Protein 6PZD (pdb70)

Foldseek 3Di:
DWFFFAFAFAADQFQDWDFDAWALQVAVLLPAQFFFWDLKEKADALVAIKIKTKTQQGGCLDPVLFPAVDQWDQRIFIWIFHTRHGHGPPGTHGLGTARAKEKYQRRPWIKIKHWHDPQQWIKIFIDTNSHTDDMGIADQRGHWHFASYYWDYHRQWTKTKIWRDDLAAATWIKIFIDGSRHTPDMDTADEQDRAFDRWFWDDHNVAIKTWTKNQHFAQFIKIWGAHRVVGDIYIWTQQALPGAWALDDDRDQFGGTRHGDGDDGRGTAAAGWDADAQSTKGKHAPHNHAQFWIKIFRWGRRNPDRRTDGDDMATAAHRVFGWGHKHWYWNSNDDDRHIWTKMKIWRWDEPDVNPVDSHIHTIMIMITGDPDNDDHDYDHSPDDVVSSD

Radius of gyration: 19.1 Å; Cα contacts (8 Å, |Δi|>4): 1378; chains: 1; bounding box: 48×53×42 Å

InterPro domains:
  IPR001860 Glycoside hydrolase, family 34 [MF_04071] (1-465)
  IPR001860 Glycoside hydrolase, family 34 [PF00064] (68-460)
  IPR033654 Sialidase, Influenza viruses A/B [cd15483] (80-463)
  IPR036278 Sialidase superfamily [SSF50939] (79-464)

CATH classification: 2.120.10.10

Secondary structure (DSSP, 8-state):
----------BPP-SEEEEEEE--HHHHHTSS-BEEEEEEEEEEETTEEEEEEEEEEEESSSGGGTTTT----TT-EEEEEETTS--BTTTPEEEEESSEEEEEE-SS-EEEEEEES-TTS-EEEEEETTEEEEEEE-SSSS--B--SS----BTTBEEEEEEEE-SSS-EEEEEEEEETTEEEEEEE--SS----EEEEEEEETTEEEEEEE--SS-SSPEEEEEETTTTEEEEEE--SSS--SSS-PPP-SS--SSSPPPS--S------EE--GGG-EEEE-S-SSSSEEEEEEE-TTTTT-TT---SEEEEEEEEEEE---EEEE--TTS-SSSB--EEEEEEEEETTT-TTSS-EEEEEEEEEEESS------------GGGG-

Structure (mm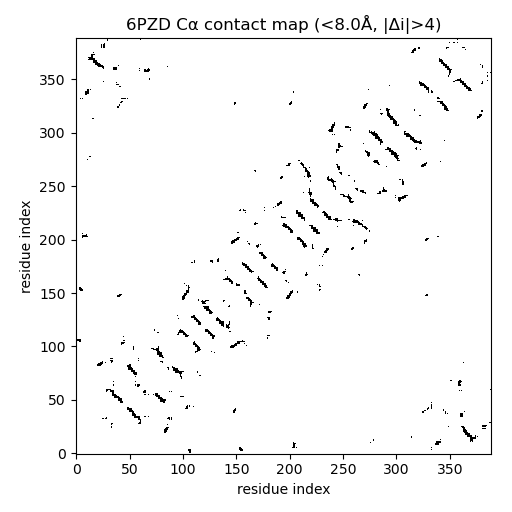CIF, N/CA/C/O backbone):
data_6PZD
#
_entry.id   6PZD
#
_cell.length_a   182.219
_cell.length_b   182.219
_cell.length_c   182.219
_cell.angle_alpha   90.00
_cell.angle_beta   90.00
_cell.angle_gamma   90.00
#
_symmetry.space_group_name_H-M   'I 4 3 2'
#
loop_
_entity.id
_entity.type
_entity.pdbx_description
1 polymer Neuraminidase
2 branched alpha-D-mannopyranose-(1-2)-alpha-D-mannopyranose-(1-2)-alpha-D-mannopyranose-(1-3)-[alpha-D-mannopyranose-(1-2)-alpha-D-mannopyranose-(1-3)-[alpha-D-mannopyranose-(1-6)]alpha-D-mannopyranose-(1-6)]beta-D-mannopyranose-(1-4)-2-acetamido-2-deoxy-beta-D-glucopyranose-(1-4)-2-acetamido-2-deoxy-beta-D-glucopyranose
3 non-polymer 1,2-ETHANEDIOL
4 non-polymer '2-(N-MORPHOLINO)-ETHANESULFONIC ACID'
5 non-polymer 2-acetamido-2-deoxy-beta-D-glucopyranose
6 non-polymer 'CALCIUM ION'
7 water water
#
loop_
_atom_site.group_PDB
_atom_site.id
_atom_site.type_symbol
_atom_site.label_atom_id
_atom_site.label_alt_id
_atom_site.label_comp_id
_atom_site.label_asym_id
_atom_site.label_entity_id
_atom_site.label_seq_id
_atom_site.pdbx_PDB_ins_code
_atom_site.Cartn_x
_atom_site.Cartn_y
_atom_site.Cartn_z
_atom_site.occupancy
_atom_site.B_iso_or_equiv
_atom_site.auth_seq_id
_atom_site.auth_comp_id
_atom_site.auth_asym_id
_atom_site.auth_atom_id
_atom_site.pdbx_PDB_model_num
ATOM 1 N N . ARG A 1 5 ? 5.561 -29.302 -10.725 1.00 45.98 81 ARG A N 1
ATOM 2 C CA . ARG A 1 5 ? 6.543 -28.737 -9.805 1.00 45.47 81 ARG A CA 1
ATOM 3 C C . ARG A 1 5 ? 7.934 -29.296 -10.096 1.00 39.48 81 ARG A C 1
ATOM 4 O O . ARG A 1 5 ? 8.935 -28.590 -9.970 1.00 40.51 81 ARG A O 1
ATOM 24 N N . ARG A 1 6 ? 7.9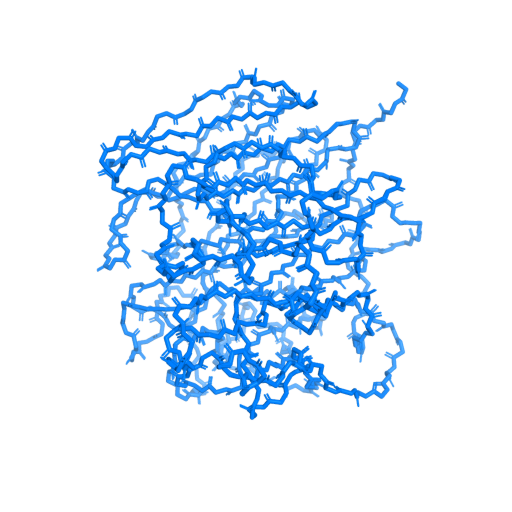98 -30.566 -10.483 1.00 32.31 82 ARG A N 1
ATOM 25 C CA A ARG A 1 6 ? 9.273 -31.214 -10.765 0.50 28.03 82 ARG A CA 1
ATOM 26 C CA B ARG A 1 6 ? 9.288 -31.178 -10.742 0.50 27.90 82 ARG A CA 1
ATOM 27 C C . ARG A 1 6 ? 9.873 -30.687 -12.063 1.00 24.16 82 ARG A C 1
ATOM 28 O O . ARG A 1 6 ? 9.160 -30.275 -12.982 1.00 23.57 82 ARG A O 1
ATOM 69 N N . ASN A 1 7 ? 11.196 -30.724 -12.141 1.00 20.07 83 ASN A N 1
ATOM 70 C CA . ASN A 1 7 ? 11.910 -30.373 -13.356 1.00 17.11 83 ASN A CA 1
ATOM 71 C C . ASN A 1 7 ? 12.563 -31.613 -13.938 1.00 13.21 83 ASN A C 1
ATOM 72 O O . ASN A 1 7 ? 12.864 -32.580 -13.225 1.00 13.56 83 ASN A O 1
ATOM 83 N N . PHE A 1 8 ? 12.791 -31.573 -15.250 1.00 11.16 84 PHE A N 1
ATOM 84 C CA . PHE A 1 8 ? 13.551 -32.635 -15.889 1.00 9.98 84 PHE A CA 1
ATOM 85 C C . PHE A 1 8 ? 14.953 -32.685 -15.291 1.00 10.06 84 PHE A C 1
ATOM 86 O O . PHE A 1 8 ? 15.579 -31.653 -15.022 1.00 12.08 84 PHE A O 1
ATOM 103 N N . ASN A 1 9 ? 15.471 -33.888 -15.128 1.00 9.30 85 ASN A N 1
ATOM 104 C CA . ASN A 1 9 ? 16.837 -34.042 -14.661 1.00 9.45 85 ASN A CA 1
ATOM 105 C C . ASN A 1 9 ? 17.823 -33.734 -15.778 1.00 8.73 85 ASN A C 1
ATOM 106 O O . ASN A 1 9 ? 17.644 -34.146 -16.932 1.00 9.01 85 ASN A O 1
ATOM 117 N N . ASN A 1 10 ? 18.886 -33.030 -15.418 1.00 9.01 86 ASN A N 1
ATOM 118 C CA . ASN A 1 10 ? 20.008 -32.767 -16.304 1.00 9.10 86 ASN A CA 1
ATOM 119 C C . ASN A 1 10 ? 21.234 -33.502 -15.799 1.00 8.89 86 ASN A C 1
ATOM 120 O O . ASN A 1 10 ? 21.464 -33.577 -14.590 1.00 10.62 86 ASN A O 1
ATOM 131 N N . LEU A 1 11 ? 22.014 -34.030 -16.731 1.00 8.79 87 LEU A N 1
ATOM 132 C CA . LEU A 1 11 ? 23.238 -34.768 -16.426 1.00 8.61 87 LEU A CA 1
ATOM 133 C C . LEU A 1 11 ? 24.363 -33.752 -16.256 1.00 9.22 87 LEU A C 1
ATOM 134 O O . LEU A 1 11 ? 24.955 -33.289 -17.229 1.00 11.28 87 LEU A O 1
ATOM 150 N N . THR A 1 12 ? 24.659 -33.387 -15.013 1.00 9.44 88 THR A N 1
ATOM 151 C CA . THR A 1 12 ? 25.554 -32.280 -14.720 1.00 9.84 88 THR A CA 1
ATOM 152 C C . THR A 1 12 ? 26.771 -32.688 -13.910 1.00 9.83 88 THR A C 1
ATOM 153 O O . THR A 1 12 ? 27.579 -31.820 -13.570 1.00 11.47 88 THR A O 1
ATOM 164 N N . LYS A 1 13 ? 26.926 -33.961 -13.581 1.00 9.57 89 LYS A N 1
ATOM 165 C CA . LYS A 1 13 ? 27.999 -34.445 -12.729 1.00 9.24 89 LYS A CA 1
ATOM 166 C C . LYS A 1 13 ? 28.820 -35.477 -13.484 1.00 9.07 89 LYS A C 1
ATOM 167 O O . LYS A 1 13 ? 28.340 -36.113 -14.426 1.00 9.22 89 LYS A O 1
ATOM 186 N N . GLY A 1 14 ? 30.070 -35.661 -13.050 1.00 9.21 90 GLY A N 1
ATOM 187 C CA . GLY A 1 14 ? 30.860 -36.794 -13.480 1.00 9.28 90 GLY A CA 1
ATOM 188 C C . GLY A 1 14 ? 30.629 -37.988 -12.572 1.00 8.77 90 GLY A C 1
ATOM 189 O O . GLY A 1 14 ? 29.945 -37.900 -11.553 1.00 9.60 90 GLY A O 1
ATOM 193 N N . LEU A 1 15 ? 31.249 -39.107 -12.932 1.00 9.17 91 LEU A N 1
ATOM 194 C CA . LEU A 1 15 ? 31.199 -40.287 -12.085 1.00 9.11 91 LEU A CA 1
ATOM 195 C C . LEU A 1 15 ? 32.048 -40.090 -10.838 1.00 8.66 91 LEU A C 1
ATOM 196 O O . LEU A 1 15 ? 33.122 -39.487 -10.877 1.00 9.61 91 LEU A O 1
ATOM 212 N N . CYS A 1 16 ? 31.600 -40.662 -9.732 1.00 8.89 92 CYS A N 1
ATOM 213 C CA A CYS A 1 16 ? 32.448 -40.725 -8.556 0.72 8.90 92 CYS A CA 1
ATOM 214 C CA B CYS A 1 16 ? 32.445 -40.731 -8.555 0.28 10.69 92 CYS A CA 1
ATOM 215 C C . CYS A 1 16 ? 33.642 -41.637 -8.838 1.00 8.82 92 CYS A C 1
ATOM 216 O O . CYS A 1 16 ? 33.584 -42.541 -9.682 1.00 8.60 92 CYS A O 1
ATOM 230 N N . THR A 1 17 ? 34.741 -41.400 -8.117 1.00 9.27 93 THR A N 1
ATOM 231 C CA . THR A 1 17 ? 35.891 -42.283 -8.232 1.00 8.89 93 THR A CA 1
ATOM 232 C C . THR A 1 17 ? 35.544 -43.651 -7.663 1.00 8.82 93 THR A C 1
ATOM 233 O O . THR A 1 17 ? 35.062 -43.760 -6.534 1.00 10.04 93 THR A O 1
ATOM 244 N N . ILE A 1 18 ? 35.775 -44.687 -8.457 1.00 8.05 94 ILE A N 1
ATOM 245 C CA . ILE A 1 18 ? 35.415 -46.057 -8.117 1.00 8.11 94 ILE A CA 1
ATOM 246 C C . ILE A 1 18 ? 36.655 -46.750 -7.562 1.00 8.30 94 ILE A C 1
ATOM 247 O O . ILE A 1 18 ? 37.562 -47.122 -8.321 1.00 8.41 94 ILE A O 1
ATOM 263 N N . ASN A 1 19 ? 36.706 -46.943 -6.245 1.00 8.37 95 ASN A N 1
ATOM 264 C CA . ASN A 1 19 ? 37.800 -47.679 -5.627 1.00 8.37 95 ASN A CA 1
ATOM 265 C C . ASN A 1 19 ? 37.404 -49.072 -5.172 1.00 8.33 95 ASN A C 1
ATOM 266 O O . ASN A 1 19 ? 38.290 -49.873 -4.883 1.00 9.63 95 ASN A O 1
ATOM 277 N N . SER A 1 20 ? 36.115 -49.378 -5.125 1.00 8.35 96 SER A N 1
ATOM 278 C CA . SER A 1 20 ? 35.597 -50.707 -4.834 1.00 7.83 96 SER A CA 1
ATOM 279 C C . SER A 1 20 ? 34.092 -50.638 -5.045 1.00 7.36 96 SER A C 1
ATOM 280 O O . SER A 1 20 ? 33.554 -49.589 -5.408 1.00 7.81 96 SER A O 1
ATOM 288 N N . TRP A 1 21 ? 33.416 -51.747 -4.784 1.00 7.28 97 TRP A N 1
ATOM 289 C CA . TRP A 1 21 ? 31.975 -51.859 -4.956 1.00 7.16 97 TRP A CA 1
ATOM 290 C C . TRP A 1 21 ? 31.377 -52.373 -3.656 1.00 7.17 97 TRP A C 1
ATOM 291 O O . TRP A 1 21 ? 31.932 -53.285 -3.032 1.00 8.02 97 TRP A O 1
ATOM 312 N N . HIS A 1 22 ? 30.252 -51.783 -3.254 1.00 7.27 98 HIS A N 1
ATOM 313 C CA . HIS A 1 22 ? 29.533 -52.188 -2.055 1.00 7.16 98 HIS A CA 1
ATOM 314 C C . HIS A 1 22 ? 28.169 -52.762 -2.433 1.00 6.70 98 HIS A C 1
ATOM 315 O O . HIS A 1 22 ? 27.573 -52.391 -3.455 1.00 7.12 98 HIS A O 1
ATOM 329 N N . ILE A 1 23 ? 27.644 -53.639 -1.573 1.00 6.89 99 ILE A N 1
ATOM 330 C CA . ILE A 1 23 ? 26.331 -54.212 -1.814 1.00 6.81 99 ILE A CA 1
ATOM 331 C C . ILE A 1 23 ? 25.272 -53.119 -1.773 1.00 6.91 99 ILE A C 1
ATOM 332 O O . ILE A 1 23 ? 25.270 -52.242 -0.900 1.00 7.44 99 ILE A O 1
ATOM 348 N N . TYR A 1 24 ? 24.354 -53.181 -2.728 1.00 6.81 100 TYR A N 1
ATOM 349 C CA . TYR A 1 24 ? 23.248 -52.237 -2.861 1.00 6.87 100 TYR A CA 1
ATOM 350 C C . TYR A 1 24 ? 21.908 -52.918 -2.636 1.00 6.68 100 TYR A C 1
ATOM 351 O O . TYR A 1 24 ? 21.141 -52.497 -1.775 1.00 8.36 100 TYR A O 1
ATOM 369 N N . GLY A 1 25 ? 21.641 -53.995 -3.353 1.00 7.39 101 GLY A N 1
ATOM 370 C CA . GLY A 1 25 ? 20.401 -54.725 -3.184 1.00 8.18 101 GLY A CA 1
ATOM 371 C C . GLY A 1 25 ? 20.558 -56.172 -3.602 1.00 7.84 101 GLY A C 1
ATOM 372 O O . GLY A 1 25 ? 21.433 -56.527 -4.389 1.00 11.20 101 GLY A O 1
ATOM 376 N N . LYS A 1 26 ? 19.691 -57.011 -3.062 1.00 6.99 102 LYS A N 1
ATOM 377 C CA . LYS A 1 26 ? 19.699 -58.436 -3.368 1.00 7.28 102 LYS A CA 1
ATOM 378 C C . LYS A 1 26 ? 18.320 -58.953 -2.998 1.00 7.45 102 LYS A C 1
ATOM 379 O O . LYS A 1 26 ? 17.847 -58.663 -1.902 1.00 8.69 102 LYS A O 1
ATOM 398 N N . ASP A 1 27 ? 17.668 -59.712 -3.877 1.00 7.60 103 ASP A N 1
ATOM 399 C CA . ASP A 1 27 ? 16.303 -60.120 -3.551 1.00 8.61 103 ASP A CA 1
ATOM 400 C C . ASP A 1 27 ? 16.121 -61.566 -3.133 1.00 7.37 103 ASP A C 1
ATOM 401 O O . ASP A 1 27 ? 15.055 -61.896 -2.595 1.00 8.09 103 ASP A O 1
ATOM 410 N N . ASN A 1 28 ? 17.105 -62.441 -3.329 1.00 7.18 104 ASN A N 1
ATOM 411 C CA . ASN A 1 28 ? 16.952 -63.827 -2.870 1.00 6.90 104 ASN A CA 1
ATOM 412 C C . ASN A 1 28 ? 15.672 -64.467 -3.404 1.00 7.21 104 ASN A C 1
ATOM 413 O O . ASN A 1 28 ? 15.033 -65.273 -2.736 1.00 7.82 104 ASN A O 1
ATOM 424 N N . ALA A 1 29 ? 15.319 -64.139 -4.651 1.00 7.16 105 ALA A N 1
ATOM 425 C CA . ALA A 1 29 ? 13.987 -64.455 -5.156 1.00 7.30 105 ALA A CA 1
ATOM 426 C C . ALA A 1 29 ? 13.745 -65.949 -5.297 1.00 7.37 105 ALA A C 1
ATOM 427 O O . ALA A 1 29 ? 12.622 -66.412 -5.074 1.00 7.78 105 ALA A O 1
ATOM 434 N N . VAL A 1 30 ? 14.761 -66.709 -5.716 1.00 7.19 106 VAL A N 1
ATOM 435 C CA . VAL A 1 30 ? 14.570 -68.145 -5.924 1.00 7.60 106 VAL A CA 1
ATOM 436 C C . VAL A 1 30 ? 14.469 -68.870 -4.586 1.00 7.29 106 VAL A C 1
ATOM 437 O O . VAL A 1 30 ? 13.621 -69.753 -4.414 1.00 8.48 106 VAL A O 1
ATOM 450 N N . ARG A 1 31 ? 15.286 -68.476 -3.606 1.00 7.10 107 ARG A N 1
ATOM 451 C CA . ARG A 1 31 ? 15.144 -69.009 -2.247 1.00 7.61 107 ARG A CA 1
ATOM 452 C C . ARG A 1 31 ? 13.738 -68.786 -1.718 1.00 7.66 107 ARG A C 1
ATOM 453 O O . ARG A 1 31 ? 13.100 -69.696 -1.174 1.00 8.59 107 ARG A O 1
ATOM 474 N N . ILE A 1 32 ? 13.257 -67.552 -1.811 1.00 7.58 108 ILE A N 1
ATOM 475 C CA . ILE A 1 32 ? 11.958 -67.226 -1.245 1.00 8.08 108 ILE A CA 1
ATOM 476 C C . ILE A 1 32 ? 10.855 -67.900 -2.045 1.00 8.26 108 ILE A C 1
ATOM 477 O O . ILE A 1 32 ? 9.881 -68.414 -1.482 1.00 9.35 108 ILE A O 1
ATOM 493 N N . GLY A 1 33 ? 11.009 -67.942 -3.363 1.00 8.25 109 GLY A N 1
ATOM 494 C CA . GLY A 1 33 ? 10.015 -68.519 -4.249 1.00 8.79 109 GLY A CA 1
ATOM 495 C C . GLY A 1 33 ? 9.862 -70.016 -4.147 1.00 9.48 109 GLY A C 1
ATOM 496 O O . GLY A 1 33 ? 8.895 -70.563 -4.682 1.00 11.41 109 GLY A O 1
ATOM 500 N N . GLU A 1 34 ? 10.767 -70.698 -3.453 1.00 8.25 110 GLU A N 1
ATOM 501 C CA . GLU A 1 34 ? 10.556 -72.099 -3.149 1.00 8.59 110 GLU A CA 1
ATOM 502 C C . GLU A 1 34 ? 9.280 -72.309 -2.349 1.00 9.05 110 GLU A C 1
ATOM 503 O O . GLU A 1 34 ? 8.685 -73.387 -2.437 1.00 9.98 110 GLU A O 1
ATOM 515 N N . SER A 1 35 ? 8.829 -71.296 -1.583 1.00 9.03 111 SER A N 1
ATOM 516 C CA A SER A 1 35 ? 7.695 -71.416 -0.681 0.63 10.46 111 SER A CA 1
ATOM 517 C CA B SER A 1 35 ? 7.608 -71.470 -0.786 0.37 10.88 111 SER A CA 1
ATOM 518 C C . SER A 1 35 ? 6.789 -70.189 -0.663 1.00 13.50 111 SER A C 1
ATOM 519 O O . SER A 1 35 ? 6.098 -69.979 0.340 1.00 22.12 111 SER A O 1
ATOM 534 N N A SER A 1 36 ? 6.758 -69.383 -1.704 0.33 10.94 112 SER A N 1
ATOM 535 N N B SER A 1 36 ? 6.796 -69.361 -1.701 0.32 11.08 112 SER A N 1
ATOM 536 N N C SER A 1 36 ? 6.795 -69.357 -1.700 0.35 10.75 112 SER A N 1
ATOM 537 C CA A SER A 1 36 ? 5.835 -68.262 -1.739 0.33 10.58 112 SER A CA 1
ATOM 538 C CA B SER A 1 36 ? 6.016 -68.131 -1.753 0.32 10.36 112 SER A CA 1
ATOM 539 C CA C SER A 1 36 ? 6.021 -68.120 -1.746 0.35 9.97 112 SER A CA 1
ATOM 540 C C A SER A 1 36 ? 5.492 -67.983 -3.192 0.33 10.05 112 SER A C 1
ATOM 541 C C B SER A 1 36 ? 5.656 -67.856 -3.207 0.32 10.24 112 SER A C 1
ATOM 542 C C C SER A 1 36 ? 5.690 -67.820 -3.203 0.35 9.97 112 SER A C 1
ATOM 543 O O A SER A 1 36 ? 5.928 -68.695 -4.097 0.33 11.17 112 SER A O 1
ATOM 544 O O B SER A 1 36 ? 6.245 -68.428 -4.126 0.32 11.11 112 SER A O 1
ATOM 545 O O C SER A 1 36 ? 6.336 -68.340 -4.116 0.35 10.52 112 SER A O 1
ATOM 567 N N . ASP A 1 37 ? 4.700 -66.943 -3.414 1.00 9.47 113 ASP A N 1
ATOM 568 C CA . ASP A 1 37 ? 4.168 -66.639 -4.752 1.00 9.66 113 ASP A CA 1
ATOM 569 C C . ASP A 1 37 ? 5.055 -65.665 -5.531 1.00 8.60 113 ASP A C 1
ATOM 570 O O . ASP A 1 37 ? 4.626 -64.597 -5.971 1.00 10.41 113 ASP A O 1
ATOM 581 N N . VAL A 1 38 ? 6.279 -66.096 -5.765 1.00 8.53 114 VAL A N 1
ATOM 582 C CA . VAL A 1 38 ? 7.252 -65.328 -6.523 1.00 7.59 114 VAL A CA 1
ATOM 583 C C . VAL A 1 38 ? 7.063 -65.626 -8.007 1.00 6.89 114 VAL A C 1
ATOM 584 O O . VAL A 1 38 ? 7.004 -66.794 -8.417 1.00 7.95 114 VAL A O 1
ATOM 597 N N . LEU A 1 39 ? 6.965 -64.579 -8.810 1.00 6.97 115 LEU A N 1
ATOM 598 C CA . LEU A 1 39 ? 6.831 -64.723 -10.251 1.00 7.24 115 LEU A CA 1
ATOM 599 C C . LEU A 1 39 ? 8.135 -65.216 -10.860 1.00 7.07 115 LEU A C 1
ATOM 600 O O . LEU A 1 39 ? 9.218 -64.798 -10.460 1.00 8.09 115 LEU A O 1
ATOM 616 N N . VAL A 1 40 ? 8.027 -66.092 -11.854 1.00 6.92 116 VAL A N 1
ATOM 617 C CA . VAL A 1 40 ? 9.158 -66.415 -12.712 1.00 6.52 116 VAL A CA 1
ATOM 618 C C . VAL A 1 40 ? 9.506 -65.190 -13.536 1.00 6.71 116 VAL A C 1
ATOM 619 O O . VAL A 1 40 ? 8.622 -64.547 -14.115 1.00 7.42 116 VAL A O 1
ATOM 632 N N . THR A 1 41 ? 10.795 -64.872 -13.611 1.00 6.81 117 THR A N 1
ATOM 633 C CA . THR A 1 41 ? 11.276 -63.717 -14.356 1.00 7.26 117 THR A CA 1
ATOM 634 C C . THR A 1 41 ? 12.517 -64.106 -15.155 1.00 6.88 117 THR A C 1
ATOM 635 O O . THR A 1 41 ? 13.041 -65.211 -15.041 1.00 8.19 117 THR A O 1
ATOM 646 N N . ARG A 1 42 ? 12.973 -63.171 -15.974 1.00 6.74 118 ARG A N 1
ATOM 647 C CA . ARG A 1 42 ? 14.342 -63.088 -16.473 1.00 6.37 118 ARG A CA 1
ATOM 648 C C . ARG A 1 42 ? 14.528 -61.662 -16.983 1.00 6.44 118 ARG A C 1
ATOM 649 O O . ARG A 1 42 ? 13.597 -60.847 -16.966 1.00 6.84 118 ARG A O 1
ATOM 670 N N . GLU A 1 43 ? 15.744 -61.360 -17.427 1.00 6.66 119 GLU A N 1
ATOM 671 C CA . GLU A 1 43 ? 16.062 -60.025 -17.947 1.00 7.26 119 GLU A CA 1
ATOM 672 C C . GLU A 1 43 ? 15.734 -58.910 -16.949 1.00 6.92 119 GLU A C 1
ATOM 673 O O . GLU A 1 43 ? 15.022 -57.952 -17.272 1.00 7.56 119 GLU A O 1
ATOM 685 N N . PRO A 1 44 ? 16.259 -59.000 -15.729 1.00 6.88 120 PRO A N 1
ATOM 686 C CA . PRO A 1 44 ? 16.005 -57.971 -14.715 1.00 6.58 120 PRO A CA 1
ATOM 687 C C . PRO A 1 44 ? 16.881 -56.747 -14.931 1.00 6.10 120 PRO A C 1
ATOM 688 O O . PRO A 1 44 ? 17.864 -56.767 -15.672 1.00 6.69 120 PRO A O 1
ATOM 699 N N . TYR A 1 45 ? 16.527 -55.687 -14.223 1.00 6.27 121 TYR A N 1
ATOM 700 C CA . TYR A 1 45 ? 17.363 -54.500 -14.128 1.00 6.42 121 TYR A CA 1
ATOM 701 C C . TYR A 1 45 ? 16.911 -53.679 -12.928 1.00 6.22 121 TYR A C 1
ATOM 702 O O . TYR A 1 45 ? 16.047 -54.095 -12.157 1.00 7.05 121 TYR A O 1
ATOM 720 N N . VAL A 1 46 ? 17.534 -52.515 -12.747 1.00 6.94 122 VAL A N 1
ATOM 721 C CA . VAL A 1 46 ? 17.227 -51.606 -11.649 1.00 6.75 122 VAL A CA 1
ATOM 722 C C . VAL A 1 46 ? 17.079 -50.227 -12.261 1.00 6.33 122 VAL A C 1
ATOM 723 O O . VAL A 1 46 ? 17.806 -49.882 -13.196 1.00 6.99 122 VAL A O 1
ATOM 736 N N . SER A 1 47 ? 16.171 -49.418 -11.720 1.00 6.45 123 SER A N 1
ATOM 737 C CA . SER A 1 47 ? 16.007 -48.065 -12.214 1.00 6.88 123 SER A CA 1
ATOM 738 C C . SER A 1 47 ? 15.434 -47.214 -11.089 1.00 6.78 123 SER A C 1
ATOM 739 O O . SER A 1 47 ? 14.564 -47.672 -10.330 1.00 7.38 123 SER A O 1
ATOM 747 N N . CYS A 1 48 ? 15.880 -45.966 -11.021 1.00 7.49 124 CYS A N 1
ATOM 748 C CA A CYS A 1 48 ? 15.477 -45.051 -9.964 0.70 6.86 124 CYS A CA 1
ATOM 749 C CA B CYS A 1 48 ? 15.485 -45.050 -9.964 0.30 8.17 124 CYS A CA 1
ATOM 750 C C . CYS A 1 48 ? 14.506 -43.994 -10.464 1.00 7.57 124 CYS A C 1
ATOM 751 O O . CYS A 1 48 ? 14.610 -43.503 -11.594 1.00 7.56 124 CYS A O 1
ATOM 765 N N . ASP A 1 49 ? 13.570 -43.656 -9.593 1.00 8.19 125 ASP A N 1
ATOM 766 C CA . ASP A 1 49 ? 12.751 -42.468 -9.638 1.00 7.77 125 ASP A CA 1
ATOM 767 C C . ASP A 1 49 ? 13.366 -41.442 -8.695 1.00 8.02 125 ASP A C 1
ATOM 768 O O . ASP A 1 49 ? 14.250 -41.769 -7.899 1.00 9.05 125 ASP A O 1
ATOM 777 N N . PRO A 1 50 ? 12.862 -40.203 -8.681 1.00 8.19 126 PRO A N 1
ATOM 778 C CA . PRO A 1 50 ? 13.437 -39.201 -7.770 1.00 8.67 126 PRO A CA 1
ATOM 779 C C . PRO A 1 50 ? 13.318 -39.550 -6.308 1.00 9.40 126 PRO A C 1
ATOM 780 O O . PRO A 1 50 ? 14.109 -39.041 -5.513 1.00 10.76 126 PRO A O 1
ATOM 791 N N . ASP A 1 51 ? 12.368 -40.401 -5.929 1.00 9.82 127 ASP A N 1
ATOM 792 C CA A ASP A 1 51 ? 12.084 -40.695 -4.535 0.55 11.93 127 ASP A CA 1
ATOM 793 C CA B ASP A 1 51 ? 12.159 -40.688 -4.516 0.45 12.08 127 ASP A CA 1
ATOM 794 C C . ASP A 1 51 ? 12.190 -42.169 -4.172 1.00 10.90 127 ASP A C 1
ATOM 795 O O . ASP A 1 51 ? 11.882 -42.519 -3.035 1.00 12.37 127 ASP A O 1
ATOM 812 N N . GLU A 1 52 ? 12.589 -43.038 -5.093 1.00 9.36 128 GLU A N 1
ATOM 813 C CA A GLU A 1 52 ? 12.598 -44.483 -4.843 0.58 10.47 128 GLU A CA 1
ATOM 814 C CA B GLU A 1 52 ? 12.757 -44.442 -4.772 0.42 9.65 128 GLU A CA 1
ATOM 815 C C . GLU A 1 52 ? 13.399 -45.146 -5.952 1.00 9.61 128 GLU A C 1
ATOM 816 O O . GLU A 1 52 ? 13.302 -44.716 -7.090 1.00 11.90 128 GLU A O 1
ATOM 839 N N . CYS A 1 53 ? 14.094 -46.234 -5.636 1.00 8.86 129 CYS A N 1
ATOM 840 C CA A CYS A 1 53 ? 14.689 -47.089 -6.650 0.64 7.72 129 CYS A CA 1
ATOM 841 C CA B CYS A 1 53 ? 14.717 -47.107 -6.616 0.26 9.73 129 CYS A CA 1
ATOM 842 C CA C CYS A 1 53 ? 14.715 -47.108 -6.621 0.10 9.59 129 CYS A CA 1
ATOM 843 C C . CYS A 1 53 ? 14.004 -48.450 -6.574 1.00 7.88 129 CYS A C 1
ATOM 844 O O . CYS A 1 53 ? 13.650 -48.923 -5.497 1.00 9.20 129 CYS A O 1
ATOM 865 N N . ARG A 1 54 ? 13.797 -49.076 -7.741 1.00 6.97 130 ARG A N 1
ATOM 866 C CA . ARG A 1 54 ? 13.025 -50.307 -7.838 1.00 6.74 130 ARG A CA 1
ATOM 867 C C . ARG A 1 54 ? 13.743 -51.315 -8.717 1.00 6.88 130 ARG A C 1
ATOM 868 O O . ARG A 1 54 ? 14.543 -50.963 -9.595 1.00 6.89 130 ARG A O 1
ATOM 889 N N . PHE A 1 55 ? 13.424 -52.583 -8.471 1.00 6.52 131 PHE A N 1
ATOM 890 C CA . PHE A 1 55 ? 13.803 -53.669 -9.354 1.00 6.85 131 PHE A CA 1
ATOM 891 C C . PHE A 1 55 ? 12.763 -53.800 -10.459 1.00 6.34 131 PHE A C 1
ATOM 892 O O . PHE A 1 55 ? 11.581 -53.518 -10.265 1.00 7.28 131 PHE A O 1
ATOM 909 N N . TYR A 1 56 ? 13.228 -54.251 -11.626 1.00 6.62 132 TYR A N 1
ATOM 910 C CA . TYR A 1 56 ? 12.434 -54.458 -12.831 1.00 6.52 132 TYR A CA 1
ATOM 911 C C . TYR A 1 56 ? 12.808 -55.806 -13.433 1.00 6.34 132 TYR A C 1
ATOM 912 O O . TYR A 1 56 ? 13.941 -56.259 -13.291 1.00 6.77 132 TYR A O 1
ATOM 930 N N . ALA A 1 57 ? 11.879 -56.427 -14.156 1.00 6.22 133 ALA A N 1
ATOM 931 C CA . ALA A 1 57 ? 12.203 -57.623 -14.923 1.00 5.99 133 ALA A CA 1
ATOM 932 C C . ALA A 1 57 ? 11.031 -57.967 -15.832 1.00 6.16 133 ALA A C 1
ATOM 933 O O . ALA A 1 57 ? 9.943 -57.393 -15.726 1.00 6.86 133 ALA A O 1
ATOM 940 N N . LEU A 1 58 ? 11.256 -58.945 -16.711 1.00 6.50 134 LEU A N 1
ATOM 941 C CA . LEU A 1 58 ? 10.186 -59.499 -17.528 1.00 6.60 134 LEU A CA 1
ATOM 942 C C . LEU A 1 58 ? 9.607 -60.731 -16.832 1.00 6.44 134 LEU A C 1
ATOM 943 O O . LEU A 1 58 ? 10.256 -61.780 -16.735 1.00 7.09 134 LEU A O 1
ATOM 959 N N . SER A 1 59 ? 8.393 -60.602 -16.338 1.00 6.63 135 SER A N 1
ATOM 960 C CA A SER A 1 59 ? 7.664 -61.735 -15.815 0.92 6.35 135 SER A CA 1
ATOM 961 C CA B SER A 1 59 ? 7.700 -61.753 -15.803 0.08 6.83 135 SER A CA 1
ATOM 962 C C . SER A 1 59 ? 7.384 -62.741 -16.922 1.00 6.71 135 SER A C 1
ATOM 963 O O . SER A 1 59 ? 7.337 -62.394 -18.114 1.00 7.37 135 SER A O 1
ATOM 978 N N . GLN A 1 60 ? 7.141 -63.987 -16.508 1.00 6.96 136 GLN A N 1
ATOM 979 C CA . GLN A 1 60 ? 6.636 -65.052 -17.369 1.00 6.82 136 GLN A CA 1
ATOM 980 C C . GLN A 1 60 ? 5.173 -65.377 -17.096 1.00 7.53 136 GLN A C 1
ATOM 981 O O . GLN A 1 60 ? 4.639 -66.329 -17.683 1.00 8.22 136 GLN A O 1
ATOM 995 N N . GLY A 1 61 ? 4.503 -64.624 -16.226 1.00 7.26 137 GLY A N 1
ATOM 996 C CA . GLY A 1 61 ? 3.074 -64.838 -16.073 1.00 8.06 137 GLY A CA 1
ATOM 997 C C . GLY A 1 61 ? 2.716 -66.115 -15.350 1.00 7.65 137 GLY A C 1
ATOM 998 O O . GLY A 1 61 ? 1.700 -66.752 -15.671 1.00 8.54 137 GLY A O 1
ATOM 1002 N N . THR A 1 62 ? 3.533 -66.500 -14.372 1.00 7.46 138 THR A N 1
ATOM 1003 C CA . THR A 1 62 ? 3.384 -67.704 -13.572 1.00 7.40 138 THR A CA 1
ATOM 1004 C C . THR A 1 62 ? 4.302 -67.550 -12.376 1.00 7.42 138 THR A C 1
ATOM 1005 O O . THR A 1 62 ? 5.313 -66.850 -12.459 1.00 7.72 138 THR A O 1
ATOM 1016 N N . THR A 1 63 ? 3.960 -68.214 -11.266 1.00 7.51 139 THR A N 1
ATOM 1017 C CA . THR A 1 63 ? 4.920 -68.333 -10.172 1.00 8.20 139 THR A CA 1
ATOM 1018 C C . THR A 1 63 ? 5.857 -69.517 -10.409 1.00 8.11 139 THR A C 1
ATOM 1019 O O . THR A 1 63 ? 5.612 -70.373 -11.257 1.00 8.41 139 THR A O 1
ATOM 1030 N N . ILE A 1 64 ? 6.953 -69.553 -9.644 1.00 8.22 140 ILE A N 1
ATOM 1031 C CA A ILE A 1 64 ? 7.983 -70.598 -9.807 0.53 8.70 140 ILE A CA 1
ATOM 1032 C CA B ILE A 1 64 ? 7.950 -70.578 -9.875 0.47 9.00 140 ILE A CA 1
ATOM 1033 C C . ILE A 1 64 ? 7.438 -71.953 -9.425 1.00 8.96 140 ILE A C 1
ATOM 1034 O O . ILE A 1 64 ? 7.715 -72.957 -10.086 1.00 10.92 140 ILE A O 1
ATOM 1065 N N . ARG A 1 65 ? 6.700 -72.022 -8.307 1.00 9.14 141 ARG A N 1
ATOM 1066 C CA . ARG A 1 65 ? 6.111 -73.286 -7.884 1.00 9.46 141 ARG A CA 1
ATOM 1067 C C . ARG A 1 65 ? 4.880 -73.645 -8.689 1.00 9.79 141 ARG A C 1
ATOM 1068 O O . ARG A 1 65 ? 4.444 -74.797 -8.643 1.00 12.44 141 ARG A O 1
ATOM 1089 N N . GLY A 1 66 ? 4.311 -72.702 -9.418 1.00 9.26 142 GLY A N 1
ATOM 1090 C CA . GLY A 1 66 ? 3.181 -73.017 -10.263 1.00 9.54 142 GLY A CA 1
ATOM 1091 C C . GLY A 1 66 ? 3.553 -73.974 -11.377 1.00 9.09 142 GLY A C 1
ATOM 1092 O O . GLY A 1 66 ? 4.666 -73.978 -11.888 1.00 9.52 142 GLY A O 1
ATOM 1096 N N . LYS A 1 67 ? 2.576 -74.779 -11.788 1.00 8.67 143 LYS A N 1
ATOM 1097 C CA . LYS A 1 67 ? 2.816 -75.723 -12.873 1.00 8.52 143 LYS A CA 1
ATOM 1098 C C . LYS A 1 67 ? 3.138 -75.026 -14.193 1.00 8.36 143 LYS A C 1
ATOM 1099 O O . LYS A 1 67 ? 3.801 -75.616 -15.054 1.00 8.86 143 LYS A O 1
ATOM 1118 N N . HIS A 1 68 ? 2.665 -73.790 -14.391 1.00 8.29 144 HIS A N 1
ATOM 1119 C CA . HIS A 1 68 ? 2.987 -73.070 -15.621 1.00 8.73 144 HIS A CA 1
ATOM 1120 C C . HIS A 1 68 ? 4.433 -72.598 -15.661 1.00 8.78 144 HIS A C 1
ATOM 1121 O O . HIS A 1 68 ? 4.857 -72.052 -16.674 1.00 9.40 144 HIS A O 1
ATOM 1135 N N . SER A 1 69 ? 5.229 -72.838 -14.621 1.00 8.59 145 SER A N 1
ATOM 1136 C CA . SER A 1 69 ? 6.658 -72.556 -14.732 1.00 8.92 145 SER A CA 1
ATOM 1137 C C . SER A 1 69 ? 7.338 -73.496 -15.712 1.00 8.10 145 SER A C 1
ATOM 1138 O O . SER A 1 69 ? 8.439 -73.200 -16.187 1.00 8.89 145 SER A O 1
ATOM 1146 N N . ASN A 1 70 ? 6.721 -74.629 -16.028 1.00 8.97 146 ASN A N 1
ATOM 1147 C CA . ASN A 1 70 ? 7.286 -75.567 -16.986 1.00 9.59 146 ASN A CA 1
ATOM 1148 C C . ASN A 1 70 ? 7.283 -74.931 -18.365 1.00 9.61 146 ASN A C 1
ATOM 1149 O O . ASN A 1 70 ? 6.222 -74.565 -18.876 1.00 11.06 146 ASN A O 1
ATOM 1159 N N . GLY A 1 71 ? 8.466 -74.770 -18.951 1.00 9.95 147 GLY A N 1
ATOM 1160 C CA . GLY A 1 71 ? 8.612 -74.192 -20.266 1.00 11.21 147 GLY A CA 1
ATOM 1161 C C . GLY A 1 71 ? 9.106 -72.764 -20.278 1.00 10.34 147 GLY A C 1
ATOM 1162 O O . GLY A 1 71 ? 9.220 -72.173 -21.355 1.00 11.37 147 GLY A O 1
ATOM 1166 N N . THR A 1 72 ? 9.434 -72.196 -19.125 1.00 9.17 148 THR A N 1
ATOM 1167 C CA . THR A 1 72 ? 9.857 -70.804 -19.041 1.00 8.43 148 THR A CA 1
ATOM 1168 C C . THR A 1 72 ? 11.283 -70.547 -19.515 1.00 8.73 148 THR A C 1
ATOM 1169 O O . THR A 1 72 ? 11.715 -69.394 -19.468 1.00 8.98 148 THR A O 1
ATOM 1180 N N . ILE A 1 73 ? 11.995 -71.541 -20.055 1.00 9.05 149 ILE A N 1
ATOM 1181 C CA . ILE A 1 73 ? 13.203 -71.219 -20.810 1.00 10.21 149 ILE A CA 1
ATOM 1182 C C . ILE A 1 73 ? 12.864 -70.338 -22.011 1.00 10.65 149 ILE A C 1
ATOM 1183 O O . ILE A 1 73 ? 13.709 -69.569 -22.489 1.00 13.11 149 ILE A O 1
ATOM 1199 N N . HIS A 1 74 ? 11.643 -70.421 -22.526 1.00 10.71 150 HIS A N 1
ATOM 1200 C CA A HIS A 1 74 ? 11.326 -69.703 -23.751 0.60 12.41 150 HIS A CA 1
ATOM 1201 C CA B HIS A 1 74 ? 11.310 -69.702 -23.750 0.40 12.47 150 HIS A CA 1
ATOM 1202 C C . HIS A 1 74 ? 11.252 -68.194 -23.520 1.00 10.91 150 HIS A C 1
ATOM 1203 O O . HIS A 1 74 ? 10.760 -67.715 -22.496 1.00 11.25 150 HIS A O 1
ATOM 1230 N N . ASP A 1 75 ? 11.738 -67.441 -24.500 1.00 10.47 151 ASP A N 1
ATOM 1231 C CA . ASP A 1 75 ? 11.929 -66.009 -24.331 1.00 9.81 151 ASP A CA 1
ATOM 1232 C C . ASP A 1 75 ? 10.691 -65.164 -24.611 1.00 8.74 151 ASP A C 1
ATOM 1233 O O . ASP A 1 75 ? 10.538 -64.106 -23.990 1.00 10.16 151 ASP A O 1
ATOM 1242 N N . ARG A 1 76 ? 9.837 -65.553 -25.548 1.00 8.98 152 ARG A N 1
ATOM 1243 C CA . ARG A 1 76 ? 8.781 -64.669 -26.031 1.00 9.09 152 ARG A CA 1
ATOM 1244 C C . ARG A 1 76 ? 7.450 -65.393 -25.975 1.00 10.02 152 ARG A C 1
ATOM 1245 O O . ARG A 1 76 ? 7.302 -66.485 -26.528 1.00 13.64 152 ARG A O 1
ATOM 1266 N N . SER A 1 77 ? 6.500 -64.808 -25.284 1.00 9.00 153 SER A N 1
ATOM 1267 C CA . SER A 1 77 ? 5.141 -65.318 -25.217 1.00 9.01 153 SER A CA 1
ATOM 1268 C C . SER A 1 77 ? 4.239 -64.148 -24.888 1.00 7.97 153 SER A C 1
ATOM 1269 O O . SER A 1 77 ? 4.701 -63.079 -24.482 1.00 8.01 153 SER A O 1
ATOM 1277 N N . GLN A 1 78 ? 2.938 -64.392 -25.014 1.00 7.62 154 GLN A N 1
ATOM 1278 C CA . GLN A 1 78 ? 1.896 -63.439 -24.685 1.00 7.53 154 GLN A CA 1
ATOM 1279 C C . GLN A 1 78 ? 1.716 -63.256 -23.188 1.00 7.23 154 GLN A C 1
ATOM 1280 O O . GLN A 1 78 ? 0.905 -62.411 -22.786 1.00 8.50 154 GLN A O 1
ATOM 1294 N N . TYR A 1 79 ? 2.446 -64.008 -22.364 1.00 7.21 155 TYR A N 1
ATOM 1295 C CA . TYR A 1 79 ? 2.232 -64.020 -20.926 1.00 7.41 155 TYR A CA 1
ATOM 1296 C C . TYR A 1 79 ? 3.314 -63.242 -20.193 1.00 7.29 155 TYR A C 1
ATOM 1297 O O . TYR A 1 79 ? 3.316 -63.217 -18.957 1.00 8.48 155 TYR A O 1
ATOM 1315 N N . ARG A 1 80 ? 4.225 -62.607 -20.919 1.00 6.99 156 ARG A N 1
ATOM 1316 C CA . ARG A 1 80 ? 5.284 -61.798 -20.336 1.00 7.08 156 ARG A CA 1
ATOM 1317 C C . ARG A 1 80 ? 4.853 -60.343 -20.206 1.00 6.77 156 ARG A C 1
ATOM 1318 O O . ARG A 1 80 ? 4.010 -59.832 -20.965 1.00 7.39 156 ARG A O 1
ATOM 1339 N N . ALA A 1 81 ? 5.462 -59.669 -19.239 1.00 6.91 157 ALA A N 1
ATOM 1340 C CA . ALA A 1 81 ? 5.208 -58.261 -18.980 1.00 7.28 157 ALA A CA 1
ATOM 1341 C C . ALA A 1 81 ? 6.402 -57.679 -18.248 1.00 6.65 157 ALA A C 1
ATOM 1342 O O . ALA A 1 81 ? 7.066 -58.379 -17.479 1.00 7.66 157 ALA A O 1
ATOM 1349 N N . LEU A 1 82 ? 6.659 -56.394 -18.466 1.00 6.62 158 LEU A N 1
ATOM 1350 C CA . LEU A 1 82 ? 7.600 -55.666 -17.629 1.00 6.40 158 LEU A CA 1
ATOM 1351 C C . LEU A 1 82 ? 6.931 -55.365 -16.297 1.00 6.76 158 LEU A C 1
ATOM 1352 O O . LEU A 1 82 ? 5.866 -54.731 -16.273 1.00 7.42 158 LEU A O 1
ATOM 1368 N N . ILE A 1 83 ? 7.554 -55.815 -15.209 1.00 6.48 159 ILE A N 1
ATOM 1369 C CA . ILE A 1 83 ? 7.098 -55.541 -13.857 1.00 6.59 159 ILE A CA 1
ATOM 1370 C C . ILE A 1 83 ? 8.184 -54.784 -13.105 1.00 6.64 159 ILE A C 1
ATOM 1371 O O . ILE A 1 83 ? 9.380 -54.919 -13.391 1.00 7.19 159 ILE A O 1
ATOM 1387 N N . SER A 1 84 ? 7.751 -54.018 -12.106 1.00 6.86 160 SER A N 1
ATOM 1388 C CA . SER A 1 84 ? 8.657 -53.403 -11.150 1.00 7.19 160 SER A CA 1
ATOM 1389 C C . SER A 1 84 ? 8.171 -53.684 -9.735 1.00 6.82 160 SER A C 1
ATOM 1390 O O . SER A 1 84 ? 6.975 -53.898 -9.506 1.00 7.57 160 SER A O 1
ATOM 1398 N N . TRP A 1 85 ? 9.101 -53.646 -8.787 1.00 6.67 161 TRP A N 1
ATOM 1399 C CA . TRP A 1 85 ? 8.762 -53.956 -7.408 1.00 7.07 161 TRP A CA 1
ATOM 1400 C C . TRP A 1 85 ? 9.816 -53.355 -6.484 1.00 7.07 161 TRP A C 1
ATOM 1401 O O . TRP A 1 85 ? 10.882 -52.918 -6.934 1.00 7.46 161 TRP A O 1
ATOM 1422 N N . PRO A 1 86 ? 9.546 -53.301 -5.175 1.00 7.66 162 PRO A N 1
ATOM 1423 C CA . PRO A 1 86 ? 10.459 -52.585 -4.275 1.00 8.07 162 PRO A CA 1
ATOM 1424 C C . PRO A 1 86 ? 11.842 -53.214 -4.189 1.00 8.12 162 PRO A C 1
ATOM 1425 O O . PRO A 1 86 ? 12.005 -54.434 -4.181 1.00 7.94 162 PRO A O 1
ATOM 1436 N N . LEU A 1 87 ? 12.831 -52.333 -4.064 1.00 8.14 163 LEU A N 1
ATOM 1437 C CA A LEU A 1 87 ? 14.227 -52.724 -3.995 0.65 8.25 163 LEU A CA 1
ATOM 1438 C CA B LEU A 1 87 ? 14.232 -52.712 -3.984 0.35 8.38 163 LEU A CA 1
ATOM 1439 C C . LEU A 1 87 ? 14.442 -53.802 -2.945 1.00 7.21 163 LEU A C 1
ATOM 1440 O O . LEU A 1 87 ? 14.072 -53.643 -1.778 1.00 7.72 163 LEU A O 1
ATOM 1471 N N . SER A 1 88 ? 15.042 -54.902 -3.379 1.00 7.32 164 SER A N 1
ATOM 1472 C CA . SER A 1 88 ? 15.456 -56.024 -2.552 1.00 7.13 164 SER A CA 1
ATOM 1473 C C . SER A 1 88 ? 14.326 -56.897 -2.037 1.00 7.32 164 SER A C 1
ATOM 1474 O O . SER A 1 88 ? 14.625 -57.906 -1.397 1.00 8.48 164 SER A O 1
ATOM 1482 N N . SER A 1 89 ? 13.069 -56.578 -2.314 1.00 7.49 165 SER A N 1
ATOM 1483 C CA . SER A 1 89 ? 12.031 -57.583 -2.180 1.00 7.80 165 SER A CA 1
ATOM 1484 C C . SER A 1 89 ? 12.102 -58.494 -3.398 1.00 7.44 165 SER A C 1
ATOM 1485 O O . SER A 1 89 ? 12.655 -58.100 -4.417 1.00 8.08 165 SER A O 1
ATOM 1493 N N . PRO A 1 90 ? 11.512 -59.689 -3.349 1.00 8.66 166 PRO A N 1
ATOM 1494 C CA . PRO A 1 90 ? 11.405 -60.508 -4.567 1.00 8.87 166 PRO A CA 1
ATOM 1495 C C . PRO A 1 90 ? 10.156 -60.124 -5.335 1.00 7.85 166 PRO A C 1
ATOM 1496 O O . PRO A 1 90 ? 9.243 -59.508 -4.761 1.00 8.81 166 PRO A O 1
ATOM 1507 N N . PRO A 1 91 ? 10.080 -60.457 -6.623 1.00 8.04 167 PRO A N 1
ATOM 1508 C CA . PRO A 1 91 ? 8.912 -60.095 -7.430 1.00 8.02 167 PRO A CA 1
ATOM 1509 C C . PRO A 1 91 ? 7.786 -61.068 -7.133 1.00 8.00 167 PRO A C 1
ATOM 1510 O O . PRO A 1 91 ? 7.847 -62.232 -7.522 1.00 12.11 167 PRO A O 1
ATOM 1521 N N . THR A 1 92 ? 6.774 -60.614 -6.438 1.00 9.64 168 THR A N 1
ATOM 1522 C CA . THR A 1 92 ? 5.657 -61.485 -6.117 1.00 9.50 168 THR A CA 1
ATOM 1523 C C . THR A 1 92 ? 4.427 -61.033 -6.862 1.00 9.36 168 THR A C 1
ATOM 1524 O O . THR A 1 92 ? 4.356 -59.937 -7.420 1.00 10.30 168 THR A O 1
ATOM 1535 N N . VAL A 1 93 ? 3.427 -61.904 -6.860 1.00 9.17 169 VAL A N 1
ATOM 1536 C CA A VAL A 1 93 ? 2.159 -61.537 -7.469 0.76 9.52 169 VAL A CA 1
ATOM 1537 C CA B VAL A 1 93 ? 2.177 -61.521 -7.494 0.24 10.00 169 VAL A CA 1
ATOM 1538 C C . VAL A 1 93 ? 1.633 -60.261 -6.843 1.00 10.68 169 VAL A C 1
ATOM 1539 O O . VAL A 1 93 ? 1.021 -59.423 -7.515 1.00 15.33 169 VAL A O 1
ATOM 1564 N N . HIS A 1 94 A 1.866 -60.091 -5.546 1.00 9.64 169 HIS A N 1
ATOM 1565 C CA . HIS A 1 94 A 1.264 -59.008 -4.795 1.00 11.63 169 HIS A CA 1
ATOM 1566 C C . HIS A 1 94 A 2.017 -57.704 -4.843 1.00 12.59 169 HIS A C 1
ATOM 1567 O O . HIS A 1 94 A 1.391 -56.662 -4.663 1.00 17.19 169 HIS A O 1
ATOM 1581 N N . ASN A 1 95 ? 3.323 -57.706 -5.062 1.00 10.43 170 ASN A N 1
ATOM 1582 C CA . ASN A 1 95 ? 4.067 -56.451 -5.061 1.00 12.42 170 ASN A CA 1
ATOM 1583 C C . ASN A 1 95 ? 4.554 -56.025 -6.437 1.00 13.06 170 ASN A C 1
ATOM 1584 O O . ASN A 1 95 ? 5.220 -54.986 -6.545 1.00 16.32 170 ASN A O 1
ATOM 1595 N N A SER A 1 96 ? 4.285 -56.816 -7.468 0.81 12.71 171 SER A N 1
ATOM 1596 N N B SER A 1 96 ? 4.220 -56.759 -7.502 0.19 12.71 171 SER A N 1
ATOM 1597 C CA A SER A 1 96 ? 4.809 -56.542 -8.805 0.81 12.16 171 SER A CA 1
ATOM 1598 C CA B SER A 1 96 ? 4.813 -56.545 -8.825 0.19 12.31 171 SER A CA 1
ATOM 1599 C C A SER A 1 96 ? 3.808 -55.655 -9.549 0.81 12.94 171 SER A C 1
ATOM 1600 C C B SER A 1 96 ? 3.876 -55.712 -9.701 0.19 10.82 171 SER A C 1
ATOM 1601 O O A SER A 1 96 ? 2.663 -56.060 -9.783 0.81 17.36 171 SER A O 1
ATOM 1602 O O B SER A 1 96 ? 2.880 -56.224 -10.224 0.19 10.13 171 SER A O 1
ATOM 1617 N N . ARG A 1 97 ? 4.232 -54.444 -9.908 1.00 9.83 172 ARG A N 1
ATOM 1618 C CA . ARG A 1 97 ? 3.420 -53.510 -10.673 1.00 9.35 172 ARG A CA 1
ATOM 1619 C C . ARG A 1 97 ? 3.749 -53.671 -12.149 1.00 8.19 172 ARG A C 1
ATOM 1620 O O . ARG A 1 97 ? 4.915 -53.548 -12.541 1.00 8.87 172 ARG A O 1
ATOM 1642 N N . VAL A 1 98 ? 2.742 -53.930 -12.974 1.00 7.85 173 VAL A N 1
ATOM 1643 C CA . VAL A 1 98 ? 2.972 -54.056 -14.409 1.00 7.95 173 VAL A CA 1
ATOM 1644 C C . VAL A 1 98 ? 3.162 -52.690 -15.041 1.00 8.05 173 VAL A C 1
ATOM 1645 O O . VAL A 1 98 ? 2.314 -51.801 -14.924 1.00 9.96 173 VAL A O 1
ATOM 1658 N N . GLU A 1 99 ? 4.275 -52.525 -15.725 1.00 8.18 174 GLU A N 1
ATOM 1659 C CA . GLU A 1 99 ? 4.593 -51.319 -16.471 1.00 8.18 174 GLU A CA 1
ATOM 1660 C C . GLU A 1 99 ? 4.032 -51.370 -17.879 1.00 8.83 174 GLU A C 1
ATOM 1661 O O . GLU A 1 99 ? 3.577 -50.348 -18.404 1.00 11.78 174 GLU A O 1
ATOM 1673 N N . CYS A 1 100 ? 4.069 -52.533 -18.519 1.00 8.25 175 CYS A N 1
ATOM 1674 C CA . CYS A 1 100 ? 3.523 -52.724 -19.857 1.00 9.04 175 CYS A CA 1
ATOM 1675 C C . CYS A 1 100 ? 3.683 -54.202 -20.203 1.00 8.22 175 CYS A C 1
ATOM 1676 O O . CYS A 1 100 ? 4.353 -54.947 -19.496 1.00 8.76 175 CYS A O 1
ATOM 1683 N N . ILE A 1 101 ? 2.997 -54.624 -21.250 1.00 8.15 176 ILE A N 1
ATOM 1684 C CA . ILE A 1 101 ? 2.945 -56.011 -21.688 1.00 7.19 176 ILE A CA 1
ATOM 1685 C C . ILE A 1 101 ? 3.930 -56.231 -22.832 1.00 7.06 176 ILE A C 1
ATOM 1686 O O . ILE A 1 101 ? 3.940 -55.471 -23.805 1.00 8.39 176 ILE A O 1
ATOM 1702 N N . GLY A 1 102 ? 4.741 -57.282 -22.730 1.00 7.20 177 GLY A N 1
ATOM 1703 C CA . GLY A 1 102 ? 5.645 -57.652 -23.796 1.00 7.46 177 GLY A CA 1
ATOM 1704 C C . GLY A 1 102 ? 6.847 -58.413 -23.278 1.00 6.98 177 GLY A C 1
ATOM 1705 O O . GLY A 1 102 ? 6.908 -58.801 -22.116 1.00 7.68 177 GLY A O 1
ATOM 1709 N N . TRP A 1 103 ? 7.800 -58.639 -24.194 1.00 6.85 178 TRP A N 1
ATOM 1710 C CA . TRP A 1 103 ? 8.892 -59.575 -23.989 1.00 6.65 178 TRP A CA 1
ATOM 1711 C C . TRP A 1 103 ? 10.261 -58.964 -24.260 1.00 6.67 178 TRP A C 1
ATOM 1712 O O . TRP A 1 103 ? 11.262 -59.688 -24.272 1.00 7.19 178 TRP A O 1
ATOM 1733 N N . SER A 1 104 ? 10.342 -57.641 -24.386 1.00 6.64 179 SER A N 1
ATOM 1734 C CA . SER A 1 104 ? 11.608 -56.921 -24.418 1.00 6.81 179 SER A CA 1
ATOM 1735 C C . SER A 1 104 ? 11.297 -55.506 -23.949 1.00 7.05 179 SER A C 1
ATOM 1736 O O . SER A 1 104 ? 10.242 -54.968 -24.312 1.00 8.53 179 SER A O 1
ATOM 1744 N N . SER A 1 105 ? 12.172 -54.908 -23.125 1.00 6.57 180 SER A N 1
ATOM 1745 C CA . SER A 1 105 ? 11.785 -53.658 -22.484 1.00 6.69 180 SER A CA 1
ATOM 1746 C C . SER A 1 105 ? 12.960 -52.734 -22.194 1.00 6.50 180 SER A C 1
ATOM 1747 O O . SER A 1 105 ? 14.126 -53.140 -22.166 1.00 7.10 180 SER A O 1
ATOM 1755 N N . THR A 1 106 ? 12.596 -51.490 -21.901 1.00 6.71 181 THR A N 1
ATOM 1756 C CA . THR A 1 106 ? 13.449 -50.537 -21.207 1.00 6.73 181 THR A CA 1
ATOM 1757 C C . THR A 1 106 ? 12.539 -49.624 -20.391 1.00 6.77 181 THR A C 1
ATOM 1758 O O . THR A 1 106 ? 11.320 -49.597 -20.575 1.00 7.47 181 THR A O 1
ATOM 1769 N N . SER A 1 107 ? 13.129 -48.842 -19.499 1.00 6.78 182 SER A N 1
ATOM 1770 C CA . SER A 1 107 ? 12.374 -47.903 -18.683 1.00 6.80 182 SER A CA 1
ATOM 1771 C C . SER A 1 107 ? 13.345 -46.886 -18.093 1.00 6.39 182 SER A C 1
ATOM 1772 O O . SER A 1 107 ? 14.491 -47.219 -17.778 1.00 7.87 182 SER A O 1
ATOM 1780 N N . CYS A 1 108 ? 12.887 -45.647 -17.920 1.00 6.96 183 CYS A N 1
ATOM 1781 C CA . CYS A 1 108 ? 13.691 -44.624 -17.262 1.00 6.79 183 CYS A CA 1
ATOM 1782 C C . CYS A 1 108 ? 12.798 -43.480 -16.824 1.00 7.26 183 CYS A C 1
ATOM 1783 O O . CYS A 1 108 ? 11.773 -43.197 -17.448 1.00 7.93 183 CYS A O 1
ATOM 1790 N N . HIS A 1 109 ? 13.244 -42.783 -15.789 1.00 7.18 184 HIS A N 1
ATOM 1791 C CA . HIS A 1 109 ? 12.560 -41.603 -15.280 1.00 7.16 184 HIS A CA 1
ATOM 1792 C C . HIS A 1 109 ? 13.292 -40.354 -15.758 1.00 7.46 184 HIS A C 1
ATOM 1793 O O . HIS A 1 109 ? 14.522 -40.305 -15.736 1.00 8.40 184 HIS A O 1
ATOM 1807 N N . ASP A 1 110 ? 12.539 -39.349 -16.201 1.00 7.35 185 ASP A N 1
ATOM 1808 C CA . ASP A 1 110 ? 13.151 -38.139 -16.722 1.00 7.94 185 ASP A CA 1
ATOM 1809 C C . ASP A 1 110 ? 13.248 -37.020 -15.703 1.00 7.81 185 ASP A C 1
ATOM 1810 O O . ASP A 1 110 ? 13.716 -35.933 -16.047 1.00 8.79 185 ASP A O 1
ATOM 1819 N N . GLY A 1 111 ? 12.856 -37.270 -14.456 1.00 8.29 186 GLY A N 1
ATOM 1820 C CA . GLY A 1 111 ? 12.776 -36.285 -13.406 1.00 8.69 186 GLY A CA 1
ATOM 1821 C C . GLY A 1 111 ? 11.360 -35.851 -13.108 1.00 8.56 186 GLY A C 1
ATOM 1822 O O . GLY A 1 111 ? 11.047 -35.482 -11.971 1.00 9.97 186 GLY A O 1
ATOM 1826 N N . LYS A 1 112 ? 10.499 -35.884 -14.118 1.00 8.22 187 LYS A N 1
ATOM 1827 C CA . LYS A 1 112 ? 9.080 -35.603 -13.952 1.00 8.73 187 LYS A CA 1
ATOM 1828 C C . LYS A 1 112 ? 8.258 -36.884 -13.891 1.00 9.10 187 LYS A C 1
ATOM 1829 O O . LYS A 1 112 ? 7.518 -37.098 -12.926 1.00 10.49 187 LYS A O 1
ATOM 1848 N N . SER A 1 113 ? 8.395 -37.759 -14.888 1.00 8.02 188 SER A N 1
ATOM 1849 C CA A SER A 1 113 ? 7.648 -39.011 -14.941 0.82 7.84 188 SER A CA 1
ATOM 1850 C CA B SER A 1 113 ? 7.667 -39.017 -14.904 0.18 7.93 188 SER A CA 1
ATOM 1851 C C . SER A 1 113 ? 8.513 -40.094 -15.571 1.00 7.62 188 SER A C 1
ATOM 1852 O O . SER A 1 113 ? 9.587 -39.824 -16.121 1.00 8.14 188 SER A O 1
ATOM 1867 N N . ARG A 1 114 ? 8.007 -41.329 -15.514 1.00 7.29 189 ARG A N 1
ATOM 1868 C CA . ARG A 1 114 ? 8.697 -42.481 -16.063 1.00 7.36 189 ARG A CA 1
ATOM 1869 C C . ARG A 1 114 ? 8.171 -42.851 -17.441 1.00 6.98 189 ARG A C 1
ATOM 1870 O O . ARG A 1 114 ? 6.959 -42.903 -17.670 1.00 8.04 189 ARG A O 1
ATOM 1891 N N . MET A 1 115 ? 9.103 -43.165 -18.333 1.00 6.81 190 MET A N 1
ATOM 1892 C CA . MET A 1 115 ? 8.837 -43.774 -19.622 1.00 7.07 190 MET A CA 1
ATOM 1893 C C . MET A 1 115 ? 9.156 -45.262 -19.521 1.00 6.81 190 MET A C 1
ATOM 1894 O O . MET A 1 115 ? 10.236 -45.635 -19.053 1.00 7.89 190 MET A O 1
ATOM 1908 N N . SER A 1 116 ? 8.235 -46.110 -19.970 1.00 7.22 191 SER A N 1
ATOM 1909 C CA . SER A 1 116 ? 8.495 -47.540 -20.075 1.00 7.38 191 SER A CA 1
ATOM 1910 C C . SER A 1 116 ? 8.124 -47.988 -21.472 1.00 7.71 191 SER A C 1
ATOM 1911 O O . SER A 1 116 ? 7.106 -47.550 -22.009 1.00 9.17 191 SER A O 1
ATOM 1919 N N . ILE A 1 117 ? 8.950 -48.846 -22.065 1.00 7.12 192 ILE A N 1
ATOM 1920 C CA . ILE A 1 117 ? 8.711 -49.340 -23.408 1.00 7.32 192 ILE A CA 1
ATOM 1921 C C . ILE A 1 117 ? 8.713 -50.855 -23.364 1.00 7.01 192 ILE A C 1
ATOM 1922 O O . ILE A 1 117 ? 9.642 -51.458 -22.822 1.00 7.94 192 ILE A O 1
ATOM 1938 N N . CYS A 1 118 ? 7.688 -51.463 -23.940 1.00 7.30 193 CYS A N 1
ATOM 1939 C CA A CYS A 1 118 ? 7.578 -52.908 -24.066 0.60 7.59 193 CYS A CA 1
ATOM 1940 C CA B CYS A 1 118 ? 7.676 -52.909 -24.098 0.40 8.18 193 CYS A CA 1
ATOM 1941 C C . CYS A 1 118 ? 7.279 -53.260 -25.512 1.00 7.14 193 CYS A C 1
ATOM 1942 O O . CYS A 1 118 ? 6.405 -52.632 -26.117 1.00 8.11 193 CYS A O 1
ATOM 1956 N N . ILE A 1 119 ? 7.949 -54.282 -26.016 1.00 7.37 194 ILE A N 1
ATOM 1957 C CA . ILE A 1 119 ? 7.713 -54.812 -27.348 1.00 7.00 194 ILE A CA 1
ATOM 1958 C C . ILE A 1 119 ? 6.976 -56.131 -27.213 1.00 7.00 194 ILE A C 1
ATOM 1959 O O . ILE A 1 119 ? 7.338 -56.969 -26.383 1.00 7.75 194 ILE A O 1
ATOM 1975 N N . SER A 1 120 ? 5.950 -56.318 -28.040 1.00 6.96 195 SER A N 1
ATOM 1976 C CA . SER A 1 120 ? 5.239 -57.580 -28.101 1.00 7.25 195 SER A CA 1
ATOM 1977 C C . SER A 1 120 ? 4.972 -57.932 -29.553 1.00 7.68 195 SER A C 1
ATOM 1978 O O . SER A 1 120 ? 5.148 -57.112 -30.456 1.00 8.51 195 SER A O 1
ATOM 1986 N N . GLY A 1 121 ? 4.525 -59.170 -29.766 1.00 7.91 196 GLY A N 1
ATOM 1987 C CA . GLY A 1 121 ? 4.106 -59.630 -31.069 1.00 8.21 196 GLY A CA 1
ATOM 1988 C C . GLY A 1 121 ? 4.806 -60.898 -31.485 1.00 7.99 196 GLY A C 1
ATOM 1989 O O . GLY A 1 121 ? 5.707 -61.402 -30.805 1.00 8.57 196 GLY A O 1
ATOM 1993 N N . PRO A 1 122 ? 4.390 -61.442 -32.625 1.00 8.40 197 PRO A N 1
ATOM 1994 C CA . PRO A 1 122 ? 5.135 -62.544 -33.239 1.00 9.19 197 PRO A CA 1
ATOM 1995 C C . PRO A 1 122 ? 6.446 -62.012 -33.809 1.00 8.59 197 PRO A C 1
ATOM 1996 O O . PRO A 1 122 ? 6.653 -60.807 -33.968 1.00 9.02 197 PRO A O 1
ATOM 2007 N N . ASN A 1 123 ? 7.346 -62.937 -34.142 1.00 9.33 198 ASN A N 1
ATOM 2008 C CA . ASN A 1 123 ? 8.693 -62.539 -34.558 1.00 9.99 198 ASN A CA 1
ATOM 2009 C C . ASN A 1 123 ? 8.684 -61.623 -35.775 1.00 9.61 198 ASN A C 1
ATOM 2010 O O . ASN A 1 123 ? 9.550 -60.743 -35.902 1.00 10.22 198 ASN A O 1
ATOM 2021 N N . ASN A 1 124 ? 7.740 -61.830 -36.692 1.00 9.56 199 ASN A N 1
ATOM 2022 C CA . ASN A 1 124 ? 7.697 -61.089 -37.944 1.00 10.21 199 ASN A CA 1
ATOM 2023 C C . ASN A 1 124 ? 6.753 -59.890 -37.910 1.00 9.54 199 ASN A C 1
ATOM 2024 O O . ASN A 1 124 ? 6.522 -59.277 -38.960 1.00 11.59 199 ASN A O 1
ATOM 2035 N N . ASN A 1 125 ? 6.227 -59.515 -36.744 1.00 8.92 200 ASN A N 1
ATOM 2036 C CA . ASN A 1 125 ? 5.187 -58.488 -36.713 1.00 8.65 200 ASN A CA 1
ATOM 2037 C C . ASN A 1 125 ? 5.114 -57.828 -35.341 1.00 8.43 200 ASN A C 1
ATOM 2038 O O . ASN A 1 125 ? 4.030 -57.489 -34.857 1.00 9.18 200 ASN A O 1
ATOM 2048 N N . ALA A 1 126 ? 6.268 -57.621 -34.717 1.00 8.13 201 ALA A N 1
ATOM 2049 C CA . ALA A 1 126 ? 6.323 -57.064 -33.382 1.00 7.83 201 ALA A C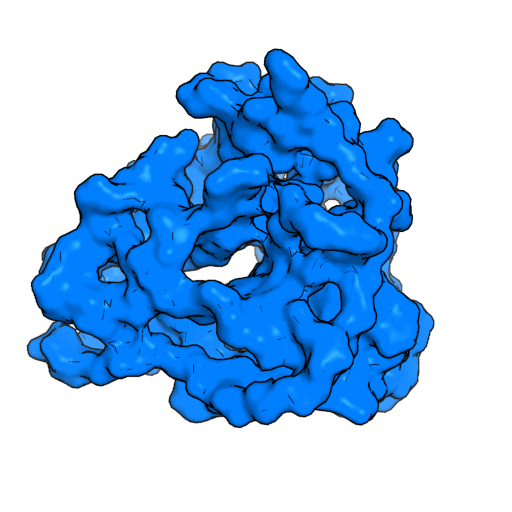A 1
ATOM 2050 C C . ALA A 1 126 ? 6.200 -55.543 -33.415 1.00 7.60 201 ALA A C 1
ATOM 2051 O O . ALA A 1 126 ? 6.436 -54.892 -34.426 1.00 8.63 201 ALA A O 1
ATOM 2058 N N . SER A 1 127 ? 5.828 -54.983 -32.268 1.00 7.39 202 SER A N 1
ATOM 2059 C CA . SER A 1 127 ? 5.663 -53.548 -32.124 1.00 7.85 202 SER A CA 1
ATOM 2060 C C . SER A 1 127 ? 5.998 -53.115 -30.708 1.00 7.48 202 SER A C 1
ATOM 2061 O O . SER A 1 127 ? 5.732 -53.833 -29.737 1.00 7.46 202 SER A O 1
ATOM 2069 N N . ALA A 1 128 ? 6.572 -51.925 -30.609 1.00 7.64 203 ALA A N 1
ATOM 2070 C CA . ALA A 1 128 ? 6.850 -51.282 -29.335 1.00 7.59 203 ALA A CA 1
ATOM 2071 C C . ALA A 1 128 ? 5.711 -50.335 -28.992 1.00 7.55 203 ALA A C 1
ATOM 2072 O O . ALA A 1 128 ? 5.224 -49.590 -29.849 1.00 8.79 203 ALA A O 1
ATOM 2079 N N . VAL A 1 129 ? 5.314 -50.337 -27.726 1.00 7.10 204 VAL A N 1
ATOM 2080 C CA . VAL A 1 129 ? 4.431 -49.313 -27.179 1.00 7.49 204 VAL A CA 1
ATOM 2081 C C . VAL A 1 129 ? 5.204 -48.560 -26.114 1.00 7.09 204 VAL A C 1
ATOM 2082 O O . VAL A 1 129 ? 5.803 -49.172 -25.220 1.00 7.58 204 VAL A O 1
ATOM 2095 N N . VAL A 1 130 ? 5.200 -47.244 -26.239 1.00 7.42 205 VAL A N 1
ATOM 2096 C CA . VAL A 1 130 ? 5.905 -46.323 -25.365 1.00 7.70 205 VAL A CA 1
ATOM 2097 C C . VAL A 1 130 ? 4.891 -45.730 -24.407 1.00 7.40 205 VAL A C 1
ATOM 2098 O O . VAL A 1 130 ? 3.942 -45.052 -24.828 1.00 8.96 205 VAL A O 1
ATOM 2111 N N . TRP A 1 131 ? 5.101 -45.994 -23.127 1.00 7.31 206 TRP A N 1
ATOM 2112 C CA . TRP A 1 131 ? 4.258 -45.509 -22.051 1.00 7.15 206 TRP A CA 1
ATOM 2113 C C . TRP A 1 131 ? 4.971 -44.360 -21.350 1.00 7.58 206 TRP A C 1
ATOM 2114 O O . TRP A 1 131 ? 6.188 -44.390 -21.153 1.00 8.50 206 TRP A O 1
ATOM 2135 N N . TYR A 1 132 ? 4.213 -43.346 -20.977 1.00 7.27 207 TYR A N 1
ATOM 2136 C CA . TYR A 1 132 ? 4.747 -42.215 -20.234 1.00 7.25 207 TYR A CA 1
ATOM 2137 C C . TYR A 1 132 ? 3.749 -41.846 -19.156 1.00 7.66 207 TYR A C 1
ATOM 2138 O O . TYR A 1 132 ? 2.565 -41.663 -19.436 1.00 8.01 207 TYR A O 1
ATOM 2156 N N . ASN A 1 133 ? 4.222 -41.747 -17.924 1.00 8.75 208 ASN A N 1
ATOM 2157 C CA . ASN A 1 133 ? 3.360 -41.551 -16.777 1.00 10.67 208 ASN A CA 1
ATOM 2158 C C . ASN A 1 133 ? 2.156 -42.478 -16.831 1.00 10.21 208 ASN A C 1
ATOM 2159 O O . ASN A 1 133 ? 1.011 -42.077 -16.606 1.00 11.58 208 ASN A O 1
ATOM 2170 N N . ARG A 1 134 ? 2.444 -43.746 -17.106 1.00 9.48 209 ARG A N 1
ATOM 2171 C CA . ARG A 1 134 ? 1.506 -44.861 -17.005 1.00 10.58 209 ARG A CA 1
ATOM 2172 C C . ARG A 1 134 ? 0.399 -44.825 -18.044 1.00 8.77 209 ARG A C 1
ATOM 2173 O O . ARG A 1 134 ? -0.605 -45.510 -17.871 1.00 10.20 209 ARG A O 1
ATOM 2194 N N . ARG A 1 135 ? 0.614 -44.131 -19.154 1.00 7.83 210 ARG A N 1
ATOM 2195 C CA . ARG A 1 135 ? -0.324 -44.130 -20.265 1.00 7.79 210 ARG A CA 1
ATOM 2196 C C . ARG A 1 135 ? 0.422 -44.403 -21.560 1.00 7.38 210 ARG A C 1
ATOM 2197 O O . ARG A 1 135 ? 1.546 -43.926 -21.740 1.00 7.82 210 ARG A O 1
ATOM 2218 N N . PRO A 1 136 ? -0.205 -45.103 -22.510 1.00 8.03 211 PRO A N 1
ATOM 2219 C CA . PRO A 1 136 ? 0.441 -45.310 -23.814 1.00 8.29 211 PRO A CA 1
ATOM 2220 C C . PRO A 1 136 ? 0.424 -44.019 -24.613 1.00 7.96 211 PRO A C 1
ATOM 2221 O O . PRO A 1 136 ? -0.610 -43.363 -24.719 1.00 9.82 211 PRO A O 1
ATOM 2232 N N . VAL A 1 137 ? 1.567 -43.657 -25.199 1.00 8.27 212 VAL A N 1
ATOM 2233 C CA A VAL A 1 137 ? 1.739 -42.381 -25.887 0.61 9.06 212 VAL A CA 1
ATOM 2234 C CA B VAL A 1 137 ? 1.628 -42.402 -25.924 0.39 8.89 212 VAL A CA 1
ATOM 2235 C C . VAL A 1 137 ? 2.144 -42.547 -27.345 1.00 10.44 212 VAL A C 1
ATOM 2236 O O . VAL A 1 137 ? 1.764 -41.741 -28.188 1.00 16.18 212 VAL A O 1
ATOM 2261 N N . ALA A 1 138 ? 2.975 -43.536 -27.649 1.00 9.04 213 ALA A N 1
ATOM 2262 C CA . ALA A 1 138 ? 3.480 -43.688 -29.009 1.00 9.14 213 ALA A CA 1
ATOM 2263 C C . ALA A 1 138 ? 3.686 -45.168 -29.271 1.00 8.19 213 ALA A C 1
ATOM 2264 O O . ALA A 1 138 ? 3.858 -45.950 -28.344 1.00 8.73 213 ALA A O 1
ATOM 2271 N N . GLU A 1 139 ? 3.663 -45.547 -30.542 1.00 8.35 214 GLU A N 1
ATOM 2272 C CA . GLU A 1 139 ? 3.849 -46.930 -30.960 1.00 8.72 214 GLU A CA 1
ATOM 2273 C C . GLU A 1 139 ? 4.791 -46.978 -32.154 1.00 8.55 214 GLU A C 1
ATOM 2274 O O . GLU A 1 139 ? 4.777 -46.083 -33.000 1.00 10.52 214 GLU A O 1
ATOM 2286 N N . ILE A 1 140 ? 5.587 -48.042 -32.230 1.00 8.29 215 ILE A N 1
ATOM 2287 C CA . ILE A 1 140 ? 6.580 -48.214 -33.287 1.00 8.26 215 ILE A CA 1
ATOM 2288 C C . ILE A 1 140 ? 6.465 -49.633 -33.829 1.00 7.90 215 ILE A C 1
ATOM 2289 O O . ILE A 1 140 ? 6.684 -50.601 -33.096 1.00 8.62 215 ILE A O 1
ATOM 2305 N N . ASN A 1 141 ? 6.160 -49.760 -35.110 1.00 8.14 216 ASN A N 1
ATOM 2306 C CA . ASN A 1 141 ? 6.094 -51.065 -35.739 1.00 8.51 216 ASN A CA 1
ATOM 2307 C C . ASN A 1 141 ? 7.492 -51.566 -36.126 1.00 8.66 216 ASN A C 1
ATOM 2308 O O . ASN A 1 141 ? 8.393 -50.801 -36.467 1.00 9.19 216 ASN A O 1
ATOM 2319 N N . THR A 1 142 ? 7.641 -52.882 -36.140 1.00 8.20 217 THR A N 1
ATOM 2320 C CA . THR A 1 142 ? 8.835 -53.517 -36.678 1.00 8.17 217 THR A CA 1
ATOM 2321 C C . THR A 1 142 ? 9.206 -52.932 -38.041 1.00 8.73 217 THR A C 1
ATOM 2322 O O . THR A 1 142 ? 8.351 -52.725 -38.900 1.00 9.50 217 THR A O 1
ATOM 2333 N N . TRP A 1 143 ? 10.503 -52.679 -38.235 1.00 8.53 218 TRP A N 1
ATOM 2334 C CA . TRP A 1 143 ? 11.033 -52.209 -39.508 1.00 9.48 218 TRP A CA 1
ATOM 2335 C C . TRP A 1 143 ? 11.786 -53.268 -40.296 1.00 10.13 218 TRP A C 1
ATOM 2336 O O . TRP A 1 143 ? 11.998 -53.073 -41.488 1.00 12.66 218 TRP A O 1
ATOM 2357 N N . ALA A 1 144 ? 12.200 -54.364 -39.673 1.00 9.83 219 ALA A N 1
ATOM 2358 C CA . ALA A 1 144 ? 12.903 -55.443 -40.355 1.00 10.35 219 ALA A CA 1
ATOM 2359 C C . ALA A 1 144 ? 12.191 -56.782 -40.209 1.00 9.92 219 ALA A C 1
ATOM 2360 O O . ALA A 1 144 ? 12.659 -57.784 -40.761 1.00 11.51 219 ALA A O 1
ATOM 2367 N N . ARG A 1 145 ? 11.072 -56.829 -39.494 1.00 10.13 220 ARG A N 1
ATOM 2368 C CA A ARG A 1 145 ? 10.248 -58.032 -39.395 0.52 9.83 220 ARG A CA 1
ATOM 2369 C CA B ARG A 1 145 ? 10.247 -58.031 -39.404 0.48 10.45 220 ARG A CA 1
ATOM 2370 C C . ARG A 1 145 ? 11.029 -59.217 -38.841 1.00 10.13 220 ARG A C 1
ATOM 2371 O O . ARG A 1 145 ? 10.811 -60.364 -39.234 1.00 10.79 220 ARG A O 1
ATOM 2412 N N . ASN A 1 146 ? 11.902 -58.946 -37.854 1.00 9.79 221 ASN A N 1
ATOM 2413 C CA . ASN A 1 146 ? 12.689 -60.034 -37.284 1.00 9.68 221 ASN A CA 1
ATOM 2414 C C . ASN A 1 146 ? 13.081 -59.670 -35.850 1.00 8.91 221 ASN A C 1
ATOM 2415 O O . ASN A 1 146 ? 14.203 -59.243 -35.556 1.00 9.53 221 ASN A O 1
ATOM 2426 N N . ILE A 1 147 ? 12.114 -59.851 -34.961 1.00 8.76 222 ILE A N 1
ATOM 2427 C CA . ILE A 1 147 ? 12.264 -59.717 -33.516 1.00 8.46 222 ILE A CA 1
ATOM 2428 C C . ILE A 1 147 ? 12.770 -58.327 -33.140 1.00 8.47 222 ILE A C 1
ATOM 2429 O O . ILE A 1 147 ? 13.855 -58.160 -32.570 1.00 8.93 222 ILE A O 1
ATOM 2445 N N . LEU A 1 148 ? 11.947 -57.316 -33.385 1.00 7.91 223 LEU A N 1
ATOM 2446 C CA . LEU A 1 148 ? 12.218 -55.994 -32.841 1.00 7.74 223 LEU A CA 1
ATOM 2447 C C . LEU A 1 148 ? 12.492 -56.132 -31.348 1.00 7.30 223 LEU A C 1
ATOM 2448 O O . LEU A 1 148 ? 11.748 -56.806 -30.641 1.00 7.85 223 LEU A O 1
ATOM 2464 N N . ARG A 1 149 ? 13.542 -55.466 -30.860 1.00 7.41 224 ARG A N 1
ATOM 2465 C CA . ARG A 1 149 ? 14.016 -55.738 -29.506 1.00 7.34 224 ARG A CA 1
ATOM 2466 C C . ARG A 1 149 ? 14.834 -54.554 -28.988 1.00 7.17 224 ARG A C 1
ATOM 2467 O O . ARG A 1 149 ? 15.341 -53.738 -29.760 1.00 8.12 224 ARG A O 1
ATOM 2488 N N . THR A 1 150 ? 14.965 -54.475 -27.666 1.00 7.55 225 THR A N 1
ATOM 2489 C CA . THR A 1 150 ? 15.624 -53.320 -27.049 1.00 7.57 225 THR A CA 1
ATOM 2490 C C . THR A 1 150 ? 16.517 -53.731 -25.874 1.00 7.50 225 THR A C 1
ATOM 2491 O O . THR A 1 150 ? 17.024 -54.851 -25.783 1.00 8.73 225 THR A O 1
ATOM 2502 N N . GLN A 1 151 ? 16.760 -52.778 -24.969 1.00 7.41 226 GLN A N 1
ATOM 2503 C CA . GLN A 1 151 ? 17.948 -52.817 -24.119 1.00 7.18 226 GLN A CA 1
ATOM 2504 C C . GLN A 1 151 ? 17.918 -53.903 -23.051 1.00 6.94 226 GLN A C 1
ATOM 2505 O O . GLN A 1 151 ? 18.964 -54.478 -22.736 1.00 7.34 226 GLN A O 1
ATOM 2519 N N . GLU A 1 152 ? 16.767 -54.130 -22.411 1.00 6.88 227 GLU A N 1
ATOM 2520 C CA . GLU A 1 152 ? 16.656 -54.969 -21.222 1.00 7.21 227 GLU A CA 1
ATOM 2521 C C . GLU A 1 152 ? 17.375 -54.376 -20.009 1.00 6.63 227 GLU A C 1
ATOM 2522 O O . GLU A 1 152 ? 17.683 -55.096 -19.059 1.00 7.21 227 GLU A O 1
ATOM 2534 N N . SER A 1 153 ? 17.613 -53.066 -20.003 1.00 6.55 228 SER A N 1
ATOM 2535 C CA . SER A 1 153 ? 18.017 -52.339 -18.803 1.00 6.51 228 SER A CA 1
ATOM 2536 C C . SER A 1 153 ? 17.614 -50.890 -18.998 1.00 6.80 228 SER A C 1
ATOM 2537 O O . SER A 1 153 ? 17.056 -50.528 -20.034 1.00 7.58 228 SER A O 1
ATOM 2545 N N . GLU A 1 154 ? 17.883 -50.059 -18.001 1.00 6.49 229 GLU A N 1
ATOM 2546 C CA . GLU A 1 154 ? 17.304 -48.727 -18.011 1.00 6.68 229 GLU A CA 1
ATOM 2547 C C . GLU A 1 154 ? 17.890 -47.842 -19.102 1.00 7.10 229 GLU A C 1
ATOM 2548 O O . GLU A 1 154 ? 19.059 -47.961 -19.484 1.00 7.48 229 GLU A O 1
ATOM 2560 N N . CYS A 1 155 ? 17.047 -46.939 -19.583 1.00 6.99 230 CYS A N 1
ATOM 2561 C CA . CYS A 1 155 ? 17.475 -45.826 -20.399 1.00 7.45 230 CYS A CA 1
ATOM 2562 C C . CYS A 1 155 ? 17.910 -44.680 -19.485 1.00 7.59 230 CYS A C 1
ATOM 2563 O O . CYS A 1 155 ? 17.884 -44.795 -18.269 1.00 7.69 230 CYS A O 1
ATOM 2570 N N . VAL A 1 156 ? 18.342 -43.575 -20.084 1.00 8.06 231 VAL A N 1
ATOM 2571 C CA A VAL A 1 156 ? 18.839 -42.404 -19.367 0.80 7.75 231 VAL A CA 1
ATOM 2572 C CA B VAL A 1 156 ? 18.740 -42.409 -19.313 0.20 8.38 231 VAL A CA 1
ATOM 2573 C C . VAL A 1 156 ? 18.320 -41.167 -20.078 1.00 7.95 231 VAL A C 1
ATOM 2574 O O . VAL A 1 156 ? 18.252 -41.155 -21.309 1.00 9.57 231 VAL A O 1
ATOM 2599 N N . CYS A 1 157 ? 17.969 -40.134 -19.317 1.00 7.77 232 CYS A N 1
ATOM 2600 C CA . CYS A 1 157 ? 17.413 -38.916 -19.878 1.00 8.26 232 CYS A CA 1
ATOM 2601 C C . CYS A 1 157 ? 18.265 -37.699 -19.528 1.00 8.32 232 CYS A C 1
ATOM 2602 O O . CYS A 1 157 ? 18.940 -37.653 -18.499 1.00 9.44 232 CYS A O 1
ATOM 2609 N N . HIS A 1 158 ? 18.193 -36.692 -20.387 1.00 8.27 233 HIS A N 1
ATOM 2610 C CA . HIS A 1 158 ? 18.821 -35.396 -20.124 1.00 8.39 233 HIS A CA 1
ATOM 2611 C C . HIS A 1 158 ? 17.884 -34.308 -20.638 1.00 7.98 233 HIS A C 1
ATOM 2612 O O . HIS A 1 158 ? 17.531 -34.304 -21.818 1.00 8.19 233 HIS A O 1
ATOM 2626 N N . ASN A 1 159 ? 17.462 -33.402 -19.760 1.00 8.43 234 ASN A N 1
ATOM 2627 C CA . ASN A 1 159 ? 16.558 -32.321 -20.128 1.00 8.99 234 ASN A CA 1
ATOM 2628 C C . ASN A 1 159 ? 15.316 -32.854 -20.839 1.00 8.87 234 ASN A C 1
ATOM 2629 O O . ASN A 1 159 ? 14.806 -32.241 -21.771 1.00 10.56 234 ASN A O 1
ATOM 2640 N N . GLY A 1 160 ? 14.805 -33.994 -20.373 1.00 8.63 235 GLY A N 1
ATOM 2641 C CA . GLY A 1 160 ? 13.611 -34.588 -20.919 1.00 9.21 235 GLY A CA 1
ATOM 2642 C C . GLY A 1 160 ? 13.807 -35.487 -22.113 1.00 8.88 235 GLY A C 1
ATOM 2643 O O . GLY A 1 160 ? 12.843 -36.158 -22.511 1.00 10.11 235 GLY A O 1
ATOM 2647 N N . VAL A 1 161 ? 15.000 -35.526 -22.706 1.00 8.52 236 VAL A N 1
ATOM 2648 C CA . VAL A 1 161 ? 15.265 -36.347 -23.883 1.00 8.81 236 VAL A CA 1
ATOM 2649 C C . VAL A 1 161 ? 15.859 -37.662 -23.405 1.00 8.16 236 VAL A C 1
ATOM 2650 O O . VAL A 1 161 ? 16.900 -37.678 -22.739 1.00 8.53 236 VAL A O 1
ATOM 2663 N N . CYS A 1 162 ? 15.221 -38.768 -23.774 1.00 7.98 237 CYS A N 1
ATOM 2664 C CA . CYS A 1 162 ? 15.627 -40.101 -23.338 1.00 8.11 237 CYS A CA 1
ATOM 2665 C C . CYS A 1 162 ? 15.936 -40.940 -24.571 1.00 8.31 237 CYS A C 1
ATOM 2666 O O . CYS A 1 162 ? 15.005 -41.404 -25.262 1.00 9.05 237 CYS A O 1
ATOM 2673 N N . PRO A 1 163 ? 17.209 -41.178 -24.888 1.00 7.82 238 PRO A N 1
ATOM 2674 C CA . PRO A 1 163 ? 17.545 -42.057 -26.014 1.00 7.78 238 PRO A CA 1
ATOM 2675 C C . PRO A 1 163 ? 17.368 -43.515 -25.628 1.00 7.40 238 PRO A C 1
ATOM 2676 O O . PRO A 1 163 ? 17.596 -43.905 -24.486 1.00 8.56 238 PRO A O 1
ATOM 2687 N N . VAL A 1 164 ? 17.011 -44.326 -26.618 1.00 7.57 239 VAL A N 1
ATOM 2688 C CA . VAL A 1 164 ? 16.842 -45.766 -26.474 1.00 7.14 239 VAL A CA 1
ATOM 2689 C C . VAL A 1 164 ? 17.371 -46.445 -27.733 1.00 7.51 239 VAL A C 1
ATOM 2690 O O . VAL A 1 164 ? 17.059 -46.025 -28.857 1.00 8.38 239 VAL A O 1
ATOM 2703 N N . VAL A 1 165 ? 18.136 -47.517 -27.554 1.00 7.54 240 VAL A N 1
ATOM 2704 C CA . VAL A 1 165 ? 18.673 -48.298 -28.663 1.00 7.57 240 VAL A CA 1
ATOM 2705 C C . VAL A 1 165 ? 17.788 -49.514 -28.914 1.00 7.38 240 VAL A C 1
ATOM 2706 O O . VAL A 1 165 ? 17.476 -50.277 -27.988 1.00 7.76 240 VAL A O 1
ATOM 2719 N N . PHE A 1 166 ? 17.415 -49.710 -30.182 1.00 7.66 241 PHE A N 1
ATOM 2720 C CA . PHE A 1 166 ? 16.639 -50.851 -30.637 1.00 7.41 241 PHE A CA 1
ATOM 2721 C C . PHE A 1 166 ? 17.387 -51.552 -31.767 1.00 7.93 241 PHE A C 1
ATOM 2722 O O . PHE A 1 166 ? 18.095 -50.913 -32.546 1.00 8.40 241 PHE A O 1
ATOM 2739 N N . THR A 1 167 ? 17.147 -52.856 -31.908 1.00 7.76 242 THR A N 1
ATOM 2740 C CA . THR A 1 167 ? 17.612 -53.634 -33.049 1.00 7.79 242 THR A CA 1
ATOM 2741 C C . THR A 1 167 ? 16.441 -54.424 -33.618 1.00 7.96 242 THR A C 1
ATOM 2742 O O . THR A 1 167 ? 15.570 -54.893 -32.883 1.00 8.46 242 THR A O 1
ATOM 2753 N N . ASP A 1 168 ? 16.437 -54.578 -34.940 1.00 8.56 243 ASP A N 1
ATOM 2754 C CA . ASP A 1 168 ? 15.470 -55.432 -35.610 1.00 8.14 243 ASP A CA 1
ATOM 2755 C C . ASP A 1 168 ? 16.249 -56.088 -36.742 1.00 8.65 243 ASP A C 1
ATOM 2756 O O . ASP A 1 168 ? 17.011 -55.413 -37.437 1.00 10.12 243 ASP A O 1
ATOM 2765 N N . GLY A 1 169 ? 16.112 -57.398 -36.900 1.00 9.29 244 GLY A N 1
ATOM 2766 C CA . GLY A 1 169 ? 16.891 -58.125 -37.877 1.00 10.43 244 GLY A CA 1
ATOM 2767 C C . GLY A 1 169 ? 17.651 -59.276 -37.259 1.00 9.86 244 GLY A C 1
ATOM 2768 O O . GLY A 1 169 ? 17.407 -59.688 -36.120 1.00 10.38 244 GLY A O 1
ATOM 2772 N N . SER A 1 170 ? 18.583 -59.818 -38.036 1.00 10.56 245 SER A N 1
ATOM 2773 C CA . SER A 1 170 ? 19.293 -61.029 -37.653 1.00 11.22 245 SER A CA 1
ATOM 2774 C C . SER A 1 170 ? 20.091 -60.847 -36.364 1.00 11.11 245 SER A C 1
ATOM 2775 O O . SER A 1 170 ? 20.656 -59.786 -36.092 1.00 12.21 245 SER A O 1
ATOM 2783 N N . ALA A 1 171 ? 20.183 -61.931 -35.600 1.00 12.56 246 ALA A N 1
ATOM 2784 C CA . ALA A 1 171 ? 21.082 -62.004 -34.454 1.00 13.58 246 ALA A CA 1
ATOM 2785 C C . ALA A 1 171 ? 22.441 -62.570 -34.837 1.00 13.74 246 ALA A C 1
ATOM 2786 O O . ALA A 1 171 ? 23.326 -62.653 -33.983 1.00 16.63 246 ALA A O 1
ATOM 2793 N N . THR A 1 172 ? 22.628 -62.968 -36.093 1.00 14.46 247 THR A N 1
ATOM 2794 C CA . THR A 1 172 ? 23.813 -63.700 -36.532 1.00 16.50 247 THR A CA 1
ATOM 2795 C C . THR A 1 172 ? 24.365 -63.111 -37.823 1.00 15.69 247 THR A C 1
ATOM 2796 O O . THR A 1 172 ? 24.975 -63.812 -38.640 1.00 17.11 247 THR A O 1
ATOM 2807 N N . GLY A 1 173 ? 24.152 -61.820 -38.013 1.00 14.57 248 GLY A N 1
ATOM 2808 C CA . GLY A 1 173 ? 24.594 -61.126 -39.195 1.00 14.71 248 GLY A CA 1
ATOM 2809 C C . GLY A 1 173 ? 24.190 -59.673 -39.078 1.00 14.25 248 GLY A C 1
ATOM 2810 O O . GLY A 1 173 ? 23.638 -59.249 -38.054 1.00 14.00 248 GLY A O 1
ATOM 2814 N N . PRO A 1 174 ? 24.442 -58.881 -40.118 1.00 14.33 249 PRO A N 1
ATOM 2815 C CA . PRO A 1 174 ? 24.036 -57.471 -40.093 1.00 14.57 249 PRO A CA 1
ATOM 2816 C C . PRO A 1 174 ? 22.558 -57.326 -39.761 1.00 13.13 249 PRO A C 1
ATOM 2817 O O . PRO A 1 174 ? 21.717 -58.074 -40.264 1.00 14.38 249 PRO A O 1
ATOM 2828 N N . ALA A 1 175 ? 22.254 -56.337 -38.926 1.00 11.89 250 ALA A N 1
ATOM 2829 C CA . ALA A 1 175 ? 20.898 -56.038 -38.496 1.00 11.29 250 ALA A CA 1
ATOM 2830 C C . ALA A 1 175 ? 20.670 -54.537 -38.579 1.00 10.77 250 ALA A C 1
ATOM 2831 O O . ALA A 1 175 ? 21.590 -53.765 -38.874 1.00 12.58 250 ALA A O 1
ATOM 2838 N N . ASP A 1 176 ? 19.431 -54.127 -38.335 1.00 10.16 251 ASP A N 1
ATOM 2839 C CA . ASP A 1 176 ? 19.015 -52.733 -38.468 1.00 10.02 251 ASP A CA 1
ATOM 2840 C C . ASP A 1 176 ? 18.822 -52.140 -37.072 1.00 9.13 251 ASP A C 1
ATOM 2841 O O . ASP A 1 176 ? 17.754 -52.288 -36.466 1.00 9.61 251 ASP A O 1
ATOM 2850 N N . THR A 1 177 ? 19.853 -51.478 -36.566 1.00 8.94 252 THR A N 1
ATOM 2851 C CA . THR A 1 177 ? 19.817 -50.845 -35.257 1.00 8.32 252 THR A CA 1
ATOM 2852 C C . THR A 1 177 ? 19.463 -49.375 -35.423 1.00 8.22 252 THR A C 1
ATOM 2853 O O . THR A 1 177 ? 19.946 -48.702 -36.339 1.00 8.82 252 THR A O 1
ATOM 2864 N N . ARG A 1 178 ? 18.593 -48.892 -34.546 1.00 8.43 253 ARG A N 1
ATOM 2865 C CA . ARG A 1 178 ? 18.168 -47.506 -34.536 1.00 8.64 253 ARG A CA 1
ATOM 2866 C C . ARG A 1 178 ? 18.294 -46.956 -33.126 1.00 8.31 253 ARG A C 1
ATOM 2867 O O . ARG A 1 178 ? 18.067 -47.666 -32.139 1.00 9.51 253 ARG A O 1
ATOM 2888 N N . ILE A 1 179 ? 18.639 -45.675 -33.049 1.00 8.51 254 ILE A N 1
ATOM 2889 C CA . ILE A 1 179 ? 18.591 -44.927 -31.800 1.00 8.92 254 ILE A CA 1
ATOM 2890 C C . ILE A 1 179 ? 17.397 -43.993 -31.897 1.00 8.87 254 ILE A C 1
ATOM 2891 O O . ILE A 1 179 ? 17.338 -43.152 -32.801 1.00 9.75 254 ILE A O 1
ATOM 2907 N N . TYR A 1 180 ? 16.438 -44.161 -30.990 1.00 8.77 255 TYR A N 1
ATOM 2908 C CA . TYR A 1 180 ? 15.285 -43.287 -30.881 1.00 8.47 255 TYR A CA 1
ATOM 2909 C C . TYR A 1 180 ? 15.514 -42.299 -29.756 1.00 8.87 255 TYR A C 1
ATOM 2910 O O . TYR A 1 180 ? 16.130 -42.617 -28.744 1.00 10.74 255 TYR A O 1
ATOM 2928 N N . TYR A 1 181 ? 14.970 -41.105 -29.929 1.00 8.00 256 TYR A N 1
ATOM 2929 C CA . TYR A 1 181 ? 15.024 -40.045 -28.929 1.00 8.09 256 TYR A CA 1
ATOM 2930 C C . TYR A 1 181 ? 13.595 -39.671 -28.558 1.00 8.21 256 TYR A C 1
ATOM 2931 O O . TYR A 1 181 ? 12.848 -39.193 -29.410 1.00 9.49 256 TYR A O 1
ATOM 2949 N N . PHE A 1 182 ? 13.223 -39.890 -27.298 1.00 8.01 257 PHE A N 1
ATOM 2950 C CA . PHE A 1 182 ? 11.871 -39.643 -26.816 1.00 7.89 257 PHE A CA 1
ATOM 2951 C C . PHE A 1 182 ? 11.857 -38.453 -25.868 1.00 8.32 257 PHE A C 1
ATOM 2952 O O . PHE A 1 182 ? 12.814 -38.208 -25.133 1.00 9.19 257 PHE A O 1
ATOM 2969 N N . LYS A 1 183 ? 10.728 -37.757 -25.837 1.00 8.27 258 LYS A N 1
ATOM 2970 C CA . LYS A 1 183 ? 10.463 -36.774 -24.792 1.00 8.72 258 LYS A CA 1
ATOM 2971 C C . LYS A 1 183 ? 8.988 -36.871 -24.443 1.00 8.39 258 LYS A C 1
ATOM 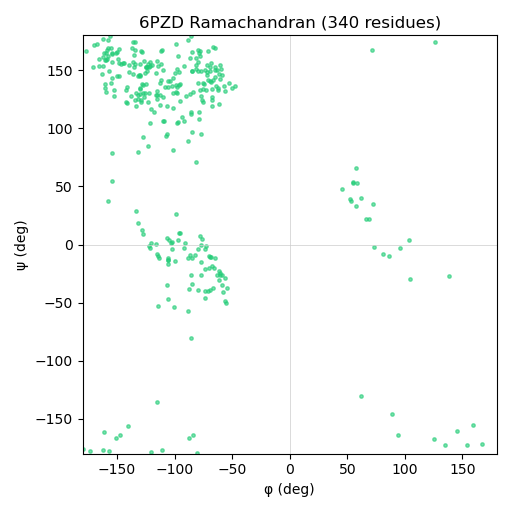2972 O O . LYS A 1 183 ? 8.130 -36.735 -25.320 1.00 8.95 258 LYS A O 1
ATOM 2991 N N . GLU A 1 184 ? 8.693 -37.126 -23.169 1.00 8.46 259 GLU A N 1
ATOM 2992 C CA A GLU A 1 184 ? 7.327 -37.355 -22.711 0.55 9.31 259 GLU A CA 1
ATOM 2993 C CA B GLU A 1 184 ? 7.327 -37.358 -22.708 0.45 9.61 259 GLU A CA 1
ATOM 2994 C C . GLU A 1 184 ? 6.654 -38.457 -23.521 1.00 9.16 259 GLU A C 1
ATOM 2995 O O . GLU A 1 184 ? 5.447 -38.438 -23.763 1.00 10.60 259 GLU A O 1
ATOM 3018 N N . GLY A 1 185 ? 7.444 -39.450 -23.904 1.00 9.94 260 GLY A N 1
ATOM 3019 C CA . GLY A 1 185 ? 6.965 -40.585 -24.656 1.00 10.92 260 GLY A CA 1
ATOM 3020 C C . GLY A 1 185 ? 6.809 -40.353 -26.142 1.00 10.28 260 GLY A C 1
ATOM 3021 O O . GLY A 1 185 ? 6.531 -41.308 -26.879 1.00 12.23 260 GLY A O 1
ATOM 3025 N N . LYS A 1 186 ? 6.962 -39.120 -26.602 1.00 10.03 261 LYS A N 1
ATOM 3026 C CA A LYS A 1 186 ? 6.824 -38.805 -28.014 0.65 10.25 261 LYS A CA 1
ATOM 3027 C CA B LYS A 1 186 ? 6.828 -38.780 -28.011 0.35 10.69 261 LYS A CA 1
ATOM 3028 C C . LYS A 1 186 ? 8.158 -38.961 -28.725 1.00 9.66 261 LYS A C 1
ATOM 3029 O O . LYS A 1 186 ? 9.216 -38.674 -28.176 1.00 9.74 261 LYS A O 1
ATOM 3066 N N . ILE A 1 187 ? 8.093 -39.397 -29.975 1.00 9.09 262 ILE A N 1
ATOM 3067 C CA . ILE A 1 187 ? 9.293 -39.592 -30.779 1.00 9.59 262 ILE A CA 1
ATOM 3068 C C . ILE A 1 187 ? 9.749 -38.229 -31.298 1.00 9.39 262 ILE A C 1
ATOM 3069 O O . ILE A 1 187 ? 9.071 -37.609 -32.114 1.00 10.91 262 ILE A O 1
ATOM 3085 N N . LEU A 1 188 ? 10.909 -37.768 -30.845 1.00 9.34 263 LEU A N 1
ATOM 3086 C CA . LEU A 1 188 ? 11.505 -36.557 -31.402 1.00 9.55 263 LEU A CA 1
ATOM 3087 C C . LEU A 1 188 ? 12.217 -36.842 -32.711 1.00 9.99 263 LEU A C 1
ATOM 3088 O O . LEU A 1 188 ? 12.203 -36.006 -33.617 1.00 11.47 263 LEU A O 1
ATOM 3104 N N . LYS A 1 189 ? 12.893 -37.983 -32.794 1.00 9.94 264 LYS A N 1
ATOM 3105 C CA . LYS A 1 189 ? 13.839 -38.298 -33.858 1.00 11.80 264 LYS A CA 1
ATOM 3106 C C . LYS A 1 189 ? 14.214 -39.761 -33.712 1.00 10.15 264 LYS A C 1
ATOM 3107 O O . LYS A 1 189 ? 14.218 -40.288 -32.601 1.00 10.11 264 LYS A O 1
ATOM 3126 N N . TRP A 1 190 ? 14.589 -40.394 -34.819 1.00 10.03 265 TRP A N 1
ATOM 3127 C CA . TRP A 1 190 ? 15.371 -41.616 -34.749 1.00 9.20 265 TRP A CA 1
ATOM 3128 C C . TRP A 1 190 ? 16.480 -41.546 -35.784 1.00 9.79 265 TRP A C 1
ATOM 3129 O O . TRP A 1 190 ? 16.395 -40.801 -36.760 1.00 11.57 265 TRP A O 1
ATOM 3150 N N . GLU A 1 191 ? 17.536 -42.322 -35.562 1.00 10.16 266 GLU A N 1
ATOM 3151 C CA A GLU A 1 191 ? 18.710 -42.395 -36.436 0.43 10.00 266 GLU A CA 1
ATOM 3152 C CA B GLU A 1 191 ? 18.571 -42.427 -36.566 0.57 11.18 266 GLU A CA 1
ATOM 3153 C C . GLU A 1 191 ? 19.108 -43.849 -36.617 1.00 9.84 266 GLU A C 1
ATOM 3154 O O . GLU A 1 191 ? 19.052 -44.613 -35.657 1.00 11.08 266 GLU A O 1
ATOM 3177 N N A SER A 1 192 ? 19.594 -44.203 -37.797 0.35 9.78 267 SER A N 1
ATOM 3178 N N B SER A 1 192 ? 19.589 -44.209 -37.794 0.65 9.76 267 SER A N 1
ATOM 3179 C CA A SER A 1 192 ? 20.222 -45.501 -37.969 0.35 9.63 267 SER A CA 1
ATOM 3180 C CA B SER A 1 192 ? 20.255 -45.479 -37.965 0.65 9.45 267 SER A CA 1
ATOM 3181 C C A SER A 1 192 ? 21.637 -45.488 -37.393 0.35 9.68 267 SER A C 1
ATOM 3182 C C B SER A 1 192 ? 21.606 -45.455 -37.268 0.65 9.32 267 SER A C 1
ATOM 3183 O O A SER A 1 192 ? 22.354 -44.488 -37.464 0.35 9.46 267 SER A O 1
ATOM 3184 O O B SER A 1 192 ? 22.260 -44.419 -37.151 0.65 10.08 267 SER A O 1
ATOM 3199 N N . LEU A 1 193 ? 22.042 -46.628 -36.830 1.00 9.42 268 LEU A N 1
ATOM 3200 C CA . LEU A 1 193 ? 23.367 -46.768 -36.239 1.00 9.59 268 LEU A CA 1
ATOM 3201 C C . LEU A 1 193 ? 24.442 -46.347 -37.228 1.00 10.31 268 LEU A C 1
ATOM 3202 O O . LEU A 1 193 ? 24.402 -46.719 -38.399 1.00 11.63 268 LEU A O 1
ATOM 3219 N N . THR A 1 194 ? 25.421 -45.596 -36.733 1.00 9.79 269 THR A N 1
ATOM 3220 C CA A THR A 1 194 ? 26.616 -45.207 -37.465 0.52 10.48 269 THR A CA 1
ATOM 3221 C CA B THR A 1 194 ? 26.617 -45.255 -37.492 0.48 10.60 269 THR A CA 1
ATOM 3222 C C . THR A 1 194 ? 27.835 -45.647 -36.667 1.00 10.64 269 THR A C 1
ATOM 3223 O O . THR A 1 194 ? 27.724 -46.107 -35.532 1.00 12.39 269 THR A O 1
ATOM 3244 N N . GLY A 1 195 ? 29.008 -45.486 -37.257 1.00 10.76 270 GLY A N 1
ATOM 3245 C CA . GLY A 1 195 ? 30.254 -45.856 -36.601 1.00 10.58 270 GLY A CA 1
ATOM 3246 C C . GLY A 1 195 ? 30.709 -47.254 -36.965 1.00 10.60 270 GLY A C 1
ATOM 3247 O O . GLY A 1 195 ? 30.254 -47.852 -37.938 1.00 12.30 270 GLY A O 1
ATOM 3251 N N . THR A 1 196 ? 31.631 -47.784 -36.161 1.00 9.85 271 THR A N 1
ATOM 3252 C CA . THR A 1 196 ? 32.309 -49.025 -36.517 1.00 10.45 271 THR A CA 1
ATOM 3253 C C . THR A 1 196 ? 31.793 -50.258 -35.779 1.00 9.54 271 THR A C 1
ATOM 3254 O O . THR A 1 196 ? 32.252 -51.362 -36.079 1.00 10.37 271 THR A O 1
ATOM 3265 N N . ALA A 1 197 ? 30.853 -50.121 -34.846 1.00 9.37 272 ALA A N 1
ATOM 3266 C CA . ALA A 1 197 ? 30.229 -51.312 -34.280 1.00 9.74 272 ALA A CA 1
ATOM 3267 C C . ALA A 1 197 ? 29.510 -52.067 -35.391 1.00 9.57 272 ALA A C 1
ATOM 3268 O O . ALA A 1 197 ? 28.765 -51.471 -36.164 1.00 11.10 272 ALA A O 1
ATOM 3275 N N . LYS A 1 198 ? 29.704 -53.386 -35.460 1.00 9.66 273 LYS A N 1
ATOM 3276 C CA . LYS A 1 198 ? 29.171 -54.185 -36.561 1.00 10.46 273 LYS A CA 1
ATOM 3277 C C . LYS A 1 198 ? 27.884 -54.929 -36.211 1.00 10.19 273 LYS A C 1
ATOM 3278 O O . LYS A 1 198 ? 27.178 -55.387 -37.119 1.00 10.74 273 LYS A O 1
ATOM 3297 N N . HIS A 1 199 ? 27.541 -55.030 -34.933 1.00 9.34 274 HIS A N 1
ATOM 3298 C CA . HIS A 1 199 ? 26.309 -55.666 -34.497 1.00 9.22 274 HIS A CA 1
ATOM 3299 C C . HIS A 1 199 ? 26.029 -55.173 -33.093 1.00 9.15 274 HIS A C 1
ATOM 3300 O O . HIS A 1 199 ? 26.961 -55.081 -32.289 1.00 9.88 274 HIS A O 1
ATOM 3314 N N . ILE A 1 200 ? 24.756 -54.866 -32.807 1.00 8.59 275 ILE A N 1
ATOM 3315 C CA . ILE A 1 200 ? 24.341 -54.296 -31.526 1.00 8.43 275 ILE A CA 1
ATOM 3316 C C . ILE A 1 200 ? 23.143 -55.043 -30.963 1.00 8.25 275 ILE A C 1
ATOM 3317 O O . ILE A 1 200 ? 22.105 -55.156 -31.630 1.00 9.68 275 ILE A O 1
ATOM 3333 N N . GLU A 1 201 ? 23.265 -55.459 -29.702 1.00 8.57 276 GLU A N 1
ATOM 3334 C CA . GLU A 1 201 ? 22.169 -56.015 -28.918 1.00 8.48 276 GLU A CA 1
ATOM 3335 C C . GLU A 1 201 ? 22.249 -55.479 -27.496 1.00 7.87 276 GLU A C 1
ATOM 3336 O O . GLU A 1 201 ? 23.343 -55.264 -26.963 1.00 8.29 276 GLU A O 1
ATOM 3348 N N . GLU A 1 202 ? 21.084 -55.325 -26.855 1.00 7.84 277 GLU A N 1
ATOM 3349 C CA . GLU A 1 202 ? 20.985 -55.309 -25.388 1.00 7.61 277 GLU A CA 1
ATOM 3350 C C . GLU A 1 202 ? 21.903 -54.268 -24.738 1.00 7.61 277 GLU A C 1
ATOM 3351 O O . GLU A 1 202 ? 22.666 -54.556 -23.808 1.00 7.67 277 GLU A O 1
ATOM 3363 N N . CYS A 1 203 ? 21.806 -53.021 -25.190 1.00 7.68 278 CYS A N 1
ATOM 3364 C CA A CYS A 1 203 ? 22.693 -51.995 -24.669 0.65 7.32 278 CYS A CA 1
ATOM 3365 C CA B CYS A 1 203 ? 22.676 -51.971 -24.676 0.35 8.38 278 CYS A CA 1
ATOM 3366 C C . CYS A 1 203 ? 22.398 -51.659 -23.207 1.00 7.42 278 CYS A C 1
ATOM 3367 O O . CYS A 1 203 ? 21.246 -51.561 -22.785 1.00 7.80 278 CYS A O 1
ATOM 3381 N N . SER A 1 204 ? 23.477 -51.454 -22.452 1.00 7.23 279 SER A N 1
ATOM 3382 C CA . SER A 1 204 ? 23.463 -51.032 -21.060 1.00 6.89 279 SER A CA 1
ATOM 3383 C C . SER A 1 204 ? 24.043 -49.631 -20.982 1.00 7.13 279 SER A C 1
ATOM 3384 O O . SER A 1 204 ? 25.193 -49.412 -21.367 1.00 8.32 279 SER A O 1
ATOM 3392 N N . CYS A 1 205 ? 23.267 -48.680 -20.499 1.00 7.08 280 CYS A N 1
ATOM 3393 C CA . CYS A 1 205 ? 23.612 -47.274 -20.637 1.00 7.44 280 CYS A CA 1
ATOM 3394 C C . CYS A 1 205 ? 23.699 -46.568 -19.291 1.00 7.16 280 CYS A C 1
ATOM 3395 O O . CYS A 1 205 ? 23.063 -46.959 -18.305 1.00 8.54 280 CYS A O 1
ATOM 3402 N N . TYR A 1 206 ? 24.473 -45.493 -19.281 1.00 7.32 281 TYR A N 1
ATOM 3403 C CA . TYR A 1 206 ? 24.518 -44.578 -18.147 1.00 7.30 281 TYR A CA 1
ATOM 3404 C C . TYR A 1 206 ? 24.824 -43.187 -18.684 1.00 7.58 281 TYR A C 1
ATOM 3405 O O . TYR A 1 206 ? 25.339 -43.023 -19.794 1.00 8.86 281 TYR A O 1
ATOM 3423 N N . GLY A 1 207 ? 24.500 -42.181 -17.884 1.00 7.44 282 GLY A N 1
ATOM 3424 C CA . GLY A 1 207 ? 24.711 -40.801 -18.267 1.00 8.38 282 GLY A CA 1
ATOM 3425 C C . GLY A 1 207 ? 25.596 -40.057 -17.291 1.00 7.86 282 GLY A C 1
ATOM 3426 O O . GLY A 1 207 ? 25.632 -40.356 -16.099 1.00 9.09 282 GLY A O 1
ATOM 3430 N N . GLU A 1 208 ? 26.269 -39.051 -17.809 1.00 8.62 283 GLU A N 1
ATOM 3431 C CA . GLU A 1 208 ? 27.031 -38.117 -16.997 1.00 8.61 283 GLU A CA 1
ATOM 3432 C C . GLU A 1 208 ? 27.161 -36.832 -17.809 1.00 8.61 283 GLU A C 1
ATOM 3433 O O . GLU A 1 208 ? 26.618 -36.714 -18.909 1.00 8.99 283 GLU A O 1
ATOM 3445 N N . ARG A 1 209 ? 27.876 -35.857 -17.263 1.00 8.87 284 ARG A N 1
ATOM 3446 C CA . ARG A 1 209 ? 27.961 -34.569 -17.942 1.00 9.61 284 ARG A CA 1
ATOM 3447 C C . ARG A 1 209 ? 28.492 -34.700 -19.371 1.00 10.17 284 ARG A C 1
ATOM 3448 O O . ARG A 1 209 ? 28.142 -33.890 -20.233 1.00 11.29 284 ARG A O 1
ATOM 3469 N N . THR A 1 210 ? 29.318 -35.707 -19.666 1.00 10.76 285 THR A N 1
ATOM 3470 C CA A THR A 1 210 ? 29.852 -35.847 -21.021 0.63 11.71 285 THR A CA 1
ATOM 3471 C CA B THR A 1 210 ? 29.849 -35.828 -21.020 0.37 11.95 285 THR A CA 1
ATOM 3472 C C . THR A 1 210 ? 28.793 -36.270 -22.028 1.00 11.99 285 THR A C 1
ATOM 3473 O O . THR A 1 210 ? 28.918 -35.949 -23.214 1.00 14.67 285 THR A O 1
ATOM 3494 N N . GLY A 1 211 ? 27.780 -36.996 -21.598 1.00 10.38 286 GLY A N 1
ATOM 3495 C CA . GLY A 1 211 ? 26.804 -37.594 -22.492 1.00 10.65 286 GLY A CA 1
ATOM 3496 C C . GLY A 1 211 ? 26.351 -38.931 -21.959 1.00 10.25 286 GLY A C 1
ATOM 3497 O O . GLY A 1 211 ? 26.499 -39.224 -20.776 1.00 12.18 286 GLY A O 1
ATOM 3501 N N . ILE A 1 212 ? 25.785 -39.747 -22.837 1.00 8.59 287 ILE A N 1
ATOM 3502 C CA . ILE A 1 212 ? 25.264 -41.058 -22.483 1.00 8.34 287 ILE A CA 1
ATOM 3503 C C . ILE A 1 212 ? 26.139 -42.109 -23.153 1.00 8.50 287 ILE A C 1
ATOM 3504 O O . ILE A 1 212 ? 26.407 -42.034 -24.356 1.00 11.05 287 ILE A O 1
ATOM 3520 N N . THR A 1 213 ? 26.607 -43.068 -22.369 1.00 7.88 288 THR A N 1
ATOM 3521 C CA . THR A 1 213 ? 27.482 -44.129 -22.841 1.00 8.20 288 THR A CA 1
ATOM 3522 C C . THR A 1 213 ? 26.737 -45.449 -22.708 1.00 7.95 288 THR A C 1
ATOM 3523 O O . THR A 1 213 ? 26.223 -45.767 -21.632 1.00 8.61 288 THR A O 1
ATOM 3534 N N . CYS A 1 214 ? 26.703 -46.217 -23.796 1.00 7.80 289 CYS A N 1
ATOM 3535 C CA . CYS A 1 214 ? 26.045 -47.510 -23.826 1.00 7.89 289 CYS A CA 1
ATOM 3536 C C . CYS A 1 214 ? 27.060 -48.572 -24.217 1.00 8.00 289 CYS A C 1
ATOM 3537 O O . CYS A 1 214 ? 27.773 -48.420 -25.214 1.00 9.85 289 CYS A O 1
ATOM 3544 N N . THR A 1 215 ? 27.111 -49.652 -23.447 1.00 7.49 290 THR A N 1
ATOM 3545 C CA . THR A 1 215 ? 27.953 -50.807 -23.730 1.00 7.42 290 THR A CA 1
ATOM 3546 C C . THR A 1 215 ? 27.026 -51.945 -24.114 1.00 7.10 290 THR A C 1
ATOM 3547 O O . THR A 1 215 ? 26.089 -52.267 -23.363 1.00 7.91 290 THR A O 1
ATOM 3558 N N . CYS A 1 216 ? 27.273 -52.554 -25.267 1.00 7.43 291 CYS A N 1
ATOM 3559 C CA A CYS A 1 216 ? 26.310 -53.473 -25.844 0.76 7.96 291 CYS A CA 1
ATOM 3560 C CA B CYS A 1 216 ? 26.315 -53.472 -25.862 0.24 8.03 291 CYS A CA 1
ATOM 3561 C C . CYS A 1 216 ? 26.934 -54.853 -26.042 1.00 7.71 291 CYS A C 1
ATOM 3562 O O . CYS A 1 216 ? 28.012 -55.147 -25.536 1.00 8.48 291 CYS A O 1
ATOM 3576 N N . ARG A 1 217 ? 26.217 -55.691 -26.782 1.00 7.95 292 ARG A N 1
ATOM 3577 C CA . ARG A 1 217 ? 26.578 -57.067 -27.089 1.00 8.33 292 ARG A CA 1
ATOM 3578 C C . ARG A 1 217 ? 26.627 -57.219 -28.602 1.00 8.06 292 ARG A C 1
ATOM 3579 O O . ARG A 1 217 ? 25.634 -56.939 -29.278 1.00 9.39 292 ARG A O 1
ATOM 3600 N N . ASP A 1 218 ? 27.775 -57.636 -29.124 1.00 8.25 293 ASP A N 1
ATOM 3601 C CA . ASP A 1 218 ? 27.896 -58.053 -30.519 1.00 8.87 293 ASP A CA 1
ATOM 3602 C C . ASP A 1 218 ? 27.654 -59.557 -30.525 1.00 8.70 293 ASP A C 1
ATOM 3603 O O . ASP A 1 218 ? 28.470 -60.330 -30.017 1.00 10.02 293 ASP A O 1
ATOM 3612 N N . ASN A 1 219 ? 26.488 -59.962 -31.007 1.00 8.94 294 ASN A N 1
ATOM 3613 C CA . ASN A 1 219 ? 26.127 -61.367 -31.024 1.00 9.78 294 ASN A CA 1
ATOM 3614 C C . ASN A 1 219 ? 26.665 -62.092 -32.244 1.00 10.44 294 ASN A C 1
ATOM 3615 O O . ASN A 1 219 ? 26.610 -63.312 -32.289 1.00 14.47 294 ASN A O 1
ATOM 3626 N N . TRP A 1 220 ? 27.169 -61.370 -33.229 1.00 10.50 295 TRP A N 1
ATOM 3627 C CA . TRP A 1 220 ? 27.542 -61.948 -34.507 1.00 10.91 295 TRP A CA 1
ATOM 3628 C C . TRP A 1 220 ? 28.968 -62.493 -34.457 1.00 11.44 295 TRP A C 1
ATOM 3629 O O . TRP A 1 220 ? 29.151 -63.700 -34.288 1.00 14.42 295 TRP A O 1
ATOM 3650 N N . GLN A 1 221 ? 29.993 -61.650 -34.586 1.00 12.09 296 GLN A N 1
ATOM 3651 C CA . GLN A 1 221 ? 31.374 -62.134 -34.621 1.00 12.39 296 GLN A CA 1
ATOM 3652 C C . GLN A 1 221 ? 32.235 -61.706 -33.445 1.00 11.89 296 GLN A C 1
ATOM 3653 O O . GLN A 1 221 ? 33.350 -62.225 -33.309 1.00 12.83 296 GLN A O 1
ATOM 3667 N N . GLY A 1 222 ? 31.775 -60.787 -32.603 1.00 11.16 297 GLY A N 1
ATOM 3668 C CA . GLY A 1 222 ? 32.651 -60.131 -31.636 1.00 11.04 297 GLY A CA 1
ATOM 3669 C C . GLY A 1 222 ? 32.549 -60.666 -30.217 1.00 10.44 297 GLY A C 1
ATOM 3670 O O . GLY A 1 222 ? 31.467 -60.970 -29.725 1.00 12.50 297 GLY A O 1
ATOM 3674 N N . SER A 1 223 ? 33.698 -60.710 -29.549 1.00 8.95 298 SER A N 1
ATOM 3675 C CA . SER A 1 223 ? 33.774 -60.987 -28.121 1.00 9.21 298 SER A CA 1
ATOM 3676 C C . SER A 1 223 ? 34.303 -59.812 -27.316 1.00 8.59 298 SER A C 1
ATOM 3677 O O . SER A 1 223 ? 34.302 -59.876 -26.078 1.00 9.40 298 SER A O 1
ATOM 3685 N N . ASN A 1 224 ? 34.778 -58.770 -27.987 1.00 9.23 299 ASN A N 1
ATOM 3686 C CA . ASN A 1 224 ? 34.822 -57.436 -27.429 1.00 9.01 299 ASN A CA 1
ATOM 3687 C C . ASN A 1 224 ? 33.428 -56.813 -27.534 1.00 8.84 299 ASN A C 1
ATOM 3688 O O . ASN A 1 224 ? 32.611 -57.224 -28.355 1.00 10.59 299 ASN A O 1
ATOM 3699 N N . ARG A 1 225 ? 33.154 -55.820 -26.688 1.00 8.43 300 ARG A N 1
ATOM 3700 C CA . ARG A 1 225 ? 31.828 -55.219 -26.678 1.00 7.84 300 ARG A CA 1
ATOM 3701 C C . ARG A 1 225 ? 31.780 -53.930 -27.484 1.00 7.55 300 ARG A C 1
ATOM 3702 O O . ARG A 1 225 ? 32.645 -53.066 -27.343 1.00 8.53 300 ARG A O 1
ATOM 3723 N N . PRO A 1 226 ? 30.737 -53.767 -28.285 1.00 7.72 301 PRO A N 1
ATOM 3724 C CA . PRO A 1 226 ? 30.482 -52.479 -28.918 1.00 8.46 301 PRO A CA 1
ATOM 3725 C C . PRO A 1 226 ? 30.054 -51.438 -27.898 1.00 8.67 301 PRO A C 1
ATOM 3726 O O . PRO A 1 226 ? 29.463 -51.746 -26.857 1.00 10.09 301 PRO A O 1
ATOM 3737 N N . VAL A 1 227 ? 30.347 -50.184 -28.241 1.00 8.65 302 VAL A N 1
ATOM 3738 C CA . VAL A 1 227 ? 30.009 -49.013 -27.444 1.00 8.78 302 VAL A CA 1
ATOM 3739 C C . VAL A 1 227 ? 29.333 -47.987 -28.340 1.00 9.04 302 VAL A C 1
ATOM 3740 O O . VAL A 1 227 ? 29.818 -47.695 -29.439 1.00 10.11 302 VAL A O 1
ATOM 3753 N N . ILE A 1 228 ? 28.224 -47.429 -27.862 1.00 8.71 303 ILE A N 1
ATOM 3754 C CA . ILE A 1 228 ? 27.530 -46.325 -28.511 1.00 8.16 303 ILE A CA 1
ATOM 3755 C C . ILE A 1 228 ? 27.613 -45.134 -27.571 1.00 8.35 303 ILE A C 1
ATOM 3756 O O . ILE A 1 228 ? 27.248 -45.247 -26.400 1.00 9.76 303 ILE A O 1
ATOM 3772 N N . GLN A 1 229 ? 28.118 -44.003 -28.072 1.00 8.22 304 GLN A N 1
ATOM 3773 C CA A GLN A 1 229 ? 28.207 -42.780 -27.288 0.44 8.92 304 GLN A CA 1
ATOM 3774 C CA B GLN A 1 229 ? 28.219 -42.773 -27.296 0.56 8.60 304 GLN A CA 1
ATOM 3775 C C . GLN A 1 229 ? 27.222 -41.779 -27.864 1.00 8.49 304 GLN A C 1
ATOM 3776 O O . GLN A 1 229 ? 27.296 -41.444 -29.048 1.00 9.66 304 GLN A O 1
ATOM 3803 N N . ILE A 1 230 ? 26.294 -41.323 -27.029 1.00 8.56 305 ILE A N 1
ATOM 3804 C CA . ILE A 1 230 ? 25.156 -40.513 -27.452 1.00 8.70 305 ILE A CA 1
ATOM 3805 C C . ILE A 1 230 ? 25.252 -39.123 -26.836 1.00 9.12 305 ILE A C 1
ATOM 3806 O O . ILE A 1 230 ? 25.445 -38.974 -25.622 1.00 9.86 305 ILE A O 1
ATOM 3822 N N . ASP A 1 231 ? 25.064 -38.116 -27.675 1.00 9.44 306 ASP A N 1
ATOM 3823 C CA . ASP A 1 231 ? 24.895 -36.737 -27.258 1.00 9.70 306 ASP A CA 1
ATOM 3824 C C . ASP A 1 231 ? 23.399 -36.468 -27.226 1.00 9.35 306 ASP A C 1
ATOM 3825 O O . ASP A 1 231 ? 22.774 -36.366 -28.298 1.00 9.45 306 ASP A O 1
ATOM 3834 N N . PRO A 1 232 ? 22.772 -36.384 -26.050 1.00 9.06 307 PRO A N 1
ATOM 3835 C CA . PRO A 1 232 ? 21.309 -36.263 -25.991 1.00 9.56 307 PRO A CA 1
ATOM 3836 C C . PRO A 1 232 ? 20.795 -34.861 -26.254 1.00 9.14 307 PRO A C 1
ATOM 3837 O O . PRO A 1 232 ? 19.573 -34.661 -26.285 1.00 10.20 307 PRO A O 1
ATOM 3848 N N . VAL A 1 233 ? 21.688 -33.890 -26.419 1.00 10.20 308 VAL A N 1
ATOM 3849 C CA . VAL A 1 233 ? 21.310 -32.525 -26.769 1.00 10.28 308 VAL A CA 1
ATOM 3850 C C . VAL A 1 233 ? 21.241 -32.400 -28.286 1.00 11.20 308 VAL A C 1
ATOM 3851 O O . VAL A 1 233 ? 20.201 -32.041 -28.843 1.00 12.18 308 VAL A O 1
ATOM 3864 N N . ALA A 1 234 ? 22.346 -32.714 -28.967 1.00 11.32 309 ALA A N 1
ATOM 3865 C CA . ALA A 1 234 ? 22.356 -32.752 -30.426 1.00 11.56 309 ALA A CA 1
ATOM 3866 C C . ALA A 1 234 ? 21.554 -33.923 -30.984 1.00 10.70 309 ALA A C 1
ATOM 3867 O O . ALA A 1 234 ? 21.163 -33.907 -32.159 1.00 12.19 309 ALA A O 1
ATOM 3874 N N . MET A 1 235 ? 21.312 -34.937 -30.170 1.00 9.57 310 MET A N 1
ATOM 3875 C CA . MET A 1 235 ? 20.643 -36.166 -30.585 1.00 9.21 310 MET A CA 1
ATOM 3876 C C . MET A 1 235 ? 21.406 -36.847 -31.719 1.00 9.19 310 MET A C 1
ATOM 3877 O O . MET A 1 235 ? 20.856 -37.158 -32.778 1.00 10.48 310 MET A O 1
ATOM 3891 N N . THR A 1 236 ? 22.699 -37.071 -31.475 1.00 9.64 311 THR A N 1
ATOM 3892 C CA . THR A 1 236 ? 23.590 -37.757 -32.401 1.00 9.89 311 THR A CA 1
ATOM 3893 C C . THR A 1 236 ? 24.406 -38.771 -31.618 1.00 9.01 311 THR A C 1
ATOM 3894 O O . THR A 1 236 ? 24.447 -38.753 -30.382 1.00 9.77 311 THR A O 1
ATOM 3905 N N . HIS A 1 237 ? 25.069 -39.660 -32.344 1.00 8.95 312 HIS A N 1
ATOM 3906 C CA . HIS A 1 237 ? 25.856 -40.698 -31.690 1.00 9.17 312 HIS A CA 1
ATOM 3907 C C . HIS A 1 237 ? 27.026 -41.109 -32.566 1.00 9.67 312 HIS A C 1
ATOM 3908 O O . HIS A 1 237 ? 27.067 -40.845 -33.773 1.00 10.97 312 HIS A O 1
ATOM 3922 N N . THR A 1 238 ? 27.962 -41.810 -31.928 1.00 9.81 313 THR A N 1
ATOM 3923 C CA . THR A 1 238 ? 29.059 -42.532 -32.562 1.00 10.56 313 THR A CA 1
ATOM 3924 C C . THR A 1 238 ? 29.059 -43.964 -32.027 1.00 9.01 313 THR A C 1
ATOM 3925 O O . THR A 1 238 ? 28.439 -44.261 -31.012 1.00 9.66 313 THR A O 1
ATOM 3936 N N . SER A 1 239 ? 29.797 -44.854 -32.689 1.00 9.15 314 SER A N 1
ATOM 3937 C CA . SER A 1 239 ? 29.998 -46.190 -32.139 1.00 8.75 314 SER A CA 1
ATOM 3938 C C . SER A 1 239 ? 31.381 -46.719 -32.492 1.00 8.87 314 SER A C 1
ATOM 3939 O O . SER A 1 239 ? 31.971 -46.346 -33.508 1.00 9.69 314 SER A O 1
ATOM 3947 N N . GLN A 1 240 ? 31.856 -47.646 -31.663 1.00 8.76 315 GLN A N 1
ATOM 3948 C CA . GLN A 1 240 ? 33.100 -48.379 -31.876 1.00 9.16 315 GLN A CA 1
ATOM 3949 C C . GLN A 1 240 ? 33.019 -49.621 -30.987 1.00 8.78 315 GLN A C 1
ATOM 3950 O O . GLN A 1 240 ? 31.928 -49.997 -30.538 1.00 8.99 315 GLN A O 1
ATOM 3964 N N . TYR A 1 241 ? 34.169 -50.237 -30.707 1.00 8.84 316 TYR A N 1
ATOM 3965 C CA . TYR A 1 241 ? 34.298 -51.281 -29.701 1.00 8.69 316 TYR A CA 1
ATOM 3966 C C . TYR A 1 241 ? 35.200 -50.804 -28.568 1.00 8.51 316 TYR A C 1
ATOM 3967 O O . TYR A 1 241 ? 36.042 -49.922 -28.747 1.00 9.39 316 TYR A O 1
ATOM 3985 N N . ILE A 1 242 ? 35.061 -51.434 -27.401 1.00 8.52 317 ILE A N 1
ATOM 3986 C CA . ILE A 1 242 ? 36.078 -51.296 -26.362 1.00 8.78 317 ILE A CA 1
ATOM 3987 C C . ILE A 1 242 ? 37.380 -51.854 -26.918 1.00 8.94 317 ILE A C 1
ATOM 3988 O O . ILE A 1 242 ? 37.448 -53.025 -27.292 1.00 9.74 317 ILE A O 1
ATOM 4004 N N . CYS A 1 243 ? 38.370 -50.975 -26.952 1.00 9.20 318 CYS A N 1
ATOM 4005 C CA A CYS A 1 243 ? 39.711 -51.363 -27.590 0.67 8.59 318 CYS A CA 1
ATOM 4006 C CA B CYS A 1 243 ? 39.531 -51.612 -27.569 0.33 11.59 318 CYS A CA 1
ATOM 4007 C C . CYS A 1 243 ? 40.607 -52.472 -26.757 1.00 9.03 318 CYS A C 1
ATOM 4008 O O . CYS A 1 243 ? 41.615 -53.180 -27.116 1.00 9.40 318 CYS A O 1
ATOM 4022 N N . SER A 1 244 ? 40.261 -52.431 -25.466 1.00 8.79 319 SER A N 1
ATOM 4023 C CA . SER A 1 244 ? 41.089 -53.233 -24.584 1.00 8.74 319 SER A CA 1
ATOM 4024 C C . SER A 1 244 ? 41.083 -54.709 -24.977 1.00 8.72 319 SER A C 1
ATOM 4025 O O . SER A 1 244 ? 40.046 -55.261 -25.370 1.00 8.98 319 SER A O 1
ATOM 4033 N N . PRO A 1 245 ? 42.212 -55.395 -24.790 1.00 8.30 320 PRO A N 1
ATOM 4034 C CA . PRO A 1 245 ? 42.243 -56.853 -24.944 1.00 9.49 320 PRO A CA 1
ATOM 4035 C C . PRO A 1 245 ? 41.643 -57.614 -23.771 1.00 8.96 320 PRO A C 1
ATOM 4036 O O . PRO A 1 245 ? 41.614 -58.847 -23.815 1.00 9.59 320 PRO A O 1
ATOM 4047 N N . VAL A 1 246 ? 41.170 -56.923 -22.732 1.00 8.34 321 VAL A N 1
ATOM 4048 C CA . VAL A 1 246 ? 40.379 -57.559 -21.688 1.00 8.47 321 VAL A CA 1
ATOM 4049 C C . VAL A 1 246 ? 38.981 -57.743 -22.257 1.00 8.64 321 VAL A C 1
ATOM 4050 O O . VAL A 1 246 ? 38.165 -56.814 -22.236 1.00 9.37 321 VAL A O 1
ATOM 4063 N N . LEU A 1 247 ? 38.718 -58.925 -22.806 1.00 8.46 322 LEU A N 1
ATOM 4064 C CA . LEU A 1 247 ? 37.475 -59.173 -23.525 1.00 8.37 322 LEU A CA 1
ATOM 4065 C C . LEU A 1 247 ? 36.347 -59.445 -22.536 1.00 8.01 322 LEU A C 1
ATOM 4066 O O . LEU A 1 247 ? 36.532 -60.153 -21.545 1.00 8.63 322 LEU A O 1
ATOM 4082 N N . THR A 1 248 ? 35.153 -58.891 -22.802 1.00 7.64 323 THR A N 1
ATOM 4083 C CA . THR A 1 248 ? 34.109 -58.938 -21.781 1.00 7.76 323 THR A CA 1
ATOM 4084 C C . THR A 1 248 ? 32.767 -59.508 -22.229 1.00 7.73 323 THR A C 1
ATOM 4085 O O . THR A 1 248 ? 31.821 -59.478 -21.431 1.00 8.30 323 THR A O 1
ATOM 4096 N N . ASP A 1 249 ? 32.654 -60.084 -23.421 1.00 8.04 324 ASP A N 1
ATOM 4097 C CA . ASP A 1 249 ? 31.466 -60.850 -23.762 1.00 8.20 324 ASP A CA 1
ATOM 4098 C C . ASP A 1 249 ? 31.586 -62.249 -23.160 1.00 7.92 324 ASP A C 1
ATOM 4099 O O . ASP A 1 249 ? 32.563 -62.588 -22.480 1.00 9.27 324 ASP A O 1
ATOM 4108 N N . ASN A 1 250 ? 30.577 -63.085 -23.403 1.00 8.74 325 ASN A N 1
ATOM 4109 C CA . ASN A 1 250 ? 30.586 -64.475 -22.977 1.00 9.26 325 ASN A CA 1
ATOM 4110 C C . ASN A 1 250 ? 29.699 -65.244 -23.945 1.00 8.94 325 ASN A C 1
ATOM 4111 O O . ASN A 1 250 ? 28.571 -64.802 -24.194 1.00 9.35 325 ASN A O 1
ATOM 4122 N N . PRO A 1 251 ? 30.140 -66.398 -24.474 1.00 9.39 326 PRO A N 1
ATOM 4123 C CA . PRO A 1 251 ? 31.493 -66.955 -24.377 1.00 9.60 326 PRO A CA 1
ATOM 4124 C C . PRO A 1 251 ? 32.495 -66.055 -25.093 1.00 9.51 326 PRO A C 1
ATOM 4125 O O . PRO A 1 251 ? 32.104 -65.114 -25.781 1.00 11.36 326 PRO A O 1
ATOM 4136 N N . ARG A 1 252 ? 33.787 -66.306 -24.912 1.00 9.42 327 ARG A N 1
ATOM 4137 C CA . ARG A 1 252 ? 34.802 -65.448 -25.509 1.00 9.50 327 ARG A CA 1
ATOM 4138 C C . ARG A 1 252 ? 36.114 -66.213 -25.588 1.00 9.55 327 ARG A C 1
ATOM 4139 O O . ARG A 1 252 ? 36.336 -67.156 -24.821 1.00 10.21 327 ARG A O 1
ATOM 4160 N N . PRO A 1 253 ? 37.020 -65.785 -26.461 1.00 9.96 328 PRO A N 1
ATOM 4161 C CA . PRO A 1 253 ? 38.397 -66.278 -26.428 1.00 10.52 328 PRO A CA 1
ATOM 4162 C C . PRO A 1 253 ? 39.108 -65.820 -25.167 1.00 10.10 328 PRO A C 1
ATOM 4163 O O . PRO A 1 253 ? 38.642 -64.944 -24.430 1.00 10.61 328 PRO A O 1
ATOM 4174 N N . ASN A 1 254 ? 40.293 -66.388 -24.958 1.00 10.62 329 ASN A N 1
ATOM 4175 C CA . ASN A 1 254 ? 41.162 -65.862 -23.921 1.00 11.10 329 ASN A CA 1
ATOM 4176 C C . ASN A 1 254 ? 41.677 -64.469 -24.303 1.00 10.39 329 ASN A C 1
ATOM 4177 O O . ASN A 1 254 ? 41.710 -64.082 -25.472 1.00 11.19 329 ASN A O 1
ATOM 4188 N N . ASP A 1 255 ? 42.057 -63.698 -23.294 1.00 10.91 330 ASP A N 1
ATOM 4189 C CA . ASP A 1 255 ? 42.489 -62.314 -23.518 1.00 10.42 330 ASP A CA 1
ATOM 4190 C C . ASP A 1 255 ? 43.809 -62.291 -24.285 1.00 11.03 330 ASP A C 1
ATOM 4191 O O . ASP A 1 255 ? 44.795 -62.882 -23.822 1.00 12.89 330 ASP A O 1
ATOM 4200 N N . PRO A 1 256 ? 43.883 -61.617 -25.421 1.00 10.17 331 PRO A N 1
ATOM 4201 C CA . PRO A 1 256 ? 45.150 -61.452 -26.133 1.00 10.40 331 PRO A CA 1
ATOM 4202 C C . PRO A 1 256 ? 45.925 -60.277 -25.547 1.00 9.59 331 PRO A C 1
ATOM 4203 O O . PRO A 1 256 ? 45.595 -59.794 -24.459 1.00 10.70 331 PRO A O 1
ATOM 4214 N N . ASN A 1 257 ? 46.937 -59.782 -26.264 1.00 10.10 333 ASN A N 1
ATOM 4215 C CA . ASN A 1 257 ? 47.667 -58.591 -25.850 1.00 9.76 333 ASN A CA 1
ATOM 4216 C C . ASN A 1 257 ? 47.335 -57.350 -26.667 1.00 9.60 333 ASN A C 1
ATOM 4217 O O . ASN A 1 257 ? 47.715 -56.251 -26.264 1.00 10.73 333 ASN A O 1
ATOM 4228 N N . ILE A 1 258 ? 46.624 -57.499 -27.781 1.00 9.67 334 ILE A N 1
ATOM 4229 C CA . ILE A 1 258 ? 46.141 -56.376 -28.582 1.00 9.67 334 ILE A CA 1
ATOM 4230 C C . ILE A 1 258 ? 44.656 -56.605 -28.822 1.00 9.57 334 ILE A C 1
ATOM 4231 O O . ILE A 1 258 ? 44.273 -57.648 -29.357 1.00 10.58 334 ILE A O 1
ATOM 4247 N N . GLY A 1 259 ? 43.824 -55.644 -28.425 1.00 9.41 335 GLY A N 1
ATOM 4248 C CA . GLY A 1 259 ? 42.404 -55.692 -28.711 1.00 10.02 335 GLY A CA 1
ATOM 4249 C C . GLY A 1 259 ? 42.086 -55.084 -30.059 1.00 10.16 335 GLY A C 1
ATOM 4250 O O . GLY A 1 259 ? 42.968 -54.849 -30.882 1.00 11.77 335 GLY A O 1
ATOM 4254 N N . LYS A 1 260 ? 40.794 -54.829 -30.284 1.00 9.85 336 LYS A N 1
ATOM 4255 C CA . LYS A 1 260 ? 40.291 -54.272 -31.540 1.00 10.84 336 LYS A CA 1
ATOM 4256 C C . LYS A 1 260 ? 39.302 -53.153 -31.240 1.00 10.24 336 LYS A C 1
ATOM 4257 O O . LYS A 1 260 ? 38.327 -53.354 -30.515 1.00 10.4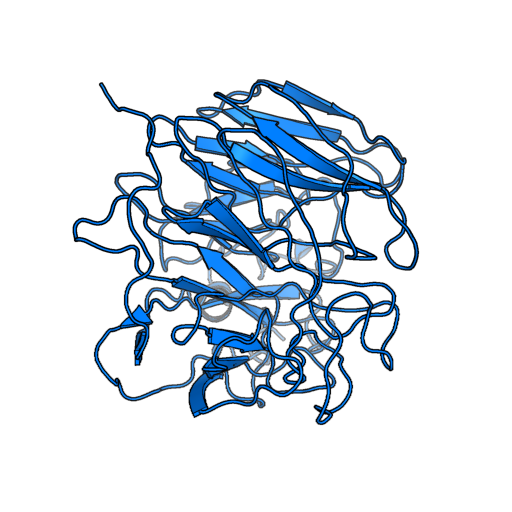1 336 LYS A O 1
ATOM 4276 N N . CYS A 1 261 ? 39.577 -51.979 -31.794 1.00 10.62 337 CYS A N 1
ATOM 4277 C CA A CYS A 1 261 ? 38.777 -50.786 -31.558 0.72 10.60 337 CYS A CA 1
ATOM 4278 C CA B CYS A 1 261 ? 38.782 -50.781 -31.560 0.28 12.46 337 CYS A CA 1
ATOM 4279 C C . CYS A 1 261 ? 37.615 -50.630 -32.530 1.00 10.75 337 CYS A C 1
ATOM 4280 O O . CYS A 1 261 ? 36.606 -50.007 -32.181 1.00 11.60 337 CYS A O 1
ATOM 4294 N N . ASN A 1 262 ? 37.732 -51.159 -33.749 1.00 10.26 338 ASN A N 1
ATOM 4295 C CA . ASN A 1 262 ? 36.809 -50.836 -34.827 1.00 10.61 338 ASN A CA 1
ATOM 4296 C C . ASN A 1 262 ? 36.305 -52.069 -35.549 1.00 10.40 338 ASN A C 1
ATOM 4297 O O . ASN A 1 262 ? 35.763 -51.954 -36.651 1.00 11.99 338 ASN A O 1
ATOM 4308 N N . ASP A 1 263 ? 36.424 -53.232 -34.929 1.00 10.46 339 ASP A N 1
ATOM 4309 C CA . ASP A 1 263 ? 35.922 -54.461 -35.513 1.00 10.31 339 ASP A CA 1
ATOM 4310 C C . ASP A 1 263 ? 35.809 -55.497 -34.414 1.00 10.48 339 ASP A C 1
ATOM 4311 O O . ASP A 1 263 ? 36.434 -55.359 -33.350 1.00 10.51 339 ASP A O 1
ATOM 4320 N N . PRO A 1 264 ? 35.032 -56.546 -34.645 1.00 10.60 340 PRO A N 1
ATOM 4321 C CA . PRO A 1 264 ? 34.912 -57.625 -33.664 1.00 10.54 340 PRO A CA 1
ATOM 4322 C C . PRO A 1 264 ? 36.215 -58.389 -33.486 1.00 10.48 340 PRO A C 1
ATOM 4323 O O . PRO A 1 264 ? 36.903 -58.721 -34.455 1.00 12.26 340 PRO A O 1
ATOM 4334 N N A TYR A 1 265 ? 36.548 -58.696 -32.232 0.51 9.61 341 TYR A N 1
ATOM 4335 N N B TYR A 1 265 ? 36.526 -58.709 -32.232 0.49 9.83 341 TYR A N 1
ATOM 4336 C CA A TYR A 1 265 ? 37.646 -59.614 -31.959 0.51 9.76 341 TYR A CA 1
ATOM 4337 C CA B TYR A 1 265 ? 37.625 -59.615 -31.946 0.49 10.22 341 TYR A CA 1
ATOM 4338 C C A TYR A 1 265 ? 37.119 -61.031 -32.136 0.51 9.54 341 TYR A C 1
ATOM 4339 C C B TYR A 1 265 ? 37.122 -61.043 -32.118 0.49 9.79 341 TYR A C 1
ATOM 4340 O O A TYR A 1 265 ? 36.108 -61.387 -31.508 0.51 10.03 341 TYR A O 1
ATOM 4341 O O B TYR A 1 265 ? 36.136 -61.423 -31.465 0.49 10.34 341 TYR A O 1
ATOM 4376 N N . PRO A 1 266 ? 37.739 -61.848 -32.984 1.00 10.16 342 PRO A N 1
ATOM 4377 C CA . PRO A 1 266 ? 37.130 -63.098 -33.433 1.00 11.14 342 PRO A CA 1
ATOM 4378 C C . PRO A 1 266 ? 37.423 -64.297 -32.545 1.00 10.91 342 PRO A C 1
ATOM 4379 O O . PRO A 1 266 ? 38.352 -64.297 -31.734 1.00 11.42 342 PRO A O 1
ATOM 4390 N N . GLY A 1 267 ? 36.631 -65.345 -32.770 1.00 11.30 343 GLY A N 1
ATOM 4391 C CA . GLY A 1 267 ? 36.844 -66.638 -32.150 1.00 12.72 343 GLY A CA 1
ATOM 4392 C C . GLY A 1 267 ? 35.560 -67.287 -31.679 1.00 12.58 343 GLY A C 1
ATOM 4393 O O . GLY A 1 267 ? 35.474 -68.514 -31.582 1.00 14.30 343 GLY A O 1
ATOM 4397 N N . ASN A 1 268 ? 34.559 -66.469 -31.366 1.00 11.42 344 ASN A N 1
ATOM 4398 C CA . ASN A 1 268 ? 33.258 -66.943 -30.910 1.00 11.51 344 ASN A CA 1
ATOM 4399 C C . ASN A 1 268 ? 32.193 -66.216 -31.706 1.00 11.75 344 ASN A C 1
ATOM 4400 O O . ASN A 1 268 ? 32.170 -64.981 -31.730 1.00 12.70 344 ASN A O 1
ATOM 4411 N N . ASN A 1 269 ? 31.318 -66.980 -32.342 1.00 11.88 345 ASN A N 1
ATOM 4412 C CA A ASN A 1 269 ? 30.275 -66.451 -33.206 0.54 11.45 345 ASN A CA 1
ATOM 4413 C CA B ASN A 1 269 ? 30.276 -66.431 -33.192 0.46 12.41 345 ASN A CA 1
ATOM 4414 C C . ASN A 1 269 ? 28.892 -66.791 -32.668 1.00 10.99 345 ASN A C 1
ATOM 4415 O O . ASN A 1 269 ? 28.687 -67.826 -32.024 1.00 12.28 345 ASN A O 1
ATOM 4436 N N . ASN A 1 270 ? 27.935 -65.937 -33.001 1.00 10.58 346 ASN A N 1
ATOM 4437 C CA . ASN A 1 270 ?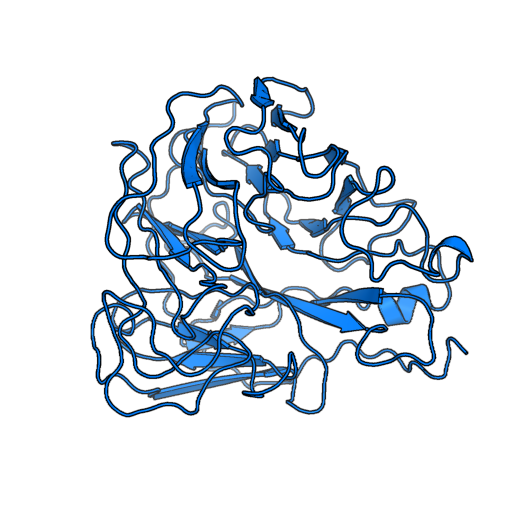 26.512 -66.229 -32.844 1.00 10.91 346 ASN A CA 1
ATOM 4438 C C . ASN A 1 270 ? 26.123 -66.467 -31.394 1.00 11.35 346 ASN A C 1
ATOM 4439 O O . ASN A 1 270 ? 25.282 -67.315 -31.100 1.00 13.46 346 ASN A O 1
ATOM 4450 N N . ASN A 1 271 ? 26.690 -65.683 -30.486 1.00 10.25 347 ASN A N 1
ATOM 4451 C CA . ASN A 1 271 ? 26.328 -65.788 -29.076 1.00 10.10 347 ASN A CA 1
ATOM 4452 C C . ASN A 1 271 ? 26.902 -64.579 -28.346 1.00 9.33 347 ASN A C 1
ATOM 4453 O O . ASN A 1 271 ? 27.649 -63.782 -28.911 1.00 9.39 347 ASN A O 1
ATOM 4464 N N . GLY A 1 272 ? 26.531 -64.452 -27.080 1.00 8.90 348 GLY A N 1
ATOM 4465 C CA . GLY A 1 272 ? 26.957 -63.339 -26.261 1.00 8.08 348 GLY A CA 1
ATOM 4466 C C . GLY A 1 272 ? 26.128 -63.307 -24.999 1.00 7.51 348 GLY A C 1
ATOM 4467 O O . GLY A 1 272 ? 25.355 -64.229 -24.726 1.00 8.43 348 GLY A O 1
ATOM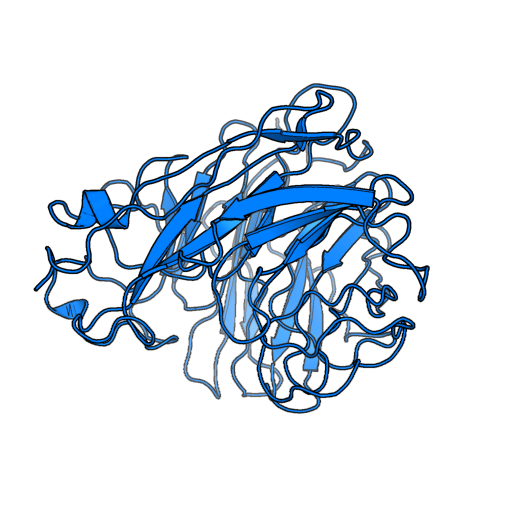 4471 N N . VAL A 1 273 ? 26.300 -62.228 -24.241 1.00 7.38 349 VAL A N 1
ATOM 4472 C CA . VAL A 1 273 ? 25.508 -61.987 -23.038 1.00 7.30 349 VAL A CA 1
ATOM 4473 C C . VAL A 1 273 ? 25.407 -60.480 -22.875 1.00 6.70 349 VAL A C 1
ATOM 4474 O O . VAL A 1 273 ? 26.342 -59.747 -23.211 1.00 7.49 349 VAL A O 1
ATOM 4487 N N . LYS A 1 274 ? 24.272 -59.995 -22.385 1.00 6.82 350 LYS A N 1
ATOM 4488 C CA . LYS A 1 274 ? 24.182 -58.588 -22.039 1.00 6.70 350 LYS A CA 1
ATOM 4489 C C . LYS A 1 274 ? 25.172 -58.273 -20.932 1.00 6.34 350 LYS A C 1
ATOM 4490 O O . LYS A 1 274 ? 25.251 -59.008 -19.945 1.00 6.93 350 LYS A O 1
ATOM 4509 N N . GLY A 1 275 ? 25.901 -57.157 -21.081 1.00 6.56 351 GLY A N 1
ATOM 4510 C CA . GLY A 1 275 ? 26.833 -56.706 -20.069 1.00 7.01 351 GLY A CA 1
ATOM 4511 C C . GLY A 1 275 ? 26.992 -55.206 -20.075 1.00 7.05 351 GLY A C 1
ATOM 4512 O O . GLY A 1 275 ? 26.194 -54.483 -20.682 1.00 7.44 351 GLY A O 1
ATOM 4516 N N . PHE A 1 276 ? 28.011 -54.703 -19.391 1.00 7.00 352 PHE A N 1
ATOM 4517 C CA . PHE A 1 276 ? 28.115 -53.265 -19.198 1.00 7.17 352 PHE A CA 1
ATOM 4518 C C . PHE A 1 276 ? 29.557 -52.885 -18.888 1.00 7.03 352 PHE A C 1
ATOM 4519 O O . PHE A 1 276 ? 30.400 -53.730 -18.584 1.00 7.65 352 PHE A O 1
ATOM 4536 N N . SER A 1 277 ? 29.810 -51.581 -18.909 1.00 7.35 353 SER A N 1
ATOM 4537 C CA . SER A 1 277 ? 31.066 -51.012 -18.441 1.00 7.48 353 SER A CA 1
ATOM 4538 C C . SER A 1 277 ? 30.831 -49.569 -18.008 1.00 7.24 353 SER A C 1
ATOM 4539 O O . SER A 1 277 ? 29.829 -48.952 -18.357 1.00 8.70 353 SER A O 1
ATOM 4547 N N . TYR A 1 278 ? 31.798 -49.031 -17.263 1.00 6.91 354 TYR A N 1
ATOM 4548 C CA . TYR A 1 278 ? 31.901 -47.607 -16.979 1.00 7.44 354 TYR A CA 1
ATOM 4549 C C . TYR A 1 278 ? 33.218 -47.137 -17.580 1.00 7.42 354 TYR A C 1
ATOM 4550 O O . TYR A 1 278 ? 34.289 -47.585 -17.164 1.00 8.00 354 TYR A O 1
ATOM 4568 N N . LEU A 1 279 ? 33.137 -46.285 -18.588 1.00 7.89 355 LEU A N 1
ATOM 4569 C CA . LEU A 1 279 ? 34.277 -45.888 -19.407 1.00 7.94 355 LEU A CA 1
ATOM 4570 C C . LEU A 1 279 ? 34.598 -44.434 -19.065 1.00 8.82 355 LEU A C 1
ATOM 4571 O O . LEU A 1 279 ? 33.856 -43.520 -19.441 1.00 10.39 355 LEU A O 1
ATOM 4587 N N . ASP A 1 280 ? 35.683 -44.231 -18.326 1.00 9.01 356 ASP A N 1
ATOM 4588 C CA . ASP A 1 280 ? 35.945 -42.952 -17.685 1.00 9.12 356 ASP A CA 1
ATOM 4589 C C . ASP A 1 280 ? 37.442 -42.780 -17.460 1.00 9.10 356 ASP A C 1
ATOM 4590 O O . ASP A 1 280 ? 37.907 -42.554 -16.341 1.00 9.28 356 ASP A O 1
ATOM 4599 N N . GLY A 1 281 ? 38.240 -42.915 -18.529 1.00 9.40 357 GLY A N 1
ATOM 4600 C CA . GLY A 1 281 ? 39.669 -42.672 -18.402 1.00 9.82 357 GLY A CA 1
ATOM 4601 C C . GLY A 1 281 ? 40.296 -43.636 -17.415 1.00 9.00 357 GLY A C 1
ATOM 4602 O O . GLY A 1 281 ? 40.087 -44.852 -17.478 1.00 8.89 357 GLY A O 1
ATOM 4606 N N . ALA A 1 282 ? 41.080 -43.094 -16.474 1.00 9.29 358 ALA A N 1
ATOM 4607 C CA . ALA A 1 282 ? 41.729 -43.890 -15.440 1.00 9.87 358 ALA A CA 1
ATOM 4608 C C . ALA A 1 282 ? 40.741 -44.469 -14.432 1.00 10.07 358 ALA A C 1
ATOM 4609 O O . ALA A 1 282 ? 41.147 -45.306 -13.618 1.00 13.33 358 ALA A O 1
ATOM 4616 N N . ASN A 1 283 ? 39.480 -44.031 -14.452 1.00 8.73 359 ASN A N 1
ATOM 4617 C CA . ASN A 1 283 ? 38.419 -44.533 -13.585 1.00 8.57 359 ASN A CA 1
ATOM 4618 C C . ASN A 1 283 ? 37.545 -45.559 -14.296 1.00 8.97 359 ASN A C 1
ATOM 4619 O O . ASN A 1 283 ? 36.399 -45.751 -13.914 1.00 12.20 359 ASN A O 1
ATOM 4630 N N . THR A 1 284 ? 38.075 -46.262 -15.293 1.00 8.30 360 THR A N 1
ATOM 4631 C CA . THR A 1 284 ? 37.316 -47.226 -16.078 1.00 7.92 360 THR A CA 1
ATOM 4632 C C . THR A 1 284 ? 37.260 -48.580 -15.392 1.00 7.69 360 THR A C 1
ATOM 4633 O O . THR A 1 284 ? 38.292 -49.137 -14.993 1.00 8.62 360 THR A O 1
ATOM 4644 N N . TRP A 1 285 ? 36.046 -49.130 -15.305 1.00 7.47 361 TRP A N 1
ATOM 4645 C CA . TRP A 1 285 ? 35.822 -50.472 -14.791 1.00 7.43 361 TRP A CA 1
ATOM 4646 C C . TRP A 1 285 ? 34.938 -51.241 -15.767 1.00 7.69 361 TRP A C 1
ATOM 4647 O O . TRP A 1 285 ? 33.901 -50.737 -16.217 1.00 8.40 361 TRP A O 1
ATOM 4668 N N . LEU A 1 286 ? 35.329 -52.484 -16.042 1.00 7.95 362 LEU A N 1
ATOM 4669 C CA . LEU A 1 286 ? 34.614 -53.392 -16.921 1.00 7.49 362 LEU A CA 1
ATOM 4670 C C . LEU A 1 286 ? 34.051 -54.544 -16.097 1.00 7.30 362 LEU A C 1
ATOM 4671 O O . LEU A 1 286 ? 34.726 -55.088 -15.225 1.00 8.69 362 LEU A O 1
ATOM 4687 N N . GLY A 1 287 ? 32.823 -54.950 -16.391 1.00 7.66 363 GLY A N 1
ATOM 4688 C CA . GLY A 1 287 ? 32.277 -56.183 -15.854 1.00 7.51 363 GLY A CA 1
ATOM 4689 C C . GLY A 1 287 ? 32.423 -57.339 -16.830 1.00 7.23 363 GLY A C 1
ATOM 4690 O O . GLY A 1 287 ? 32.381 -57.144 -18.037 1.00 7.58 363 GLY A O 1
ATOM 4694 N N . ARG A 1 288 ? 32.588 -58.555 -16.313 1.00 7.32 364 ARG A N 1
ATOM 4695 C CA . ARG A 1 288 ? 32.518 -59.737 -17.162 1.00 7.63 364 ARG A CA 1
ATOM 4696 C C . ARG A 1 288 ? 32.247 -60.977 -16.319 1.00 7.50 364 ARG A C 1
ATOM 4697 O O . ARG A 1 288 ? 32.534 -61.012 -15.124 1.00 7.53 364 ARG A O 1
ATOM 4718 N N . THR A 1 289 ? 31.729 -62.013 -16.975 1.00 8.02 365 THR A N 1
ATOM 4719 C CA . THR A 1 289 ? 31.709 -63.327 -16.366 1.00 7.92 365 THR A CA 1
ATOM 4720 C C . THR A 1 289 ? 33.140 -63.791 -16.139 1.00 8.32 365 THR A C 1
ATOM 4721 O O . THR A 1 289 ? 34.050 -63.440 -16.892 1.00 9.23 365 THR A O 1
ATOM 4732 N N . ILE A 1 290 ? 33.343 -64.605 -15.109 1.00 9.39 366 ILE A N 1
ATOM 4733 C CA . ILE A 1 290 ? 34.672 -65.168 -14.893 1.00 9.10 366 ILE A CA 1
ATOM 4734 C C . ILE A 1 290 ? 34.961 -66.244 -15.932 1.00 10.05 366 ILE A C 1
ATOM 4735 O O . ILE A 1 290 ? 36.017 -66.249 -16.575 1.00 10.93 366 ILE A O 1
ATOM 4751 N N . SER A 1 291 ? 34.007 -67.131 -16.167 1.00 9.65 367 SER A N 1
ATOM 4752 C CA . SER A 1 291 ? 34.178 -68.157 -17.180 1.00 10.45 367 SER A CA 1
ATOM 4753 C C . SER A 1 291 ? 34.224 -67.544 -18.573 1.00 9.84 367 SER A C 1
ATOM 4754 O O . SER A 1 291 ? 33.465 -66.624 -18.900 1.00 9.85 367 SER A O 1
ATOM 4762 N N . THR A 1 292 ? 35.083 -68.101 -19.418 1.00 10.07 368 THR A N 1
ATOM 4763 C CA . THR A 1 292 ? 35.085 -67.766 -20.836 1.00 10.01 368 THR A CA 1
ATOM 4764 C C . THR A 1 292 ? 34.112 -68.621 -21.638 1.00 10.05 368 THR A C 1
ATOM 4765 O O . THR A 1 292 ? 33.887 -68.339 -22.824 1.00 11.22 368 THR A O 1
ATOM 4776 N N . ALA A 1 293 ? 33.534 -69.647 -21.021 1.00 10.68 369 ALA A N 1
ATOM 4777 C CA . ALA A 1 293 ? 32.694 -70.603 -21.726 1.00 12.45 369 ALA A CA 1
ATOM 4778 C C . ALA A 1 293 ? 31.215 -70.454 -21.434 1.00 12.07 369 ALA A C 1
ATOM 4779 O O . ALA A 1 293 ? 30.402 -70.707 -22.330 1.00 13.72 369 ALA A O 1
ATOM 4786 N N . SER A 1 294 ? 30.848 -70.089 -20.213 1.00 11.10 370 SER A N 1
ATOM 4787 C CA A SER A 1 294 ? 29.452 -70.089 -19.806 0.61 11.71 370 SER A CA 1
ATOM 4788 C CA B SER A 1 294 ? 29.459 -70.115 -19.773 0.39 11.20 370 SER A CA 1
ATOM 4789 C C . SER A 1 294 ? 29.174 -68.919 -18.878 1.00 9.55 370 SER A C 1
ATOM 4790 O O . SER A 1 294 ? 30.076 -68.214 -18.441 1.00 9.47 370 SER A O 1
ATOM 4805 N N . ARG A 1 295 ? 27.888 -68.714 -18.599 1.00 9.57 371 ARG A N 1
ATOM 4806 C CA . ARG A 1 295 ? 27.418 -67.609 -17.768 1.00 9.09 371 ARG A CA 1
ATOM 4807 C C . ARG A 1 295 ? 27.586 -67.978 -16.298 1.00 8.90 371 ARG A C 1
ATOM 4808 O O . ARG A 1 295 ? 26.625 -68.226 -15.559 1.00 9.33 371 ARG A O 1
ATOM 4829 N N . SER A 1 296 ? 28.850 -68.011 -15.883 1.00 9.03 372 SER A N 1
ATOM 4830 C CA A SER A 1 296 ? 29.185 -68.325 -14.507 0.65 9.57 372 SER A CA 1
ATOM 4831 C CA B SER A 1 296 ? 29.265 -68.397 -14.537 0.35 8.85 372 SER A CA 1
ATOM 4832 C C . SER A 1 296 ? 30.248 -67.368 -13.996 1.00 8.29 372 SER A C 1
ATOM 4833 O O . SER A 1 296 ? 31.165 -66.953 -14.715 1.00 9.49 372 SER A O 1
ATOM 4848 N N . GLY A 1 297 ? 30.080 -67.000 -12.735 1.00 8.14 373 GLY A N 1
ATOM 4849 C CA . GLY A 1 297 ? 30.922 -66.025 -12.100 1.00 8.85 373 GLY A CA 1
ATOM 4850 C C . GLY A 1 297 ? 30.687 -64.613 -12.589 1.00 7.68 373 GLY A C 1
ATOM 4851 O O . GLY A 1 297 ? 30.037 -64.379 -13.616 1.00 7.98 373 GLY A O 1
ATOM 4855 N N . TYR A 1 298 ? 31.237 -63.649 -11.861 1.00 7.44 374 TYR A N 1
ATOM 4856 C CA . TYR A 1 298 ? 31.159 -62.266 -12.298 1.00 7.26 374 TYR A CA 1
ATOM 4857 C C . TYR A 1 298 ? 32.239 -61.490 -11.570 1.00 7.82 374 TYR A C 1
ATOM 4858 O O . TYR A 1 298 ? 32.392 -61.637 -10.353 1.00 7.80 374 TYR A O 1
ATOM 4876 N N . GLU A 1 299 ? 32.967 -60.656 -12.310 1.00 7.42 375 GLU A N 1
ATOM 4877 C CA . GLU A 1 299 ? 34.004 -59.828 -11.721 1.00 7.79 375 GLU A CA 1
ATOM 4878 C C . GLU A 1 299 ? 33.973 -58.444 -12.346 1.00 7.57 375 GLU A C 1
ATOM 4879 O O . GLU A 1 299 ? 33.555 -58.264 -13.498 1.00 7.93 375 GLU A O 1
ATOM 4891 N N . MET A 1 300 ? 34.460 -57.483 -11.570 1.00 7.87 376 MET A N 1
ATOM 4892 C CA . MET A 1 300 ? 34.728 -56.137 -12.036 1.00 7.58 376 MET A CA 1
ATOM 4893 C C . MET A 1 300 ? 36.236 -55.952 -12.120 1.00 7.86 376 MET A C 1
ATOM 4894 O O . MET A 1 300 ? 36.962 -56.347 -11.210 1.00 9.46 376 MET A O 1
ATOM 4908 N N . LEU A 1 301 ? 36.704 -55.354 -13.210 1.00 7.78 377 LEU A N 1
ATOM 4909 C CA . LEU A 1 301 ? 38.127 -55.127 -13.447 1.00 8.02 377 LEU A CA 1
ATOM 4910 C C . LEU A 1 301 ? 38.369 -53.663 -13.777 1.00 7.92 377 LEU A C 1
ATOM 4911 O O . LEU A 1 301 ? 37.704 -53.094 -14.653 1.00 8.21 377 LEU A O 1
ATOM 4927 N N . LYS A 1 302 ? 39.338 -53.061 -13.092 1.00 7.72 378 LYS A N 1
ATOM 4928 C CA . LYS A 1 302 ? 39.741 -51.687 -13.356 1.00 8.13 378 LYS A CA 1
ATOM 4929 C C . LYS A 1 302 ? 40.769 -51.721 -14.480 1.00 8.51 378 LYS A C 1
ATOM 4930 O O . LYS A 1 302 ? 41.869 -52.246 -14.302 1.00 8.96 378 LYS A O 1
ATOM 4949 N N . VAL A 1 303 ? 40.397 -51.183 -15.641 1.00 8.05 379 VAL A N 1
ATOM 4950 C CA . VAL A 1 303 ? 41.198 -51.268 -16.861 1.00 8.09 379 VAL A CA 1
ATOM 4951 C C . VAL A 1 303 ? 41.353 -49.849 -17.389 1.00 8.56 379 VAL A C 1
ATOM 4952 O O . VAL A 1 303 ? 40.499 -49.358 -18.146 1.00 8.70 379 VAL A O 1
ATOM 4965 N N . PRO A 1 304 ? 42.420 -49.150 -17.009 1.00 9.22 380 PRO A N 1
ATOM 4966 C CA . PRO A 1 304 ? 42.537 -47.734 -17.366 1.00 9.88 380 PRO A CA 1
ATOM 4967 C C . PRO A 1 304 ? 42.449 -47.527 -18.871 1.00 9.39 380 PRO A C 1
ATOM 4968 O O . PRO A 1 304 ? 43.088 -48.220 -19.662 1.00 9.78 380 PRO A O 1
ATOM 4979 N N . ASN A 1 305 ? 41.619 -46.571 -19.272 1.00 9.17 381 ASN A N 1
ATOM 4980 C CA . ASN A 1 305 ? 41.490 -46.199 -20.678 1.00 9.04 381 ASN A CA 1
ATOM 4981 C C . ASN A 1 305 ? 41.097 -47.376 -21.562 1.00 8.81 381 ASN A C 1
ATOM 4982 O O . ASN A 1 305 ? 41.451 -47.412 -22.741 1.00 9.57 381 ASN A O 1
ATOM 4993 N N . ALA A 1 306 ? 40.295 -48.305 -21.038 1.00 8.42 382 ALA A N 1
ATOM 4994 C CA . ALA A 1 306 ? 39.931 -49.477 -21.826 1.00 8.49 382 ALA A CA 1
ATOM 4995 C C . ALA A 1 306 ? 39.314 -49.107 -23.168 1.00 8.19 382 ALA A C 1
ATOM 4996 O O . ALA A 1 306 ? 39.501 -49.815 -24.161 1.00 8.98 382 ALA A O 1
ATOM 5003 N N . LEU A 1 307 ? 38.511 -48.043 -23.202 1.00 8.58 383 LEU A N 1
ATOM 5004 C CA . LEU A 1 307 ? 37.817 -47.708 -24.440 1.00 9.32 383 LEU A CA 1
ATOM 5005 C C . LEU A 1 307 ? 38.792 -47.475 -25.574 1.00 9.52 383 LEU A C 1
ATOM 5006 O O . LEU A 1 307 ? 38.520 -47.883 -26.707 1.00 10.39 383 LEU A O 1
ATOM 5022 N N . THR A 1 308 ? 39.914 -46.799 -25.288 1.00 9.85 384 THR A N 1
ATOM 5023 C CA . THR A 1 308 ? 40.794 -46.239 -26.304 1.00 11.03 384 THR A CA 1
ATOM 5024 C C . THR A 1 308 ? 42.169 -46.889 -26.382 1.00 10.87 384 THR A C 1
ATOM 5025 O O . THR A 1 308 ? 42.886 -46.636 -27.352 1.00 13.08 384 THR A O 1
ATOM 5036 N N . ASP A 1 309 ? 42.551 -47.718 -25.420 1.00 10.23 385 ASP A N 1
ATOM 5037 C CA . ASP A 1 309 ? 43.904 -48.272 -25.331 1.00 9.95 385 ASP A CA 1
ATOM 5038 C C . ASP A 1 309 ? 43.853 -49.761 -25.657 1.00 9.89 385 ASP A C 1
ATOM 5039 O O . ASP A 1 309 ? 43.414 -50.572 -24.835 1.00 9.84 385 ASP A O 1
ATOM 5048 N N . ASP A 1 310 ? 44.337 -50.126 -26.849 1.00 9.49 386 ASP A N 1
ATOM 5049 C CA . ASP A 1 310 ? 44.258 -51.510 -27.303 1.00 9.61 386 ASP A CA 1
ATOM 5050 C C . ASP A 1 310 ? 45.298 -52.424 -26.676 1.00 9.49 386 ASP A C 1
ATOM 5051 O O . ASP A 1 310 ? 45.340 -53.606 -27.044 1.00 9.92 386 ASP A O 1
ATOM 5060 N N . ARG A 1 311 ? 46.059 -51.941 -25.693 1.00 9.37 387 ARG A N 1
ATOM 5061 C CA . ARG A 1 311 ? 46.965 -52.780 -24.920 1.00 9.64 387 ARG A CA 1
ATOM 5062 C C . ARG A 1 311 ? 46.580 -52.865 -23.450 1.00 10.37 387 ARG A C 1
ATOM 5063 O O . ARG A 1 311 ? 47.278 -53.536 -22.683 1.00 10.81 387 ARG A O 1
ATOM 5084 N N . SER A 1 312 ? 45.505 -52.205 -23.036 1.00 9.52 389 SER A N 1
ATOM 5085 C CA . SER A 1 312 ? 45.213 -52.016 -21.620 1.00 9.50 389 SER A CA 1
ATOM 5086 C C . SER A 1 312 ? 44.848 -53.312 -20.906 1.00 9.43 389 SER A C 1
ATOM 5087 O O . SER A 1 312 ? 44.076 -54.130 -21.407 1.00 10.57 389 SER A O 1
ATOM 5095 N N . LYS A 1 313 ? 45.358 -53.448 -19.687 1.00 9.51 390 LYS A N 1
ATOM 5096 C CA . LYS A 1 313 ? 45.147 -54.602 -18.826 1.00 9.83 390 LYS A CA 1
ATOM 5097 C C . LYS A 1 313 ? 44.681 -54.160 -17.445 1.00 9.34 390 LYS A C 1
ATOM 5098 O O . LYS A 1 313 ? 44.796 -52.986 -17.079 1.00 10.14 390 LYS A O 1
ATOM 5117 N N . PRO A 1 314 ? 44.187 -55.089 -16.619 1.00 9.84 391 PRO A N 1
ATOM 5118 C CA . PRO A 1 314 ? 43.650 -54.686 -15.307 1.00 9.43 391 PRO A CA 1
ATOM 5119 C C . PRO A 1 314 ? 44.725 -54.260 -14.323 1.00 10.75 391 PRO A C 1
ATOM 5120 O O . PRO A 1 314 ? 45.820 -54.817 -14.290 1.00 12.62 391 PRO A O 1
ATOM 5131 N N . ILE A 1 315 ? 44.358 -53.326 -13.448 1.00 9.55 392 ILE A N 1
ATOM 5132 C CA . ILE A 1 315 ? 45.214 -52.932 -12.331 1.00 10.20 392 ILE A CA 1
ATOM 5133 C C . ILE A 1 315 ? 44.554 -53.125 -10.974 1.00 10.33 392 ILE A C 1
ATOM 5134 O O . ILE A 1 315 ? 45.210 -52.926 -9.949 1.00 11.00 392 ILE A O 1
ATOM 5150 N N . GLN A 1 316 ? 43.297 -53.546 -10.940 1.00 9.51 393 GLN A N 1
ATOM 5151 C CA . GLN A 1 316 ? 42.559 -53.778 -9.706 1.00 9.24 393 GLN A CA 1
ATOM 5152 C C . GLN A 1 316 ? 41.325 -54.570 -10.108 1.00 8.95 393 GLN A C 1
ATOM 5153 O O . GLN A 1 316 ? 40.903 -54.524 -11.267 1.00 9.08 393 GLN A O 1
ATOM 5167 N N . GLY A 1 317 ? 40.721 -55.262 -9.147 1.00 9.66 394 GLY A N 1
ATOM 5168 C CA . GLY A 1 317 ? 39.495 -55.970 -9.464 1.00 9.64 394 GLY A CA 1
ATOM 5169 C C . GLY A 1 317 ? 38.660 -56.241 -8.231 1.00 9.01 394 GLY A C 1
ATOM 5170 O O . GLY A 1 317 ? 39.062 -55.981 -7.090 1.00 9.47 394 GLY A O 1
ATOM 5174 N N . GLN A 1 318 ? 37.489 -56.819 -8.478 1.00 8.75 395 GLN A N 1
ATOM 5175 C CA . GLN A 1 318 ? 36.643 -57.281 -7.391 1.00 8.03 395 GLN A CA 1
ATOM 5176 C C . GLN A 1 318 ? 35.790 -58.439 -7.888 1.00 7.82 395 GLN A C 1
ATOM 5177 O O . GLN A 1 318 ? 35.120 -58.327 -8.918 1.00 8.96 395 GLN A O 1
ATOM 5191 N N . THR A 1 319 ? 35.816 -59.552 -7.160 1.00 8.48 396 THR A N 1
ATOM 5192 C CA . THR A 1 319 ? 34.896 -60.650 -7.445 1.00 8.94 396 THR A CA 1
ATOM 5193 C C . THR A 1 319 ? 33.520 -60.277 -6.932 1.00 8.73 396 THR A C 1
ATOM 5194 O O . THR A 1 319 ? 33.394 -59.818 -5.799 1.00 10.12 396 THR A O 1
ATOM 5205 N N . ILE A 1 320 ? 32.503 -60.502 -7.756 1.00 7.85 397 ILE A N 1
ATOM 5206 C CA . ILE A 1 320 ? 31.112 -60.295 -7.377 1.00 7.76 397 ILE A CA 1
ATOM 5207 C C . ILE A 1 320 ? 30.410 -61.622 -7.137 1.00 7.28 397 ILE A C 1
ATOM 5208 O O . ILE A 1 320 ? 29.701 -61.789 -6.140 1.00 8.44 397 ILE A O 1
ATOM 5224 N N . VAL A 1 321 ? 30.592 -62.576 -8.050 1.00 7.56 398 VAL A N 1
ATOM 5225 C CA . VAL A 1 321 ? 29.988 -63.906 -8.002 1.00 7.49 398 VAL A CA 1
ATOM 5226 C C . VAL A 1 321 ? 31.113 -64.895 -8.304 1.00 7.86 398 VAL A C 1
ATOM 5227 O O . VAL A 1 321 ? 31.839 -64.722 -9.284 1.00 8.05 398 VAL A O 1
ATOM 5240 N N . LEU A 1 322 ? 31.260 -65.933 -7.485 1.00 8.24 399 LEU A N 1
ATOM 5241 C CA . LEU A 1 322 ? 32.291 -66.930 -7.754 1.00 9.35 399 LEU A CA 1
ATOM 5242 C C . LEU A 1 322 ? 32.008 -67.669 -9.054 1.00 9.57 399 LEU A C 1
ATOM 5243 O O . LEU A 1 322 ? 30.857 -67.834 -9.465 1.00 9.40 399 LEU A O 1
ATOM 5259 N N . ASN A 1 323 ? 33.081 -68.150 -9.687 1.00 10.68 400 ASN A N 1
ATOM 5260 C CA . ASN A 1 323 ? 32.924 -68.924 -10.908 1.00 12.20 400 ASN A CA 1
ATOM 5261 C C . ASN A 1 323 ? 32.103 -70.187 -10.696 1.00 12.46 400 ASN A C 1
ATOM 5262 O O . ASN A 1 323 ? 31.480 -70.670 -11.641 1.00 14.61 400 ASN A O 1
ATOM 5273 N N . ALA A 1 324 ? 32.053 -70.704 -9.472 1.00 12.95 401 ALA A N 1
ATOM 5274 C CA . ALA A 1 324 ? 31.237 -71.860 -9.157 1.00 14.88 401 ALA A CA 1
ATOM 5275 C C . ALA A 1 324 ? 29.742 -71.565 -9.183 1.00 13.64 401 ALA A C 1
ATOM 5276 O O . ALA A 1 324 ? 28.956 -72.510 -9.084 1.00 16.91 401 ALA A O 1
ATOM 5283 N N . ASP A 1 325 ? 29.334 -70.306 -9.287 1.00 10.44 402 ASP A N 1
ATOM 5284 C CA . ASP A 1 325 ? 27.937 -69.916 -9.215 1.00 10.08 402 ASP A CA 1
ATOM 5285 C C . ASP A 1 325 ? 27.472 -69.303 -10.528 1.00 9.05 402 ASP A C 1
ATOM 5286 O O . ASP A 1 325 ? 28.225 -68.641 -11.240 1.00 9.96 402 ASP A O 1
ATOM 5295 N N . TRP A 1 326 ? 26.202 -69.525 -10.838 1.00 9.73 403 TRP A N 1
ATOM 5296 C CA . TRP A 1 326 ? 25.630 -69.042 -12.086 1.00 9.60 403 TRP A CA 1
ATOM 5297 C C . TRP A 1 326 ? 25.405 -67.538 -12.032 1.00 9.00 403 TRP A C 1
ATOM 5298 O O . TRP A 1 326 ? 24.924 -66.993 -11.036 1.00 10.71 403 TRP A O 1
ATOM 5319 N N . SER A 1 327 ? 25.737 -66.871 -13.140 1.00 8.20 404 SER A N 1
ATOM 5320 C CA . SER A 1 327 ? 25.432 -65.468 -13.316 1.00 7.60 404 SER A CA 1
ATOM 5321 C C . SER A 1 327 ? 24.435 -65.314 -14.465 1.00 7.42 404 SER A C 1
ATOM 5322 O O . SER A 1 327 ? 23.450 -66.064 -14.519 1.00 7.90 404 SER A O 1
ATOM 5330 N N . GLY A 1 328 ? 24.640 -64.364 -15.368 1.00 7.56 405 GLY A N 1
ATOM 5331 C CA . GLY A 1 328 ? 23.594 -64.021 -16.313 1.00 7.44 405 GLY A CA 1
ATOM 5332 C C . GLY A 1 328 ? 23.853 -62.633 -16.872 1.00 7.22 405 GLY A C 1
ATOM 5333 O O . GLY A 1 328 ? 24.997 -62.175 -16.914 1.00 8.03 405 GLY A O 1
ATOM 5337 N N . TYR A 1 329 ? 22.778 -61.998 -17.322 1.00 6.85 406 TYR A N 1
ATOM 5338 C CA . TYR A 1 329 ? 22.852 -60.633 -17.821 1.00 6.65 406 TYR A CA 1
ATOM 5339 C C . TYR A 1 329 ? 23.350 -59.687 -16.735 1.00 6.76 406 TYR A C 1
ATOM 5340 O O . TYR A 1 329 ? 23.169 -59.918 -15.553 1.00 8.38 406 TYR A O 1
ATOM 5358 N N . SER A 1 330 ? 23.944 -58.577 -17.161 1.00 6.52 407 SER A N 1
ATOM 5359 C CA . SER A 1 330 ? 24.316 -57.519 -16.233 1.00 6.65 407 SER A CA 1
ATOM 5360 C C . SER A 1 330 ? 24.136 -56.187 -16.932 1.00 6.61 407 SER A C 1
ATOM 5361 O O . SER A 1 330 ? 24.188 -56.101 -18.164 1.00 7.36 407 SER A O 1
ATOM 5369 N N . GLY A 1 331 ? 23.949 -55.150 -16.136 1.00 6.53 408 GLY A N 1
ATOM 5370 C CA . GLY A 1 331 ? 23.650 -53.847 -16.693 1.00 6.59 408 GLY A CA 1
ATOM 5371 C C . GLY A 1 331 ? 23.907 -52.740 -15.703 1.00 6.43 408 GLY A C 1
ATOM 5372 O O . GLY A 1 331 ? 24.060 -52.967 -14.498 1.00 6.72 408 GLY A O 1
ATOM 5376 N N . SER A 1 332 ? 23.964 -51.533 -16.238 1.00 7.11 409 SER A N 1
ATOM 5377 C CA . SER A 1 332 ? 24.239 -50.322 -15.487 1.00 7.06 409 SER A CA 1
ATOM 5378 C C . SER A 1 332 ? 22.963 -49.572 -15.119 1.00 6.94 409 SER A C 1
ATOM 5379 O O . SER A 1 332 ? 21.962 -49.580 -15.851 1.00 7.63 409 SER A O 1
ATOM 5387 N N . PHE A 1 333 ? 23.048 -48.867 -13.990 1.00 6.92 410 PHE A N 1
ATOM 5388 C CA . PHE A 1 333 ? 22.062 -47.865 -13.596 1.00 6.73 410 PHE A CA 1
ATOM 5389 C C . PHE A 1 333 ? 22.761 -46.938 -12.615 1.00 6.50 410 PHE A C 1
ATOM 5390 O O . PHE A 1 333 ? 23.784 -47.298 -12.030 1.00 7.06 410 PHE A O 1
ATOM 5407 N N . MET A 1 334 ? 22.175 -45.758 -12.405 1.00 6.98 411 MET A N 1
ATOM 5408 C CA . MET A 1 334 ? 22.623 -44.886 -11.326 1.00 6.88 411 MET A CA 1
ATOM 5409 C C . MET A 1 334 ? 21.422 -44.180 -10.728 1.00 7.23 411 MET A C 1
ATOM 5410 O O . MET A 1 334 ? 20.393 -43.997 -11.381 1.00 7.80 411 MET A O 1
ATOM 5424 N N . ASP A 1 335 ? 21.577 -43.756 -9.480 1.00 7.28 412 ASP A N 1
ATOM 5425 C CA . ASP A 1 335 ? 20.580 -42.921 -8.822 1.00 7.62 412 ASP A CA 1
ATOM 5426 C C . ASP A 1 335 ? 20.910 -41.467 -9.131 1.00 7.85 412 ASP A C 1
ATOM 5427 O O . ASP A 1 335 ? 21.652 -40.798 -8.403 1.00 8.46 412 ASP A O 1
ATOM 5436 N N . TYR A 1 336 A 20.360 -40.973 -10.239 1.00 7.65 412 TYR A N 1
ATOM 5437 C CA . TYR A 1 336 A 20.638 -39.620 -10.701 1.00 8.52 412 TYR A CA 1
ATOM 5438 C C . TYR A 1 336 A 20.130 -38.547 -9.747 1.00 8.42 412 TYR A C 1
ATOM 5439 O O . TYR A 1 336 A 20.497 -37.381 -9.920 1.00 10.40 412 TYR A O 1
ATOM 5457 N N . TRP A 1 337 B 19.310 -38.898 -8.760 1.00 8.10 412 TRP A N 1
ATOM 5458 C CA . TRP A 1 337 B 18.714 -37.940 -7.841 1.00 8.69 412 TRP A CA 1
ATOM 5459 C C . TRP A 1 337 B 19.386 -37.938 -6.477 1.00 9.36 412 TRP A C 1
ATOM 5460 O O . TRP A 1 337 B 19.008 -37.152 -5.619 1.00 11.55 412 TRP A O 1
ATOM 5481 N N . ALA A 1 338 ? 20.413 -38.745 -6.274 1.00 8.78 413 ALA A N 1
ATOM 5482 C CA . ALA A 1 338 ? 21.130 -38.738 -5.008 1.00 9.42 413 ALA A CA 1
ATOM 5483 C C . ALA A 1 338 ? 21.903 -37.435 -4.862 1.00 10.57 413 ALA A C 1
ATOM 5484 O O . ALA A 1 338 ? 22.510 -36.941 -5.813 1.00 13.41 413 ALA A O 1
ATOM 5491 N N . GLU A 1 339 ? 21.919 -36.889 -3.661 1.00 11.23 414 GLU A N 1
ATOM 5492 C CA . GLU A 1 339 ? 22.673 -35.674 -3.402 1.00 13.47 414 GLU A CA 1
ATOM 5493 C C . GLU A 1 339 ? 24.166 -35.976 -3.415 1.00 12.22 414 GLU A C 1
ATOM 5494 O O . GLU A 1 339 ? 24.606 -37.095 -3.183 1.00 14.93 414 GLU A O 1
ATOM 5506 N N . GLY A 1 340 ? 24.944 -34.957 -3.713 1.00 13.50 415 GLY A N 1
ATOM 5507 C CA . GLY A 1 340 ? 26.386 -35.040 -3.764 1.00 13.87 415 GLY A CA 1
ATOM 5508 C C . GLY A 1 340 ? 26.916 -34.362 -4.997 1.00 13.59 415 GLY A C 1
ATOM 5509 O O . GLY A 1 340 ? 26.180 -33.722 -5.755 1.00 17.26 415 GLY A O 1
ATOM 5513 N N . ASP A 1 341 ? 28.215 -34.507 -5.231 1.00 12.88 416 ASP A N 1
ATOM 5514 C CA A ASP A 1 341 ? 28.859 -33.818 -6.337 0.61 12.79 416 ASP A CA 1
ATOM 5515 C CA B ASP A 1 341 ? 28.882 -33.821 -6.326 0.39 13.52 416 ASP A CA 1
ATOM 5516 C C . ASP A 1 341 ? 29.193 -34.732 -7.504 1.00 11.81 416 ASP A C 1
ATOM 5517 O O . ASP A 1 341 ? 29.750 -34.256 -8.495 1.00 13.73 416 ASP A O 1
ATOM 5534 N N . CYS A 1 342 ? 28.851 -36.014 -7.420 1.00 10.26 417 CYS A N 1
ATOM 5535 C CA A CYS A 1 342 ? 29.174 -36.972 -8.462 0.72 8.96 417 CYS A CA 1
ATOM 5536 C CA B CYS A 1 342 ? 29.176 -36.977 -8.460 0.28 11.09 417 CYS A CA 1
ATOM 5537 C C . CYS A 1 342 ? 28.072 -38.019 -8.511 1.00 9.29 417 CYS A C 1
ATOM 5538 O O . CYS A 1 342 ? 27.346 -38.228 -7.541 1.00 10.41 417 CYS A O 1
ATOM 5552 N N . TYR A 1 343 ? 27.969 -38.686 -9.653 1.00 8.47 418 TYR A N 1
ATOM 5553 C CA . TYR A 1 343 ? 27.056 -39.816 -9.812 1.00 8.64 418 TYR A CA 1
ATOM 5554 C C . TYR A 1 343 ? 27.778 -41.108 -9.450 1.00 8.15 418 TYR A C 1
ATOM 5555 O O . TYR A 1 343 ? 28.840 -41.409 -10.002 1.00 8.86 418 TYR A O 1
ATOM 5573 N N . ARG A 1 344 ? 27.179 -41.885 -8.561 1.00 7.64 419 ARG A N 1
ATOM 5574 C CA . ARG A 1 344 ? 27.757 -43.140 -8.105 1.00 7.95 419 ARG A CA 1
ATOM 5575 C C . ARG A 1 344 ? 27.376 -44.271 -9.059 1.00 7.43 419 ARG A C 1
ATOM 5576 O O . ARG A 1 344 ? 26.206 -44.649 -9.166 1.00 7.93 419 ARG A O 1
ATOM 5597 N N . ALA A 1 345 ? 28.365 -44.823 -9.744 1.00 7.50 420 ALA A N 1
ATOM 5598 C CA . ALA A 1 345 ? 28.147 -45.949 -10.641 1.00 7.19 420 ALA A CA 1
ATOM 5599 C C . ALA A 1 345 ? 27.515 -47.120 -9.897 1.00 6.73 420 ALA A C 1
ATOM 5600 O O . ALA A 1 345 ? 27.967 -47.501 -8.815 1.00 7.78 420 ALA A O 1
ATOM 5607 N N . CYS A 1 346 ? 26.507 -47.748 -10.518 1.00 6.89 421 CYS A N 1
ATOM 5608 C CA . CYS A 1 346 ? 25.911 -48.970 -9.988 1.00 6.99 421 CYS A CA 1
ATOM 5609 C C . CYS A 1 346 ? 25.708 -49.995 -11.101 1.00 6.57 421 CYS A C 1
ATOM 5610 O O . CYS A 1 346 ? 25.694 -49.682 -12.299 1.00 6.66 421 CYS A O 1
ATOM 5617 N N . PHE A 1 347 ? 25.508 -51.242 -10.693 1.00 6.70 422 PHE A N 1
ATOM 5618 C CA . PHE A 1 347 ? 25.201 -52.286 -11.660 1.00 6.83 422 PHE A CA 1
ATOM 5619 C C . PHE A 1 347 ? 24.421 -53.388 -10.976 1.00 6.46 422 PHE A C 1
ATOM 5620 O O . PHE A 1 347 ? 24.387 -53.482 -9.746 1.00 6.96 422 PHE A O 1
ATOM 5637 N N . TYR A 1 348 ? 23.818 -54.241 -11.797 1.00 6.47 423 TYR A N 1
ATOM 5638 C CA . TYR A 1 348 ? 23.188 -55.456 -11.315 1.00 6.30 423 TYR A CA 1
ATOM 5639 C C . TYR A 1 348 ? 23.743 -56.635 -12.101 1.00 6.29 423 TYR A C 1
ATOM 5640 O O . TYR A 1 348 ? 24.240 -56.491 -13.232 1.00 6.48 423 TYR A O 1
ATOM 5658 N N . VAL A 1 349 ? 23.631 -57.812 -11.485 1.00 6.56 424 VAL A N 1
ATOM 5659 C CA . VAL A 1 349 ? 23.893 -59.091 -12.124 1.00 6.72 424 VAL A CA 1
ATOM 5660 C C . VAL A 1 349 ? 22.664 -59.965 -11.924 1.00 6.66 424 VAL A C 1
ATOM 5661 O O . VAL A 1 349 ? 22.191 -60.141 -10.791 1.00 7.59 424 VAL A O 1
ATOM 5674 N N . GLU A 1 350 ? 22.152 -60.499 -13.030 1.00 6.48 425 GLU A N 1
ATOM 5675 C CA . GLU A 1 350 ? 21.109 -61.509 -13.045 1.00 6.64 425 GLU A CA 1
ATOM 5676 C C . GLU A 1 350 ? 21.733 -62.851 -12.695 1.00 6.54 425 GLU A C 1
ATOM 5677 O O . GLU A 1 350 ? 22.702 -63.258 -13.325 1.00 7.96 425 GLU A O 1
ATOM 5689 N N . LEU A 1 351 ? 21.169 -63.539 -11.710 1.00 6.60 426 LEU A N 1
ATOM 5690 C CA . LEU A 1 351 ? 21.669 -64.827 -11.236 1.00 6.74 426 LEU A CA 1
ATOM 5691 C C . LEU A 1 351 ? 20.672 -65.875 -11.730 1.00 6.98 426 LEU A C 1
ATOM 5692 O O . LEU A 1 351 ? 19.634 -66.113 -11.107 1.00 7.05 426 LEU A O 1
ATOM 5708 N N . ILE A 1 352 ? 20.959 -66.460 -12.904 1.00 7.01 427 ILE A N 1
ATOM 5709 C CA . ILE A 1 352 ? 20.002 -67.353 -13.562 1.00 7.15 427 ILE A CA 1
ATOM 5710 C C . ILE A 1 352 ? 20.026 -68.722 -12.901 1.00 7.26 427 ILE A C 1
ATOM 5711 O O . ILE A 1 352 ? 21.096 -69.310 -12.714 1.00 8.55 427 ILE A O 1
ATOM 5727 N N . ARG A 1 353 ? 18.843 -69.258 -12.608 1.00 7.56 428 ARG A N 1
ATOM 5728 C CA . ARG A 1 353 ? 18.681 -70.605 -12.084 1.00 7.17 428 ARG A CA 1
ATOM 5729 C C . ARG A 1 353 ? 17.747 -71.399 -12.987 1.00 7.68 428 ARG A C 1
ATOM 5730 O O . ARG A 1 353 ? 16.862 -70.838 -13.646 1.00 7.89 428 ARG A O 1
ATOM 5751 N N . GLY A 1 354 ? 17.937 -72.712 -12.990 1.00 8.05 429 GLY A N 1
ATOM 5752 C CA . GLY A 1 354 ? 17.135 -73.588 -13.812 1.00 8.61 429 GLY A CA 1
ATOM 5753 C C . GLY A 1 354 ? 17.710 -73.794 -15.199 1.00 8.53 429 GLY A C 1
ATOM 5754 O O . GLY A 1 354 ? 18.929 -73.834 -15.379 1.00 9.12 429 GLY A O 1
ATOM 5758 N N . ARG A 1 355 ? 16.846 -73.937 -16.187 1.00 8.62 430 ARG A N 1
ATOM 5759 C CA . ARG A 1 355 ? 17.305 -74.332 -17.506 1.00 9.40 430 ARG A CA 1
ATOM 5760 C C . ARG A 1 355 ? 18.039 -73.190 -18.225 1.00 9.38 430 ARG A C 1
ATOM 5761 O O . ARG A 1 355 ? 17.765 -72.009 -18.001 1.00 9.51 430 ARG A O 1
ATOM 5782 N N . PRO A 1 356 ? 19.003 -73.514 -19.099 1.00 10.13 431 PRO A N 1
ATOM 5783 C CA . PRO A 1 356 ? 19.368 -74.873 -19.511 1.00 11.28 431 PRO A CA 1
ATOM 5784 C C . PRO A 1 356 ? 20.415 -75.553 -18.631 1.00 11.76 431 PRO A C 1
ATOM 5785 O O . PRO A 1 356 ? 20.628 -76.755 -18.778 1.00 14.01 431 PRO A O 1
ATOM 5796 N N . LYS A 1 357 ? 21.075 -74.821 -17.737 1.00 10.84 432 LYS A N 1
ATOM 5797 C CA . LYS A 1 357 ? 22.211 -75.410 -17.034 1.00 12.31 432 LYS A CA 1
ATOM 5798 C C . LYS A 1 357 ? 21.795 -76.359 -15.927 1.00 11.91 432 LYS A C 1
ATOM 5799 O O . LYS A 1 357 ? 22.565 -77.249 -15.564 1.00 14.82 432 LYS A O 1
ATOM 5818 N N . GLU A 1 358 ? 20.607 -76.172 -15.363 1.00 10.74 433 GLU A N 1
ATOM 5819 C CA . GLU A 1 358 ? 20.104 -76.987 -14.259 1.00 11.45 433 GLU A CA 1
ATOM 5820 C C . GLU A 1 358 ? 18.778 -77.576 -14.722 1.00 12.99 433 GLU A C 1
ATOM 5821 O O . GLU A 1 358 ? 17.710 -77.033 -14.461 1.00 14.80 433 GLU A O 1
ATOM 5833 N N . ASP A 1 359 ? 18.845 -78.694 -15.437 1.00 13.57 434 ASP A N 1
ATOM 5834 C CA . ASP A 1 359 ? 17.677 -79.181 -16.155 1.00 14.07 434 ASP A CA 1
ATOM 5835 C C . ASP A 1 359 ? 16.885 -80.218 -15.381 1.00 13.53 434 ASP A C 1
ATOM 5836 O O . ASP A 1 359 ? 15.957 -80.801 -15.939 1.00 14.88 434 ASP A O 1
ATOM 5845 N N . LYS A 1 360 ? 17.192 -80.430 -14.101 1.00 13.50 435 LYS A N 1
ATOM 5846 C CA . LYS A 1 360 ? 16.318 -81.261 -13.278 1.00 14.99 435 LYS A CA 1
ATOM 5847 C C . LYS A 1 360 ? 15.026 -80.543 -12.916 1.00 14.21 435 LYS A C 1
ATOM 5848 O O . LYS A 1 360 ? 14.048 -81.205 -12.567 1.00 15.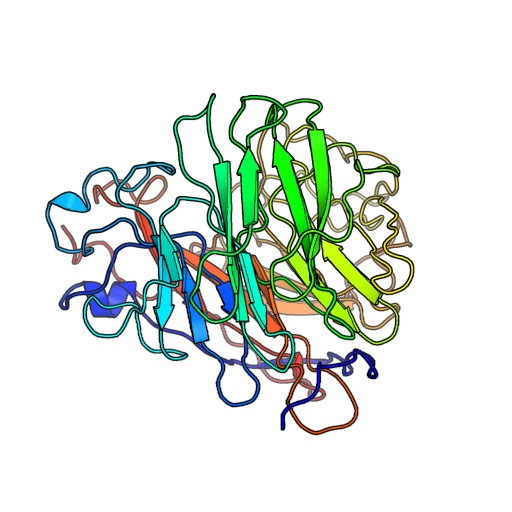58 435 LYS A O 1
ATOM 5867 N N . VAL A 1 361 ? 15.000 -79.215 -12.977 1.00 12.46 436 VAL A N 1
ATOM 5868 C CA . VAL A 1 361 ? 13.756 -78.469 -12.948 1.00 10.40 436 VAL A CA 1
ATOM 5869 C C . VAL A 1 361 ? 13.367 -78.140 -14.379 1.00 10.12 436 VAL A C 1
ATOM 5870 O O . VAL A 1 361 ? 14.191 -78.170 -15.294 1.00 11.17 436 VAL A O 1
ATOM 5883 N N . TRP A 1 362 ? 12.093 -77.791 -14.559 1.00 9.54 437 TRP A N 1
ATOM 5884 C CA . TRP A 1 362 ? 11.539 -77.507 -15.873 1.00 9.42 437 TRP A CA 1
ATOM 5885 C C . TRP A 1 362 ? 11.393 -76.024 -16.152 1.00 8.89 437 TRP A C 1
ATOM 5886 O O . TRP A 1 362 ? 10.908 -75.653 -17.228 1.00 9.81 437 TRP A O 1
ATOM 5907 N N . TRP A 1 363 ? 11.806 -75.177 -15.215 1.00 8.40 438 TRP A N 1
ATOM 5908 C CA . TRP A 1 363 ? 11.699 -73.735 -15.325 1.00 7.92 438 TRP A CA 1
ATOM 5909 C C . TRP A 1 363 ? 13.071 -73.086 -15.482 1.00 7.65 438 TRP A C 1
ATOM 5910 O O . TRP A 1 363 ? 14.121 -73.710 -15.289 1.00 8.13 438 TRP A O 1
ATOM 5931 N N . THR A 1 364 ? 13.020 -71.806 -15.855 1.00 7.61 439 THR A N 1
ATOM 5932 C CA . THR A 1 364 ? 14.159 -70.894 -15.842 1.00 7.16 439 THR A CA 1
ATOM 5933 C C . THR A 1 364 ? 13.700 -69.641 -15.123 1.00 7.13 439 THR A C 1
ATOM 5934 O O . THR A 1 364 ? 12.657 -69.087 -15.480 1.00 7.48 439 THR A O 1
ATOM 5945 N N . SER A 1 365 ? 14.465 -69.187 -14.139 1.00 7.09 440 SER A N 1
ATOM 5946 C CA . SER A 1 365 ? 14.175 -67.923 -13.488 1.00 6.98 440 SER A CA 1
ATOM 5947 C C . SER A 1 365 ? 15.500 -67.299 -13.067 1.00 7.54 440 SER A C 1
ATOM 5948 O O . SER A 1 365 ? 16.564 -67.674 -13.583 1.00 8.70 440 SER A O 1
ATOM 5956 N N . ASN A 1 366 ? 15.440 -66.322 -12.170 1.00 7.39 441 ASN A N 1
ATOM 5957 C CA . ASN A 1 366 ? 16.652 -65.648 -11.726 1.00 6.67 441 ASN A CA 1
ATOM 5958 C C . ASN A 1 366 ? 16.390 -64.966 -10.400 1.00 6.64 441 ASN A C 1
ATOM 5959 O O . ASN A 1 366 ? 15.245 -64.741 -10.010 1.00 7.37 441 ASN A O 1
ATOM 5970 N N . SER A 1 367 ? 17.473 -64.588 -9.733 1.00 6.63 442 SER A N 1
ATOM 5971 C CA . SER A 1 367 ? 17.403 -63.542 -8.727 1.00 7.10 442 SER A CA 1
ATOM 5972 C C . SER A 1 367 ? 18.345 -62.417 -9.140 1.00 6.82 442 SER A C 1
ATOM 5973 O O . SER A 1 367 ? 18.912 -62.425 -10.240 1.00 7.25 442 SER A O 1
ATOM 5981 N N . ILE A 1 368 ? 18.416 -61.389 -8.301 1.00 7.96 443 ILE A N 1
ATOM 5982 C CA . ILE A 1 368 ? 19.169 -60.176 -8.595 1.00 7.62 443 ILE A CA 1
ATOM 5983 C C . ILE A 1 368 ? 20.159 -59.917 -7.462 1.00 7.35 443 ILE A C 1
ATOM 5984 O O . ILE A 1 368 ? 19.813 -60.032 -6.281 1.00 7.76 443 ILE A O 1
ATOM 6000 N N . VAL A 1 369 ? 21.378 -59.512 -7.823 1.00 7.62 444 VAL A N 1
ATOM 6001 C CA . VAL A 1 369 ? 22.275 -58.811 -6.908 1.00 7.28 444 VAL A CA 1
ATOM 6002 C C . VAL A 1 369 ? 22.696 -57.518 -7.580 1.00 7.03 444 VAL A C 1
ATOM 6003 O O . VAL A 1 369 ? 22.808 -57.446 -8.805 1.00 7.74 444 VAL A O 1
ATOM 6016 N N . SER A 1 370 ? 22.915 -56.485 -6.779 1.00 6.81 445 SER A N 1
ATOM 6017 C CA A SER A 1 370 ? 23.245 -55.166 -7.287 0.43 7.03 445 SER A CA 1
ATOM 6018 C CA B SER A 1 370 ? 23.301 -55.196 -7.321 0.57 6.99 445 SER A CA 1
ATOM 6019 C C . SER A 1 370 ? 24.260 -54.512 -6.366 1.00 6.72 445 SER A C 1
ATOM 6020 O O . SER A 1 370 ? 24.196 -54.707 -5.150 1.00 7.12 445 SER A O 1
ATOM 6035 N N . MET A 1 371 ? 25.183 -53.739 -6.950 1.00 7.21 446 MET A N 1
ATOM 6036 C CA A MET A 1 371 ? 26.288 -53.092 -6.250 0.63 6.61 446 MET A CA 1
ATOM 6037 C CA B MET A 1 371 ? 26.173 -53.034 -6.158 0.37 8.26 446 MET A CA 1
ATOM 6038 C C . MET A 1 371 ? 26.382 -51.640 -6.714 1.00 6.87 446 MET A C 1
ATOM 6039 O O . MET A 1 371 ? 26.021 -51.327 -7.848 1.00 7.73 446 MET A O 1
ATOM 6066 N N . CYS A 1 372 ? 26.943 -50.772 -5.870 1.00 7.19 447 CYS A N 1
ATOM 6067 C CA A CYS A 1 372 ? 27.318 -49.429 -6.272 0.71 6.55 447 CYS A CA 1
ATOM 6068 C CA B CYS A 1 372 ? 27.352 -49.442 -6.312 0.29 9.45 447 CYS A CA 1
ATOM 6069 C C . CYS A 1 372 ? 28.758 -49.169 -5.841 1.00 7.14 447 CYS A C 1
ATOM 6070 O O . CYS A 1 372 ? 29.309 -49.869 -5.000 1.00 7.80 447 CYS A O 1
ATOM 6084 N N . SER A 1 373 ? 29.356 -48.128 -6.410 1.00 7.31 448 SER A N 1
ATOM 6085 C CA . SER A 1 373 ? 30.756 -47.874 -6.118 1.00 7.60 448 SER A CA 1
ATOM 6086 C C . SER A 1 373 ? 30.955 -47.146 -4.803 1.00 7.58 448 SER A C 1
ATOM 6087 O O . SER A 1 373 ? 30.083 -46.415 -4.324 1.00 8.52 448 SER A O 1
ATOM 6095 N N . SER A 1 374 ? 32.140 -47.356 -4.239 1.00 8.25 449 SER A N 1
ATOM 6096 C CA . SER A 1 374 ? 32.626 -46.649 -3.069 1.00 8.15 449 SER A CA 1
ATOM 6097 C C . SER A 1 374 ? 33.961 -45.997 -3.392 1.00 8.27 449 SER A C 1
ATOM 6098 O O . SER A 1 374 ? 34.763 -46.542 -4.159 1.00 8.37 449 SER A O 1
ATOM 6106 N N . THR A 1 375 ? 34.224 -44.862 -2.742 1.00 8.46 450 THR A N 1
ATOM 6107 C CA . THR A 1 375 ? 35.571 -44.295 -2.758 1.00 9.29 450 THR A CA 1
ATOM 6108 C C . THR A 1 375 ? 36.493 -44.929 -1.726 1.00 9.22 450 THR A C 1
ATOM 6109 O O . THR A 1 375 ? 37.697 -44.682 -1.781 1.00 10.24 450 THR A O 1
ATOM 6120 N N . GLU A 1 376 ? 35.971 -45.752 -0.825 1.00 9.69 451 GLU A N 1
ATOM 6121 C CA . GLU A 1 376 ? 36.813 -46.586 0.017 1.00 9.43 451 GLU A CA 1
ATOM 6122 C C . GLU A 1 376 ? 37.278 -47.794 -0.785 1.00 9.40 451 GLU A C 1
ATOM 6123 O O . GLU A 1 376 ? 36.709 -48.123 -1.824 1.00 9.98 451 GLU A O 1
ATOM 6135 N N . PHE A 1 377 ? 38.302 -48.479 -0.267 1.00 9.45 452 PHE A N 1
ATOM 6136 C CA . PHE A 1 377 ? 38.758 -49.766 -0.795 1.00 9.51 452 PHE A CA 1
ATOM 6137 C C . PHE A 1 377 ? 38.200 -50.859 0.115 1.00 10.12 452 PHE A C 1
ATOM 6138 O O . PHE A 1 377 ? 38.864 -51.335 1.030 1.00 11.86 452 PHE A O 1
ATOM 6155 N N . LEU A 1 378 ? 36.942 -51.219 -0.119 1.00 8.89 453 LEU A N 1
ATOM 6156 C CA . LEU A 1 378 ? 36.218 -52.127 0.757 1.00 9.33 453 LEU A CA 1
ATOM 6157 C C . LEU A 1 378 ? 36.574 -53.581 0.510 1.00 8.87 453 LEU A C 1
ATOM 6158 O O . LEU A 1 378 ? 36.843 -54.001 -0.613 1.00 9.96 453 LEU A O 1
ATOM 6174 N N . GLY A 1 379 ? 36.493 -54.369 1.576 1.00 8.56 454 GLY A N 1
ATOM 6175 C CA . GLY A 1 379 ? 36.598 -55.808 1.445 1.00 8.66 454 GLY A CA 1
ATOM 6176 C C . GLY A 1 379 ? 35.521 -56.372 0.540 1.00 8.36 454 GLY A C 1
ATOM 6177 O O . GLY A 1 379 ? 34.410 -55.843 0.456 1.00 8.90 454 GLY A O 1
ATOM 6181 N N . GLN A 1 380 ? 35.838 -57.486 -0.115 1.00 8.62 455 GLN A N 1
ATOM 6182 C CA . GLN A 1 380 ? 34.908 -58.149 -1.022 1.00 8.87 455 GLN A CA 1
ATOM 6183 C C . GLN A 1 380 ? 34.311 -59.426 -0.441 1.00 8.48 455 GLN A C 1
ATOM 6184 O O . GLN A 1 380 ? 34.995 -60.228 0.195 1.00 9.73 455 GLN A O 1
ATOM 6198 N N . TRP A 1 381 ? 33.025 -59.617 -0.706 1.00 8.76 456 TRP A N 1
ATOM 6199 C CA . TRP A 1 381 ? 32.356 -60.901 -0.559 1.00 8.68 456 TRP A CA 1
ATOM 6200 C C . TRP A 1 381 ? 32.012 -61.411 -1.948 1.00 9.18 456 TRP A C 1
ATOM 6201 O O . TRP A 1 381 ? 32.380 -60.813 -2.951 1.00 14.48 456 TRP A O 1
ATOM 6222 N N . ASN A 1 382 ? 31.334 -62.540 -2.013 1.00 8.63 457 ASN A N 1
ATOM 6223 C CA . ASN A 1 382 ? 30.733 -63.049 -3.231 1.00 8.14 457 ASN A CA 1
ATOM 6224 C C . ASN A 1 382 ? 29.259 -63.274 -2.942 1.00 7.91 457 ASN A C 1
ATOM 6225 O O . ASN A 1 382 ? 28.879 -63.529 -1.797 1.00 8.71 457 ASN A O 1
ATOM 6236 N N . TRP A 1 383 ? 28.435 -63.184 -3.984 1.00 7.96 458 TRP A N 1
ATOM 6237 C CA . TRP A 1 383 ? 26.997 -63.018 -3.828 1.00 8.35 458 TRP A CA 1
ATOM 6238 C C . TRP A 1 383 ? 26.232 -63.999 -4.710 1.00 8.73 458 TRP A C 1
ATOM 6239 O O . TRP A 1 383 ? 25.744 -63.636 -5.787 1.00 11.18 458 TRP A O 1
ATOM 6260 N N . PRO A 1 384 ? 26.099 -65.251 -4.286 1.00 9.72 459 PRO A N 1
ATOM 6261 C CA . PRO A 1 384 ? 25.363 -66.228 -5.091 1.00 11.08 459 PRO A CA 1
ATOM 6262 C C . PRO A 1 384 ? 23.859 -66.051 -4.959 1.00 8.41 459 PRO A C 1
ATOM 6263 O O . PRO A 1 384 ? 23.360 -65.411 -4.041 1.00 8.33 459 PRO A O 1
ATOM 6274 N N . ASP A 1 385 ? 23.136 -66.700 -5.869 1.00 8.14 460 ASP A N 1
ATOM 6275 C CA . ASP A 1 385 ? 21.680 -66.744 -5.766 1.00 8.38 460 ASP A CA 1
ATOM 6276 C C . ASP A 1 385 ? 21.246 -67.320 -4.425 1.00 8.14 460 ASP A C 1
ATOM 6277 O O . ASP A 1 385 ? 20.388 -66.754 -3.739 1.00 9.34 460 ASP A O 1
ATOM 6286 N N . GLY A 1 386 ? 21.822 -68.455 -4.045 1.00 8.08 461 GLY A N 1
ATOM 6287 C CA . GLY A 1 386 ? 21.620 -69.050 -2.743 1.00 9.20 461 GLY A CA 1
ATOM 6288 C C . GLY A 1 386 ? 20.556 -70.128 -2.639 1.00 8.37 461 GLY A C 1
ATOM 6289 O O . GLY A 1 386 ? 20.390 -70.698 -1.553 1.00 9.24 461 GLY A O 1
ATOM 6293 N N . ALA A 1 387 ? 19.838 -70.431 -3.710 1.00 7.93 462 ALA A N 1
ATOM 6294 C CA . ALA A 1 387 ? 18.832 -71.477 -3.638 1.00 8.43 462 ALA A CA 1
ATOM 6295 C C . ALA A 1 387 ? 19.458 -72.844 -3.869 1.00 8.79 462 ALA A C 1
ATOM 6296 O O . ALA A 1 387 ? 20.441 -72.989 -4.595 1.00 9.80 462 ALA A O 1
ATOM 6303 N N . LYS A 1 388 ? 18.878 -73.850 -3.238 1.00 10.13 463 LYS A N 1
ATOM 6304 C CA A LYS A 1 388 ? 19.268 -75.244 -3.416 0.60 10.67 463 LYS A CA 1
ATOM 6305 C CA B LYS A 1 388 ? 19.268 -75.244 -3.408 0.40 11.84 463 LYS A CA 1
ATOM 6306 C C . LYS A 1 388 ? 18.272 -75.870 -4.379 1.00 11.36 463 LYS A C 1
ATOM 6307 O O . LYS A 1 388 ? 17.106 -76.077 -4.039 1.00 11.49 463 LYS A O 1
ATOM 6344 N N . ILE A 1 389 ? 18.730 -76.166 -5.587 1.00 12.36 464 ILE A N 1
ATOM 6345 C CA . ILE A 1 389 ? 17.833 -76.610 -6.642 1.00 14.88 464 ILE A CA 1
ATOM 6346 C C . ILE A 1 389 ? 17.133 -77.907 -6.265 1.00 13.83 464 ILE A C 1
ATOM 6347 O O . ILE A 1 389 ? 15.994 -78.154 -6.682 1.00 15.00 464 ILE A O 1
ATOM 6363 N N . GLU A 1 390 ? 17.784 -78.751 -5.472 1.00 13.15 465 GLU A N 1
ATOM 6364 C CA A GLU A 1 390 ? 17.207 -80.038 -5.099 0.66 14.81 465 GLU A CA 1
ATOM 6365 C CA B GLU A 1 390 ? 17.164 -80.033 -5.161 0.34 14.55 465 GLU A CA 1
ATOM 6366 C C . GLU A 1 390 ? 15.887 -79.867 -4.350 1.00 13.62 465 GLU A C 1
ATOM 6367 O O . GLU A 1 390 ? 15.039 -80.761 -4.370 1.00 14.77 465 GLU A O 1
ATOM 6390 N N . TYR A 1 391 ? 15.697 -78.726 -3.685 1.00 11.35 466 TYR A N 1
ATOM 6391 C CA . TYR A 1 391 ? 14.466 -78.483 -2.949 1.00 10.52 466 TYR A CA 1
ATOM 6392 C C . TYR A 1 391 ? 13.250 -78.376 -3.864 1.00 11.26 466 TYR A C 1
ATOM 6393 O O . TYR A 1 391 ? 12.116 -78.550 -3.395 1.00 12.12 466 TYR A O 1
ATOM 6411 N N . PHE A 1 392 ? 13.460 -78.096 -5.145 1.00 11.29 467 PHE A N 1
ATOM 6412 C CA . PHE A 1 392 ? 12.380 -77.910 -6.109 1.00 12.55 467 PHE A CA 1
ATOM 6413 C C . PHE A 1 392 ? 11.984 -79.201 -6.804 1.00 15.49 467 PHE A C 1
ATOM 6414 O O . PHE A 1 392 ? 11.095 -79.177 -7.657 1.00 18.51 467 PHE A O 1
ATOM 6431 N N . LEU A 1 393 ? 12.617 -80.314 -6.464 1.00 15.92 468 LEU A N 1
ATOM 6432 C CA . LEU A 1 393 ? 12.366 -81.565 -7.153 1.00 18.46 468 LEU A CA 1
ATOM 6433 C C . LEU A 1 393 ? 11.294 -82.373 -6.468 1.00 21.94 468 LEU A C 1
ATOM 6434 O O . LEU A 1 393 ? 10.945 -82.111 -5.322 1.00 21.73 468 LEU A O 1
#

B-factor: mean 13.6, std 8.24, range [5.99, 75.97]

Solvent-accessible surface area: 14926 Å² total; per-residue (Å²): 270,107,120,33,26,63,10,88,45,8,19,15,79,1,22,4,2,48,69,64,4,33,2,48,2,0,136,72,0,55,91,46,74,1,22,0,2,28,14,0,0,1,1,2,25,41,117,74,18,13,0,0,0,0,5,16,48,15,28,3,108,25,194,151,8,89,28,11,71,124,72,91,33,147,147,4,9,0,3,0,1,53,56,45,41,17,2,24,77,152,43,21,99,76,12,4,107,2,15,2,0,0,0,3,13,2,2,78,19,26,3,4,0,2,0,44,31,81,72,92,80,0,35,0,45,0,70,27,77,112,158,79,56,15,113,12,85,11,50,35,136,57,35,0,33,4,1,13,0,5,2,4,5,33,82,0,19,4,6,0,4,1,4,0,9,36,43,71,8,101,31,76,8,44,0,6,0,0,76,73,1,135,72,84,69,114,35,75,45,72,49,46,7,84,5,2,10,30,1,1,3,2,0,11,163,114,10,4,14,0,1,0,26,1,12,64,78,3,1,3,4,0,0,0,66,6,62,8,110,55,40,59,15,81,9,42,0,4,2,1,0,3,0,4,1,2,26,12,29,117,56,30,107,91,4,89,34,77,55,19,45,87,62,45,97,81,71,0,4,1,2,1,1,0,19,46,38,73,22,2,0,0,1,29,3,54,17,52,79,27,62,10,0,4,32,0,20,36,0,29,65,0,25,96,55,45,147,8,85,57,116,55,38,12,38,0,0,81,74,96,38,71,0,1,16,1,0,0,0,1,44,15,61,50,173,52,128,40,4,121,0,3,0,0,0,0,0,21,23,2,54,89,119,28,89,153,5,145,12,6,1,3,0,1,0,0,4,3,2,15,82,110,143,78,76,108,180,36,44,44,5,33,14,110,18,106,134,20,131

Nearest PDB structures (foldseek):
  6pzd-assembly1_A  TM=1.003E+00  e=2.227E-80  Influenza A virus (A/Shanghai/02/2013(H7N9))
  5jyy-assembly1_A  TM=1.002E+00  e=1.591E-77  Influenza A virus
  6pzf-assembly1_B  TM=1.002E+00  e=3.193E-77  Influenza A virus (A/Shanghai/02/2013(H7N9))
  6d3b-assembly1_A  TM=1.001E+00  e=4.468E-76  Influenza A virus (A/tern/Australia/G70C/1975(H11N9))
  1l7g-assembly1_A  TM=1.001E+00  e=9.909E-76  Influenza A virus

Organism: NCBI:txid1332244

Sequence (389 aa):
RRRNFNNLTKGLCCTINSWHIYGKDNAVRIGESSSSSDVLVTREPYVSCCDPDDEECCCRFYALSSQGTTIIRGKHSNGTIHHDRSQYRALISWPLLSSPPTVVHNSSRVECIGWSSTSCHDGKSSRMSICCISGPNNNASAVVWYNRRPVVAEINTWARRNILRTQESECVVCHNGVCPVVFTDGSATGPADTRIYYFKEEGKKILKWEESSLTTGTAKHIEECCSCYGERTTGITCTCCRDNWQGSNRPVIQQIDPVAMTHTSQYICCSPVLTDNPRPNDPNIGKCCNDPYYPGNNNNNGVKGFSYLDGANTWLGRTISTASSRSSGYEMLKVPNALTDDRSKPIQGQTIVLNADWSGYSGSFMDYWAEGDDCCYRACFYVELIRGRPKEDKVWWTSNSIVSSMMCCSSTEFLGQWNWPDGAKKIEEYFL